Protein AF-0000000081581399 (afdb_homodimer)

Radius of gyration: 26.86 Å; Cα contacts (8 Å, |Δi|>4): 1219; chains: 2; bounding box: 43×82×59 Å

Solvent-accessible surface area (backbone atoms only — not comparable to full-atom values): 27907 Å² total; per-residue (Å²): 128,66,44,65,25,73,38,20,63,34,83,43,63,60,23,60,79,78,41,80,37,60,40,37,31,32,54,31,40,56,23,46,89,92,45,76,53,44,66,50,82,72,41,52,74,64,38,44,31,33,30,35,23,46,41,34,21,24,14,34,46,66,43,40,50,50,45,53,52,52,28,58,74,54,69,28,47,39,23,31,20,32,38,40,88,29,53,92,57,52,10,54,59,91,73,96,70,58,34,69,56,50,22,28,47,42,37,28,24,38,17,19,50,42,39,55,28,51,71,69,76,39,71,73,54,31,42,29,55,26,57,31,45,39,52,43,33,75,73,31,67,63,41,31,49,22,53,49,50,41,27,57,69,72,69,31,33,36,47,43,63,56,34,21,66,61,45,52,52,28,53,74,70,73,33,54,53,37,42,33,44,68,63,65,37,32,34,40,81,64,46,42,79,38,58,67,91,78,26,67,88,66,48,32,66,52,37,25,53,51,47,53,42,28,74,72,69,34,36,46,67,24,74,87,59,54,50,32,27,54,55,45,78,90,45,48,44,33,40,41,44,58,33,73,44,97,54,24,66,52,33,48,53,33,38,41,55,42,44,47,52,50,20,52,75,70,70,27,77,64,84,76,74,84,121,128,67,44,65,24,72,37,19,64,36,83,43,63,62,22,61,80,78,40,80,38,60,40,38,32,32,54,33,40,55,24,45,89,91,43,77,54,45,68,50,82,72,43,50,74,63,38,46,32,32,29,35,22,46,40,34,22,25,13,32,47,64,43,38,50,52,47,52,53,51,27,58,74,55,69,28,46,38,22,29,20,29,39,40,88,28,53,92,57,52,10,55,58,91,72,96,69,58,33,69,56,49,24,29,48,42,37,30,25,40,17,18,50,43,38,55,29,52,71,70,75,40,70,74,55,30,40,30,55,26,58,31,46,39,53,43,30,74,73,31,64,63,41,30,49,22,52,50,50,42,27,56,70,72,69,30,32,36,48,42,63,55,35,22,66,60,46,51,54,28,53,74,71,72,34,53,54,37,42,32,44,66,64,66,36,32,35,40,79,63,45,40,78,37,58,66,91,80,27,66,86,65,48,33,68,52,37,25,53,50,49,52,42,26,72,74,69,33,37,47,66,22,76,85,59,53,51,33,27,55,56,43,78,89,44,48,42,32,40,41,45,58,32,73,43,96,52,24,66,52,32,47,53,34,38,42,54,41,44,46,52,50,20,53,75,71,70,27,75,64,84,77,73,84,121

Nearest PDB structures (foldseek):
  1v6t-assembly1_A  TM=9.214E-01  e=9.032E-31  Pyrococcus horikoshii OT3
  2dfa-assembly1_A  TM=9.114E-01  e=1.274E-28  Thermus thermophilus HB8
  2xu2-assembly1_A  TM=9.289E-01  e=8.228E-27  Pseudomonas aeruginosa PAO1
  1xw8-assembly1_A-2  TM=8.436E-01  e=1.438E-22  Escherichia coli
  5ta0-assembly2_B  TM=3.967E-01  e=2.287E+00  Bacteroides uniformis

Secondary structure (DSSP, 8-state):
--B--GGG-S--GGGGGT-SS-EEEEEE---BTTB--S-HHHHGGG-SEEEEE-SSSS--HHHHHHHHHHHHHTT-EEEEE---S-TTTTT-S-----HHHHHHHHHHHHHHHHHHHHHTTPPEEEE---HHHHHHHHH-HHHHHHHHHHHHHHT--EEEE--HHHHHHHHHTT--EEEEEE-SS-B-TTS-BPPGGGSPP--HHHHHHHHHHHHHHSEEE-TTS-EEE---TTS--EEEE-TTSTTHHHHHHHHHHHHHHHHHHHT--------/--B--GGG-S--GGGGGT-SS-EEEEEE---BTTB--S-HHHHGGG-SEEEEE-SSSS--HHHHHHHHHHHHHTT-EEEEE---S-TTTTT-S-----HHHHHHHHHHHHHHHHHHHHHTTPPEEEE---HHHHHHHHH-HHHHHHHHHHHHHHT--EEEE--HHHHHHHHHTT--EEEEEE-SS-B-TTS-BPPGGGSPP--HHHHHHHHHHHHHHSEEE-TTS-EEE---TTS--EEEE-TTSTTHHHHHHHHHHHHHHHHHHHT--------

pLDDT: mean 95.63, std 6.96, range [35.62, 98.94]

InterPro domains:
  IPR005501 LamB/YcsF/PxpA-like [PF03746] (23-259)
  IPR005501 LamB/YcsF/PxpA-like [PTHR30292] (21-264)
  IPR011330 Glycoside hydrolase/deacetylase, beta/alpha-barrel [SSF88713] (23-263)

Foldseek 3Di:
DAAAFPFLAAAQCLQVVQDQAAFAEEEAQFAADPGDQFPRLLLLLLGAEYAYEQPQLGHDLVSLLVNLVSNVVNVHAYAHAFAHNCNVVSRADDDDDALQVLLVSQLVSRVSSQVSCVVVVHAHAEYEYDHNLLVVLQVPVSNVVSNLVSCVVSVHAYEHANGRVSQVSSVVVVHHYAHADEQQFFADSNGHTDDRVPGDGDFLVSLLVQLLVCLVPQWDQGPVRGIHHNNCPNPHHYYYAYRNDPRRSSNSVSVSVNRQVSCVVSVHDHDPSPD/DAAAFPFLPAAQQLLVVQDQAAFAEEEAQFAADPGDQFPRLLLLLLGAEYAYEQPQLGHDLVSLLVNLVSNVVNVHAYAHAFAHNCNVVSRADDDDDALQVLLVSQLVSRVSSQVSCVVVVHAHAEYEYDHNLLVVLQVPVSNVVSNLVSCVVSVHAYEHANGRVSQVSSVVVVHHYAHADEQQFFADSNGHTDDRVPGDGDFLVSLLVQLLVCLVPQWDQGPVRGIHHNNCPNPHHYYYAYRNDPRRSSNSVSVSVNRQVSCVVSVHDHDPSPD

Organism: NCBI:txid460523

Structure (mmCIF, N/CA/C/O backbone):
data_AF-0000000081581399-model_v1
#
loop_
_entity.id
_entity.type
_entity.pdbx_description
1 polymer 'Lactam utilization protein lamB'
#
loop_
_atom_site.group_PDB
_atom_site.id
_atom_site.type_symbol
_atom_site.label_atom_id
_atom_site.label_alt_id
_atom_site.label_comp_id
_atom_site.label_asym_id
_atom_site.label_entity_id
_atom_site.label_seq_id
_atom_site.pdbx_PDB_ins_code
_atom_site.Cartn_x
_atom_site.Cartn_y
_atom_site.Cartn_z
_atom_site.occupancy
_atom_site.B_iso_or_equiv
_atom_site.auth_seq_id
_atom_site.auth_comp_id
_atom_site.auth_asym_id
_atom_site.auth_atom_id
_atom_site.pdbx_PDB_model_num
ATOM 1 N N . MET A 1 1 ? -14.391 40.5 23.156 1 73.25 1 MET A N 1
ATOM 2 C CA . MET A 1 1 ? -13.555 39.375 23.531 1 73.25 1 MET A CA 1
ATOM 3 C C . MET A 1 1 ? -13.719 38.219 22.547 1 73.25 1 MET A C 1
ATOM 5 O O . MET A 1 1 ? -14.828 37.938 22.094 1 73.25 1 MET A O 1
ATOM 9 N N . ALA A 1 2 ? -12.602 37.719 22.109 1 85.75 2 ALA A N 1
ATOM 10 C CA . ALA A 1 2 ? -12.695 36.625 21.125 1 85.75 2 ALA A CA 1
ATOM 11 C C . ALA A 1 2 ? -13.43 35.438 21.703 1 85.75 2 ALA A C 1
ATOM 13 O O . ALA A 1 2 ? -13.305 35.156 22.906 1 85.75 2 ALA A O 1
ATOM 14 N N . ILE A 1 3 ? -14.281 34.875 20.969 1 89.5 3 ILE A N 1
ATOM 15 C CA . ILE A 1 3 ? -15.078 33.75 21.422 1 89.5 3 ILE A CA 1
ATOM 16 C C . ILE A 1 3 ? -14.484 32.469 20.875 1 89.5 3 ILE A C 1
ATOM 18 O O . ILE A 1 3 ? -13.836 32.469 19.812 1 89.5 3 ILE A O 1
ATOM 22 N N . ILE A 1 4 ? -14.703 31.406 21.688 1 94.88 4 ILE A N 1
ATOM 23 C CA . ILE A 1 4 ? -14.391 30.062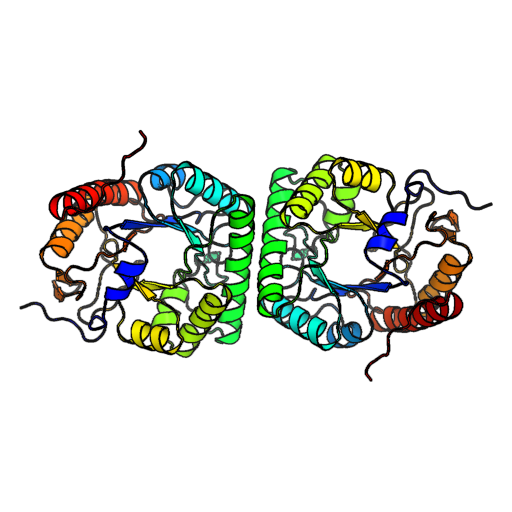 21.172 1 94.88 4 ILE A CA 1
ATOM 24 C C . ILE A 1 4 ? -15.586 29.516 20.406 1 94.88 4 ILE A C 1
ATOM 26 O O . ILE A 1 4 ? -16.625 29.188 21 1 94.88 4 ILE A O 1
ATOM 30 N N . PRO A 1 5 ? -15.453 29.453 19.062 1 95.44 5 PRO A N 1
ATOM 31 C CA . PRO A 1 5 ? -16.562 28.812 18.328 1 95.44 5 PRO A CA 1
ATOM 32 C C . PRO A 1 5 ? -16.859 27.406 18.812 1 95.44 5 PRO A C 1
ATOM 34 O O . PRO A 1 5 ? -15.945 26.703 19.266 1 95.44 5 PRO A O 1
ATOM 37 N N . GLU A 1 6 ? -18.078 27 18.656 1 95.06 6 GLU A N 1
ATOM 38 C CA . GLU A 1 6 ? -18.5 25.672 19.094 1 95.06 6 GLU A CA 1
ATOM 39 C C . GLU A 1 6 ? -17.641 24.578 18.453 1 95.06 6 GLU A C 1
ATOM 41 O O . GLU A 1 6 ? -17.281 23.609 19.094 1 95.06 6 GLU A O 1
ATOM 46 N N . ALA A 1 7 ? -17.297 24.75 17.266 1 95.12 7 ALA A N 1
ATOM 47 C CA . ALA A 1 7 ? -16.516 23.766 16.5 1 95.12 7 ALA A CA 1
ATOM 48 C C . ALA A 1 7 ? -15.133 23.578 17.094 1 95.12 7 ALA A C 1
ATOM 50 O O . ALA A 1 7 ? -14.508 22.531 16.922 1 95.12 7 ALA A O 1
ATOM 51 N N . LEU A 1 8 ? -14.633 24.547 17.859 1 97 8 LEU A N 1
ATOM 52 C CA . LEU A 1 8 ? -13.266 24.516 18.375 1 97 8 LEU A CA 1
ATOM 53 C C . LEU A 1 8 ? -13.258 24.281 19.875 1 97 8 LEU A C 1
ATOM 55 O O . LEU A 1 8 ? -12.219 24.422 20.531 1 97 8 LEU A O 1
ATOM 59 N N . SER A 1 9 ? -14.344 23.859 20.438 1 95.88 9 SER A N 1
ATOM 60 C CA . SER A 1 9 ? -14.523 23.812 21.875 1 95.88 9 SER A CA 1
ATOM 61 C C . SER A 1 9 ? -13.914 22.531 22.469 1 95.88 9 SER A C 1
ATOM 63 O O . SER A 1 9 ? -13.742 22.422 23.672 1 95.88 9 SER A O 1
ATOM 65 N N . GLY A 1 10 ? -13.578 21.578 21.656 1 92.75 10 GLY A N 1
ATOM 66 C CA . GLY A 1 10 ? -13.047 20.312 22.141 1 92.75 10 GLY A CA 1
ATOM 67 C C . GLY A 1 10 ? -11.703 20.453 22.828 1 92.75 10 GLY A C 1
ATOM 68 O O . GLY A 1 10 ? -11.023 21.469 22.672 1 92.75 10 GLY A O 1
ATOM 69 N N . SER A 1 11 ? -11.305 19.453 23.609 1 94.94 11 SER A N 1
ATOM 70 C CA . SER A 1 11 ? -10.07 19.469 24.375 1 94.94 11 SER A CA 1
ATOM 71 C C . SER A 1 11 ? -8.867 19.141 23.5 1 94.94 11 SER A C 1
ATOM 73 O O . SER A 1 11 ? -8.898 18.188 22.719 1 94.94 11 SER A O 1
ATOM 75 N N . PRO A 1 12 ? -7.82 19.922 23.609 1 95.88 12 PRO A N 1
ATOM 76 C CA . PRO A 1 12 ? -6.594 19.641 22.859 1 95.88 12 PRO A CA 1
ATOM 77 C C . PRO A 1 12 ? -5.633 18.734 23.609 1 95.88 12 PRO A C 1
ATOM 79 O O . PRO A 1 12 ? -4.543 18.438 23.109 1 95.88 12 PRO A O 1
ATOM 82 N N . GLU A 1 13 ? -5.883 18.203 24.734 1 96.31 13 GLU A N 1
ATOM 83 C CA . GLU A 1 13 ? -4.953 17.594 25.688 1 96.31 13 GLU A CA 1
ATOM 84 C C . GLU A 1 13 ? -4.285 16.359 25.094 1 96.31 13 GLU A C 1
ATOM 86 O O . GLU A 1 13 ? -3.17 16 25.5 1 96.31 13 GLU A O 1
ATOM 91 N N . VAL A 1 14 ? -4.965 15.766 24.203 1 97.25 14 VAL A N 1
ATOM 92 C CA . VAL A 1 14 ? -4.426 14.547 23.594 1 97.25 14 VAL A CA 1
ATOM 93 C C . VAL A 1 14 ? -3.088 14.852 22.938 1 97.25 14 VAL A C 1
ATOM 95 O O . VAL A 1 14 ? -2.215 13.984 22.859 1 97.25 14 VAL A O 1
ATOM 98 N N . ASN A 1 15 ? -2.91 16.078 22.453 1 98.12 15 ASN A N 1
ATOM 99 C CA . ASN A 1 15 ? -1.651 16.469 21.828 1 98.12 15 ASN A CA 1
ATOM 100 C C . ASN A 1 15 ? -0.46 16.203 22.734 1 98.12 15 ASN A C 1
ATOM 102 O O . ASN A 1 15 ? 0.624 15.852 22.266 1 98.12 15 ASN A O 1
ATOM 106 N N . ASN A 1 16 ? -0.616 16.312 24.016 1 97.38 16 ASN A N 1
ATOM 107 C CA . ASN A 1 16 ? 0.465 16.156 24.984 1 97.38 16 ASN A CA 1
ATOM 108 C C . ASN A 1 16 ? 1.009 14.727 24.984 1 97.38 16 ASN A C 1
ATOM 110 O O . ASN A 1 16 ? 2.119 14.477 25.453 1 97.38 16 ASN A O 1
ATOM 114 N N . LYS A 1 17 ? 0.23 13.797 24.531 1 97.69 17 LYS A N 1
ATOM 115 C CA . LYS A 1 17 ? 0.676 12.406 24.438 1 97.69 17 LYS A CA 1
ATOM 116 C C . LYS A 1 17 ? 1.702 12.234 23.328 1 97.69 17 LYS A C 1
ATOM 118 O O . LYS A 1 17 ? 2.502 11.297 23.344 1 97.69 17 LYS A O 1
ATOM 123 N N . TYR A 1 18 ? 1.734 13.148 22.328 1 97.62 18 TYR A N 1
ATOM 124 C CA . TYR A 1 18 ? 2.488 12.891 21.109 1 97.62 18 TYR A CA 1
ATOM 125 C C . TYR A 1 18 ? 3.564 13.953 20.906 1 97.62 18 TYR A C 1
ATOM 127 O O . TYR A 1 18 ? 4.477 13.766 20.094 1 97.62 18 TYR A O 1
ATOM 135 N N . MET A 1 19 ? 3.455 15.047 21.578 1 96 19 MET A N 1
ATOM 136 C CA . MET A 1 19 ? 4.449 16.109 21.438 1 96 19 MET A CA 1
ATOM 137 C C . MET A 1 19 ? 4.656 16.844 22.75 1 96 19 MET A C 1
ATOM 139 O O . MET A 1 19 ? 3.715 17.016 23.531 1 96 19 MET A O 1
ATOM 143 N N . ASP A 1 20 ? 5.852 17.328 22.953 1 95.5 20 ASP A N 1
ATOM 144 C CA . ASP A 1 20 ? 6.215 18.062 24.156 1 95.5 20 ASP A CA 1
ATOM 145 C C . ASP A 1 20 ? 6.609 19.5 23.812 1 95.5 20 ASP A C 1
ATOM 147 O O . ASP A 1 20 ? 7.117 20.234 24.672 1 95.5 20 ASP A O 1
ATOM 151 N N . LYS A 1 21 ? 6.398 19.875 22.625 1 96.94 21 LYS A N 1
ATOM 152 C CA . LYS A 1 21 ? 6.664 21.203 22.078 1 96.94 21 LYS A CA 1
ATOM 153 C C . LYS A 1 21 ? 5.797 21.484 20.859 1 96.94 21 LYS A C 1
ATOM 155 O O . LYS A 1 21 ? 5.156 20.562 20.328 1 96.94 21 LYS A O 1
ATOM 160 N N . TYR A 1 22 ? 5.789 22.734 20.469 1 97.31 22 TYR A N 1
ATOM 161 C CA . TYR A 1 22 ? 5.172 23.062 19.188 1 97.31 22 TYR A CA 1
ATOM 162 C C . TYR A 1 22 ? 5.98 22.484 18.031 1 97.31 22 TYR A C 1
ATOM 164 O O . TYR A 1 22 ? 7.211 22.516 18.047 1 97.31 22 TYR A O 1
ATOM 172 N N . GLU A 1 23 ? 5.27 21.906 17.094 1 97.62 23 GLU A N 1
ATOM 173 C CA . GLU A 1 23 ? 5.934 21.25 15.969 1 97.62 23 GLU A CA 1
ATOM 174 C C . GLU A 1 23 ? 5.379 21.75 14.633 1 97.62 23 GLU A C 1
ATOM 176 O O . GLU A 1 23 ? 4.309 22.375 14.594 1 97.62 23 GLU A O 1
ATOM 181 N N . ILE A 1 24 ? 6.195 21.531 13.602 1 98 24 ILE A N 1
ATOM 182 C CA . ILE A 1 24 ? 5.766 21.828 12.242 1 98 24 ILE A CA 1
ATOM 183 C C . ILE A 1 24 ? 5.504 20.531 11.484 1 98 24 ILE A C 1
ATOM 185 O O . ILE A 1 24 ? 6.34 19.625 11.5 1 98 24 ILE A O 1
ATOM 189 N N . VAL A 1 25 ? 4.328 20.422 10.922 1 98.25 25 VAL A N 1
ATOM 190 C CA . VAL A 1 25 ? 3.988 19.297 10.062 1 98.25 25 VAL A CA 1
ATOM 191 C C . VAL A 1 25 ? 3.729 19.781 8.641 1 98.25 25 VAL A C 1
ATOM 193 O O . VAL A 1 25 ? 3.129 20.844 8.445 1 98.25 25 VAL A O 1
ATOM 196 N N . CYS A 1 26 ? 4.246 19.078 7.645 1 98.06 26 CYS A N 1
ATOM 197 C CA . CYS A 1 26 ? 4.105 19.469 6.25 1 98.06 26 CYS A CA 1
ATOM 198 C C . CYS A 1 26 ? 3.684 18.297 5.379 1 98.06 26 CYS A C 1
ATOM 200 O O . CYS A 1 26 ? 4.121 17.172 5.605 1 98.06 26 CYS A O 1
ATOM 202 N N . ASP A 1 27 ? 2.775 18.594 4.449 1 97.94 27 ASP A N 1
ATOM 203 C CA . ASP A 1 27 ? 2.48 17.625 3.406 1 97.94 27 ASP A CA 1
ATOM 204 C C . ASP A 1 27 ? 3.643 17.5 2.424 1 97.94 27 ASP A C 1
ATOM 206 O O . ASP A 1 27 ? 4.047 18.484 1.808 1 97.94 27 ASP A O 1
ATOM 210 N N . MET A 1 28 ? 4.137 16.312 2.301 1 98.12 28 MET A N 1
ATOM 211 C CA . MET A 1 28 ? 5.375 16.109 1.555 1 98.12 28 MET A CA 1
ATOM 212 C C . MET A 1 28 ? 5.188 15.062 0.47 1 98.12 28 MET A C 1
ATOM 214 O O . MET A 1 28 ? 4.246 14.266 0.522 1 98.12 28 MET A O 1
ATOM 218 N N . GLY A 1 29 ? 6.141 15.039 -0.515 1 98.25 29 GLY A N 1
ATOM 219 C CA . GLY A 1 29 ? 6.168 14.023 -1.551 1 98.25 29 GLY A CA 1
ATOM 220 C C . GLY A 1 29 ? 4.973 14.094 -2.484 1 98.25 29 GLY A C 1
ATOM 221 O O . GLY A 1 29 ? 4.477 13.062 -2.939 1 98.25 29 GLY A O 1
ATOM 222 N N . GLU A 1 30 ? 4.543 15.312 -2.822 1 98.31 30 GLU A N 1
ATOM 223 C CA . GLU A 1 30 ? 3.289 15.453 -3.557 1 98.31 30 GLU A CA 1
ATOM 224 C C . GLU A 1 30 ? 3.541 15.664 -5.047 1 98.31 30 GLU A C 1
ATOM 226 O O . GLU A 1 30 ? 2.744 16.312 -5.73 1 98.31 30 GLU A O 1
ATOM 231 N N . GLY A 1 31 ? 4.711 15.25 -5.52 1 97.44 31 GLY A N 1
ATOM 232 C CA . GLY A 1 31 ? 4.973 15.164 -6.949 1 97.44 31 GLY A CA 1
ATOM 233 C C . GLY A 1 31 ? 4.391 13.922 -7.59 1 97.44 31 GLY A C 1
ATOM 234 O O . GLY A 1 31 ? 3.582 13.219 -6.977 1 97.44 31 GLY A O 1
ATOM 235 N N . PHE A 1 32 ? 4.812 13.656 -8.859 1 95.88 32 PHE A N 1
ATOM 236 C CA . PHE A 1 32 ? 4.449 12.445 -9.5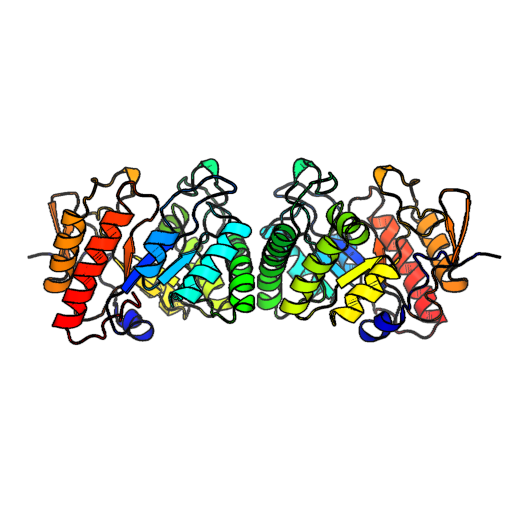94 1 95.88 32 PHE A CA 1
ATOM 237 C C . PHE A 1 32 ? 5.367 12.234 -10.789 1 95.88 32 PHE A C 1
ATOM 239 O O . PHE A 1 32 ? 5.469 13.102 -11.664 1 95.88 32 PHE A O 1
ATOM 246 N N . GLY A 1 33 ? 6 11.047 -10.805 1 94 33 GLY A N 1
ATOM 247 C CA . GLY A 1 33 ? 6.969 10.844 -11.875 1 94 33 GLY A CA 1
ATOM 248 C C . GLY A 1 33 ? 8.031 11.93 -11.93 1 94 33 GLY A C 1
ATOM 249 O O . GLY A 1 33 ? 8.695 12.203 -10.922 1 94 33 GLY A O 1
ATOM 250 N N . LYS A 1 34 ? 8.102 12.609 -13.023 1 92.88 34 LYS A N 1
ATOM 251 C CA . LYS A 1 34 ? 9.133 13.633 -13.227 1 92.88 34 LYS A CA 1
ATOM 252 C C . LYS A 1 34 ? 8.688 14.977 -12.664 1 92.88 34 LYS A C 1
ATOM 254 O O . LYS A 1 34 ? 9.484 15.914 -12.578 1 92.88 34 LYS A O 1
ATOM 259 N N . TRP A 1 35 ? 7.414 15.078 -12.336 1 93.94 35 TRP A N 1
ATOM 260 C CA . TRP A 1 35 ? 6.852 16.359 -11.922 1 93.94 35 TRP A CA 1
ATOM 261 C C . TRP A 1 35 ? 7.074 16.609 -10.43 1 93.94 35 TRP A C 1
ATOM 263 O O . TRP A 1 35 ? 6.832 15.711 -9.609 1 93.94 35 TRP A O 1
ATOM 273 N N . LYS A 1 36 ? 7.551 17.75 -10.148 1 93.31 36 LYS A N 1
ATOM 274 C CA . LYS A 1 36 ? 7.715 18.203 -8.766 1 93.31 36 LYS A CA 1
ATOM 275 C C . LYS A 1 36 ? 6.578 19.125 -8.344 1 93.31 36 LYS A C 1
ATOM 277 O O . LYS A 1 36 ? 6.023 19.844 -9.172 1 93.31 36 LYS A O 1
ATOM 282 N N . MET A 1 37 ? 6.203 19.094 -7.137 1 93.25 37 MET A N 1
ATOM 283 C CA . MET A 1 37 ? 5.176 20 -6.625 1 93.25 37 MET A CA 1
ATOM 284 C C . MET A 1 37 ? 5.777 21.031 -5.691 1 93.25 37 MET A C 1
ATOM 286 O O . MET A 1 37 ? 5.602 22.234 -5.902 1 93.25 37 MET A O 1
ATOM 290 N N . GLY A 1 38 ? 6.504 20.609 -4.617 1 93.06 38 GLY A N 1
ATOM 291 C CA . GLY A 1 38 ? 7.133 21.516 -3.67 1 93.06 38 GLY A CA 1
ATOM 292 C C . GLY A 1 38 ? 8.602 21.219 -3.451 1 93.06 38 GLY A C 1
ATOM 293 O O . GLY A 1 38 ? 9.141 20.25 -3.996 1 93.06 38 GLY A O 1
ATOM 294 N N . PRO A 1 39 ? 9.258 22.156 -2.793 1 96.62 39 PRO A N 1
ATOM 295 C CA . PRO A 1 39 ? 10.68 21.969 -2.479 1 96.62 39 PRO A CA 1
ATOM 296 C C . PRO A 1 39 ? 10.898 21.016 -1.302 1 96.62 39 PRO A C 1
ATOM 298 O O . PRO A 1 39 ? 11.453 21.422 -0.277 1 96.62 39 PRO A O 1
ATOM 301 N N . ASP A 1 40 ? 10.609 19.75 -1.511 1 97.38 40 ASP A N 1
ATOM 302 C CA . ASP A 1 40 ? 10.578 18.75 -0.449 1 97.38 40 ASP A CA 1
ATOM 303 C C . ASP A 1 40 ? 11.938 18.625 0.224 1 97.38 40 ASP A C 1
ATOM 305 O O . ASP A 1 40 ? 12.031 18.547 1.452 1 97.38 40 ASP A O 1
ATOM 309 N N . GLU A 1 41 ? 13.008 18.562 -0.507 1 97.38 41 GLU A N 1
ATOM 310 C CA . GLU A 1 41 ? 14.344 18.359 0.033 1 97.38 41 GLU A CA 1
ATOM 311 C C . GLU A 1 41 ? 14.773 19.531 0.913 1 97.38 41 GLU A C 1
ATOM 313 O O . GLU A 1 41 ? 15.477 19.344 1.909 1 97.38 41 GLU A O 1
ATOM 318 N N . GLU A 1 42 ? 14.352 20.672 0.534 1 97.62 42 GLU A N 1
ATOM 319 C CA . GLU A 1 42 ? 14.68 21.875 1.302 1 97.62 42 GLU A CA 1
ATOM 320 C C . GLU A 1 42 ? 13.805 22 2.543 1 97.62 42 GLU A C 1
ATOM 322 O O . GLU A 1 42 ? 14.234 22.531 3.564 1 97.62 42 GLU A O 1
ATOM 327 N N . LEU A 1 43 ? 12.633 21.484 2.469 1 98 43 LEU A N 1
ATOM 328 C CA . LEU A 1 43 ? 11.672 21.609 3.557 1 98 43 LEU A CA 1
ATOM 329 C C . LEU A 1 43 ? 11.961 20.594 4.656 1 98 43 LEU A C 1
ATOM 331 O O . LEU A 1 43 ? 11.766 20.891 5.84 1 98 43 LEU A O 1
ATOM 335 N N . MET A 1 44 ? 12.422 19.438 4.305 1 98.31 44 MET A N 1
ATOM 336 C CA . MET A 1 44 ? 12.508 18.297 5.211 1 98.31 44 MET A CA 1
ATOM 337 C C . MET A 1 44 ? 13.344 18.641 6.438 1 98.31 44 MET A C 1
ATOM 339 O O . MET A 1 44 ? 12.938 18.375 7.57 1 98.31 44 MET A O 1
ATOM 343 N N . PRO A 1 45 ? 14.492 19.328 6.273 1 97.75 45 PRO A N 1
ATOM 344 C CA . PRO A 1 45 ? 15.297 19.625 7.461 1 97.75 45 PRO A CA 1
ATOM 345 C C . PRO A 1 45 ? 14.641 20.641 8.383 1 97.75 45 PRO A C 1
ATOM 347 O O . PRO A 1 45 ? 15.078 20.828 9.523 1 97.75 45 PRO A O 1
ATOM 350 N N . LEU A 1 46 ? 13.578 21.297 7.914 1 97.62 46 LEU A N 1
ATOM 351 C CA . LEU A 1 46 ? 13 22.406 8.664 1 97.62 46 LEU A CA 1
ATOM 352 C C . LEU A 1 46 ? 11.758 21.953 9.43 1 97.62 46 LEU A C 1
ATOM 354 O O . LEU A 1 46 ? 11.219 22.703 10.242 1 97.62 46 LEU A O 1
ATOM 358 N N . ILE A 1 47 ? 11.297 20.703 9.227 1 97.94 47 ILE A N 1
ATOM 359 C CA . ILE A 1 47 ? 10.023 20.312 9.805 1 97.94 47 ILE A CA 1
ATOM 360 C C . ILE A 1 47 ? 10.242 19.188 10.82 1 97.94 47 ILE A C 1
ATOM 362 O O . ILE A 1 47 ? 11.336 18.625 10.906 1 97.94 47 ILE A O 1
ATOM 366 N N . ASP A 1 48 ? 9.203 18.891 11.633 1 98 48 ASP A N 1
ATOM 367 C CA . ASP A 1 48 ? 9.258 17.875 12.672 1 98 48 ASP A CA 1
ATOM 368 C C . ASP A 1 48 ? 8.523 16.594 12.25 1 98 48 ASP A C 1
ATOM 370 O O . ASP A 1 48 ? 8.867 15.5 12.688 1 98 48 ASP A O 1
ATOM 374 N N . VAL A 1 49 ? 7.473 16.766 11.5 1 98.44 49 VAL A N 1
ATOM 375 C CA . VAL A 1 49 ? 6.586 15.68 11.078 1 98.44 49 VAL A CA 1
ATOM 376 C C . VAL A 1 49 ? 6.262 15.844 9.594 1 98.44 49 VAL A C 1
ATOM 378 O O . VAL A 1 49 ? 6.102 16.953 9.102 1 98.44 49 VAL A O 1
ATOM 381 N N . ALA A 1 50 ? 6.184 14.773 8.844 1 98.81 50 ALA A N 1
ATOM 382 C CA . ALA A 1 50 ? 5.828 14.781 7.43 1 98.81 50 ALA A CA 1
ATOM 383 C C . ALA A 1 50 ? 4.613 13.898 7.16 1 98.81 50 ALA A C 1
ATOM 385 O O . ALA A 1 50 ? 4.566 12.742 7.602 1 98.81 50 ALA A O 1
ATOM 386 N N . ASN A 1 51 ? 3.582 14.453 6.559 1 98.81 51 ASN A N 1
ATOM 387 C CA . ASN A 1 51 ? 2.557 13.664 5.887 1 98.81 51 ASN A CA 1
ATOM 388 C C . ASN A 1 51 ? 2.98 13.281 4.469 1 98.81 51 ASN A C 1
ATOM 390 O O . ASN A 1 51 ? 3.02 14.141 3.58 1 98.81 51 ASN A O 1
ATOM 394 N N . ILE A 1 52 ? 3.219 12.047 4.219 1 98.88 52 ILE A N 1
ATOM 395 C CA . ILE A 1 52 ? 3.754 11.68 2.914 1 98.88 52 ILE A CA 1
ATOM 396 C C . ILE A 1 52 ? 2.623 11.188 2.01 1 98.88 52 ILE A C 1
ATOM 398 O O . ILE A 1 52 ? 1.851 10.312 2.393 1 98.88 52 ILE A O 1
ATOM 402 N N . ALA A 1 53 ? 2.547 11.805 0.814 1 98.81 53 ALA A N 1
ATOM 403 C CA . ALA A 1 53 ? 1.561 11.422 -0.193 1 98.81 53 ALA A CA 1
ATOM 404 C C . ALA A 1 53 ? 1.709 9.945 -0.574 1 98.81 53 ALA A C 1
ATOM 406 O O . ALA A 1 53 ? 2.828 9.445 -0.717 1 98.81 53 ALA A O 1
ATOM 407 N N . CYS A 1 54 ? 0.558 9.289 -0.852 1 98.81 54 CYS A N 1
ATOM 408 C CA . CYS A 1 54 ? 0.612 7.84 -0.955 1 98.81 54 CYS A CA 1
ATOM 409 C C . CYS A 1 54 ? 0.204 7.375 -2.348 1 98.81 54 CYS A C 1
ATOM 411 O O . CYS A 1 54 ? -0.047 6.188 -2.562 1 98.81 54 CYS A O 1
ATOM 413 N N . GLY A 1 55 ? 0.024 8.281 -3.268 1 98.06 55 GLY A N 1
ATOM 414 C CA . GLY A 1 55 ? -0.064 7.824 -4.645 1 98.06 55 GLY A CA 1
ATOM 415 C C . GLY A 1 55 ? -1.402 8.133 -5.293 1 98.06 55 GLY A C 1
ATOM 416 O O . GLY A 1 55 ? -1.538 8.062 -6.516 1 98.06 55 GLY A O 1
ATOM 417 N N . PHE A 1 56 ? -2.477 8.469 -4.469 1 98.44 56 PHE A N 1
ATOM 418 C CA . PHE A 1 56 ? -3.799 8.648 -5.055 1 98.44 56 PHE A CA 1
ATOM 419 C C . PHE A 1 56 ? -3.996 10.094 -5.508 1 98.44 56 PHE A C 1
ATOM 421 O O . PHE A 1 56 ? -4.332 10.344 -6.668 1 98.44 56 PHE A O 1
ATOM 428 N N . HIS A 1 57 ? -3.748 11.086 -4.66 1 98.44 57 HIS A N 1
ATOM 429 C CA . HIS A 1 57 ? -3.879 12.477 -5.086 1 98.44 57 HIS A CA 1
ATOM 430 C C . HIS A 1 57 ? -2.576 12.992 -5.691 1 98.44 57 HIS A C 1
ATOM 432 O O . HIS A 1 57 ? -2.584 13.945 -6.473 1 98.44 57 HIS A O 1
ATOM 438 N N . ALA A 1 58 ? -1.493 12.391 -5.191 1 98.12 58 ALA A N 1
ATOM 439 C CA . ALA A 1 58 ? -0.125 12.695 -5.602 1 98.12 58 ALA A CA 1
ATOM 440 C C . ALA A 1 58 ? 0.858 11.68 -5.035 1 98.12 58 ALA A C 1
ATOM 442 O O . ALA A 1 58 ? 0.468 10.781 -4.289 1 98.12 58 ALA A O 1
ATOM 443 N N . GLY A 1 59 ? 2.121 11.812 -5.449 1 97.88 59 GLY A N 1
ATOM 444 C CA . GLY A 1 59 ? 3.133 10.875 -5 1 97.88 59 GLY A CA 1
ATOM 445 C C . GLY A 1 59 ? 3.166 9.602 -5.824 1 97.88 59 GLY A C 1
ATOM 446 O O . GLY A 1 59 ? 2.221 9.305 -6.559 1 97.88 59 GLY A O 1
ATOM 447 N N . ASP A 1 60 ? 4.195 8.922 -5.719 1 97.81 60 ASP A N 1
ATOM 448 C CA . ASP A 1 60 ? 4.379 7.59 -6.293 1 97.81 60 ASP A CA 1
ATOM 449 C C . ASP A 1 60 ? 5.398 6.781 -5.492 1 97.81 60 ASP A C 1
ATOM 451 O O . ASP A 1 60 ? 5.984 7.289 -4.531 1 97.81 60 ASP A O 1
ATOM 455 N N . PHE A 1 61 ? 5.566 5.59 -5.871 1 98.62 61 PHE A N 1
ATOM 456 C CA . PHE A 1 61 ? 6.375 4.668 -5.082 1 98.62 61 PHE A CA 1
ATOM 457 C C . PHE A 1 61 ? 7.824 5.141 -5.012 1 98.62 61 PHE A C 1
ATOM 459 O O . PHE A 1 61 ? 8.508 4.918 -4.012 1 98.62 61 PHE A O 1
ATOM 466 N N . ASN A 1 62 ? 8.359 5.789 -6.035 1 98.62 62 ASN A N 1
ATOM 467 C CA . ASN A 1 62 ? 9.727 6.312 -5.988 1 98.62 62 ASN A CA 1
ATOM 468 C C . ASN A 1 62 ? 9.828 7.52 -5.062 1 98.62 62 ASN A C 1
ATOM 470 O O . ASN A 1 62 ? 10.766 7.617 -4.266 1 98.62 62 ASN A O 1
ATOM 474 N N . ILE A 1 63 ? 8.898 8.406 -5.164 1 98.5 63 ILE A N 1
ATOM 475 C CA . ILE A 1 63 ? 8.898 9.602 -4.336 1 98.5 63 ILE A CA 1
ATOM 476 C C . ILE A 1 63 ? 8.688 9.219 -2.873 1 98.5 63 ILE A C 1
ATOM 478 O O . ILE A 1 63 ? 9.359 9.75 -1.982 1 98.5 63 ILE A O 1
ATOM 482 N N . MET A 1 64 ? 7.777 8.312 -2.658 1 98.75 64 MET A N 1
ATOM 483 C CA . MET A 1 64 ? 7.523 7.824 -1.304 1 98.75 64 MET A CA 1
ATOM 484 C C . MET A 1 64 ? 8.797 7.27 -0.677 1 98.75 64 MET A C 1
ATOM 486 O O . MET A 1 64 ? 9.125 7.594 0.466 1 98.75 64 MET A O 1
ATOM 490 N N . ALA A 1 65 ? 9.508 6.406 -1.42 1 98.81 65 ALA A N 1
ATOM 491 C CA . ALA A 1 65 ? 10.766 5.836 -0.939 1 98.81 65 ALA A CA 1
ATOM 492 C C . ALA A 1 65 ? 11.773 6.934 -0.597 1 98.81 65 ALA A C 1
ATOM 494 O O . ALA A 1 65 ? 12.406 6.891 0.458 1 98.81 65 ALA A O 1
ATOM 495 N N . LYS A 1 66 ? 11.875 7.871 -1.458 1 98.5 66 LYS A N 1
ATOM 496 C CA . LYS A 1 66 ? 12.812 8.977 -1.269 1 98.5 66 LYS A CA 1
ATOM 497 C C . LYS A 1 66 ? 12.445 9.805 -0.039 1 98.5 66 LYS A C 1
ATOM 499 O O . LYS A 1 66 ? 13.32 10.188 0.739 1 98.5 66 LYS A O 1
ATOM 504 N N . MET A 1 67 ? 11.188 10.086 0.136 1 98.75 67 MET A N 1
ATOM 505 C CA . MET A 1 67 ? 10.734 10.906 1.254 1 98.75 67 MET A CA 1
ATOM 506 C C . MET A 1 67 ? 10.984 10.203 2.584 1 98.75 67 MET A C 1
ATOM 508 O O . MET A 1 67 ? 11.375 10.836 3.562 1 98.75 67 MET A O 1
ATOM 512 N N . VAL A 1 68 ? 10.742 8.906 2.639 1 98.94 68 VAL A N 1
ATOM 513 C CA . VAL A 1 68 ? 10.969 8.141 3.863 1 98.94 68 VAL A CA 1
ATOM 514 C C . VAL A 1 68 ? 12.453 8.195 4.238 1 98.94 68 VAL A C 1
ATOM 516 O O . VAL A 1 68 ? 12.797 8.445 5.398 1 98.94 68 VAL A O 1
ATOM 519 N N . LYS A 1 69 ? 13.289 8 3.273 1 98.81 69 LYS A N 1
ATOM 520 C CA . LYS A 1 69 ? 14.727 8.055 3.531 1 98.81 69 LYS A CA 1
ATOM 521 C C . LYS A 1 69 ? 15.148 9.445 3.992 1 98.81 69 LYS A C 1
ATOM 523 O O . LYS A 1 69 ? 15.984 9.578 4.895 1 98.81 69 LYS A O 1
ATOM 528 N N . LEU A 1 70 ? 14.625 10.43 3.326 1 98.69 70 LEU A N 1
ATOM 529 C CA . LEU A 1 70 ? 14.945 11.805 3.691 1 98.69 70 LEU A CA 1
ATOM 530 C C . LEU A 1 70 ? 14.477 12.117 5.109 1 98.69 70 LEU A C 1
ATOM 532 O O . LEU A 1 70 ? 15.18 12.789 5.867 1 98.69 70 LEU A O 1
ATOM 536 N N . ALA A 1 71 ? 13.258 11.703 5.418 1 98.81 71 ALA A N 1
ATOM 537 C CA . ALA A 1 71 ? 12.734 11.906 6.762 1 98.81 71 ALA A CA 1
ATOM 538 C C . ALA A 1 71 ? 13.625 11.242 7.809 1 98.81 71 ALA A C 1
ATOM 540 O O . ALA A 1 71 ? 13.891 11.82 8.867 1 98.81 71 ALA A O 1
ATOM 541 N N . LYS A 1 72 ? 14.047 10.039 7.539 1 98.75 72 LYS A N 1
ATOM 542 C CA . LYS A 1 72 ? 14.953 9.344 8.445 1 98.75 72 LYS A CA 1
ATOM 543 C C . LYS A 1 72 ? 16.234 10.141 8.656 1 98.75 72 LYS A C 1
ATOM 545 O O . LYS A 1 72 ? 16.703 10.305 9.789 1 98.75 72 LYS A O 1
ATOM 550 N N . LYS A 1 73 ? 16.812 10.594 7.566 1 98.44 73 LYS A N 1
ATOM 551 C CA . LYS A 1 73 ? 18.062 11.359 7.598 1 98.44 73 LYS A CA 1
ATOM 552 C C . LYS A 1 73 ? 17.953 12.555 8.539 1 98.44 73 LYS A C 1
ATOM 554 O O . LYS A 1 73 ? 18.891 12.883 9.25 1 98.44 73 LYS A O 1
ATOM 559 N N . TYR A 1 74 ? 16.812 13.188 8.602 1 98.06 74 TYR A N 1
ATOM 560 C CA . TYR A 1 74 ? 16.688 14.445 9.336 1 98.06 74 TYR A CA 1
ATOM 561 C C . TYR A 1 74 ? 15.859 14.258 10.602 1 98.06 74 TYR A C 1
ATOM 563 O O . TYR A 1 74 ? 15.414 15.234 11.211 1 98.06 74 TYR A O 1
ATOM 571 N N . ASP A 1 75 ? 15.539 13.016 10.953 1 97.69 75 ASP A N 1
ATOM 572 C CA . ASP A 1 75 ? 14.812 12.664 12.172 1 97.69 75 ASP A CA 1
ATOM 573 C C . ASP A 1 75 ? 13.422 13.289 12.188 1 97.69 75 ASP A C 1
ATOM 575 O O . ASP A 1 75 ? 13.039 13.938 13.164 1 97.69 75 ASP A O 1
ATOM 579 N N . VAL A 1 76 ? 12.773 13.188 11.094 1 98.56 76 VAL A N 1
ATOM 580 C CA . VAL A 1 76 ? 11.398 13.656 10.93 1 98.56 76 VAL A CA 1
ATOM 581 C C . VAL A 1 76 ? 10.43 12.492 11.07 1 98.56 76 VAL A C 1
ATOM 583 O O . VAL A 1 76 ? 10.633 11.43 10.477 1 98.56 76 VAL A O 1
ATOM 586 N N . LYS A 1 77 ? 9.328 12.633 11.914 1 98.75 77 LYS A N 1
ATOM 587 C CA . LYS A 1 77 ? 8.297 11.617 12.023 1 98.75 77 LYS A CA 1
ATOM 588 C C . LYS A 1 77 ? 7.449 11.555 10.75 1 98.75 77 LYS A C 1
ATOM 590 O O . LYS A 1 77 ? 7.234 12.57 10.094 1 98.75 77 LYS A O 1
ATOM 595 N N . VAL A 1 78 ? 6.965 10.344 10.438 1 98.94 78 VAL A N 1
ATOM 596 C CA . VAL A 1 78 ? 6.289 10.203 9.156 1 98.94 78 VAL A CA 1
ATOM 597 C C . VAL A 1 78 ? 4.902 9.594 9.359 1 98.94 78 VAL A C 1
ATOM 599 O O . VAL A 1 78 ? 4.762 8.586 10.055 1 98.94 78 VAL A O 1
ATOM 602 N N . GLY A 1 79 ? 3.908 10.219 8.844 1 98.94 79 GLY A N 1
ATOM 603 C CA . GLY A 1 79 ? 2.566 9.672 8.711 1 98.94 79 GLY A CA 1
ATOM 604 C C . GLY A 1 79 ? 2.102 9.57 7.273 1 98.94 79 GLY A C 1
ATOM 605 O O . GLY A 1 79 ? 2.752 10.094 6.367 1 98.94 79 GLY A O 1
ATOM 606 N N . SER A 1 80 ? 0.999 8.82 7.066 1 98.94 80 SER A N 1
ATOM 607 C CA . SER A 1 80 ? 0.434 8.703 5.723 1 98.94 80 SER A CA 1
ATOM 608 C C . SER A 1 80 ? -0.469 9.891 5.398 1 98.94 80 SER A C 1
ATOM 610 O O . SER A 1 80 ? -1.114 10.445 6.289 1 98.94 80 SER A O 1
ATOM 612 N N . HIS A 1 81 ? -0.474 10.25 4.148 1 98.88 81 HIS A N 1
ATOM 613 C CA . HIS A 1 81 ? -1.293 11.336 3.621 1 98.88 81 HIS A CA 1
ATOM 614 C C . HIS A 1 81 ? -2.254 10.836 2.549 1 98.88 81 HIS A C 1
ATOM 616 O O . HIS A 1 81 ? -2.256 11.344 1.424 1 98.88 81 HIS A O 1
ATOM 622 N N . PRO A 1 82 ? -3.121 9.867 2.936 1 98.94 82 PRO A N 1
ATOM 623 C CA . PRO A 1 82 ? -4.027 9.297 1.935 1 98.94 82 PRO A CA 1
ATOM 624 C C . PRO A 1 82 ? -4.992 10.336 1.36 1 98.94 82 PRO A C 1
ATOM 626 O O . PRO A 1 82 ? -5.453 11.219 2.082 1 98.94 82 PRO A O 1
ATOM 629 N N . GLY A 1 83 ? -5.273 10.266 0.1 1 98.62 83 GLY A N 1
ATOM 630 C CA . GLY A 1 83 ? -6.211 11.133 -0.592 1 98.62 83 GLY A CA 1
ATOM 631 C C . GLY A 1 83 ? -7.148 10.383 -1.519 1 98.62 83 GLY A C 1
ATOM 632 O O . GLY A 1 83 ? -7.078 9.156 -1.621 1 98.62 83 GLY A O 1
ATOM 633 N N . LEU A 1 84 ? -8.102 11.117 -2.102 1 98.25 84 LEU A N 1
ATOM 634 C CA . LEU A 1 84 ? -9 10.547 -3.098 1 98.25 84 LEU A CA 1
ATOM 635 C C . LEU A 1 84 ? -8.258 10.234 -4.391 1 98.25 84 LEU A C 1
ATOM 637 O O . LEU A 1 84 ? -7.254 10.883 -4.703 1 98.25 84 LEU A O 1
ATOM 641 N N . PRO A 1 85 ? -8.688 9.141 -5.066 1 97.25 85 PRO A N 1
ATOM 642 C CA . PRO A 1 85 ? -8.039 8.797 -6.332 1 97.25 85 PRO A CA 1
ATOM 643 C C . PRO A 1 85 ? -8.344 9.805 -7.445 1 97.25 85 PRO A C 1
ATOM 645 O O . PRO A 1 85 ? -8.992 9.461 -8.43 1 97.25 85 PRO A O 1
ATOM 648 N N . ASP A 1 86 ? -7.871 11.023 -7.336 1 97.31 86 ASP A N 1
ATOM 649 C CA . ASP A 1 86 ? -8.102 12.195 -8.18 1 97.31 86 ASP A CA 1
ATOM 650 C C . ASP A 1 86 ? -6.793 12.93 -8.469 1 97.31 86 ASP A C 1
ATOM 652 O O . ASP A 1 86 ? -6.656 14.109 -8.156 1 97.31 86 ASP A O 1
ATOM 656 N N . LEU A 1 87 ? -5.918 12.242 -9.219 1 96.06 87 LEU A N 1
ATOM 657 C CA . LEU A 1 87 ? -4.609 12.805 -9.531 1 96.06 87 LEU A CA 1
ATOM 658 C C . LEU A 1 87 ? -4.754 14.133 -10.266 1 96.06 87 LEU A C 1
ATOM 660 O O . LEU A 1 87 ? -4.102 15.117 -9.914 1 96.06 87 LEU A O 1
ATOM 664 N N . LEU A 1 88 ? -5.637 14.203 -11.227 1 95 88 LEU A N 1
ATOM 665 C CA . LEU A 1 88 ? -5.809 15.398 -12.047 1 95 88 LEU A CA 1
ATOM 666 C C . LEU A 1 88 ? -6.312 16.562 -11.211 1 95 88 LEU A C 1
ATOM 668 O O . LEU A 1 88 ? -5.949 17.719 -11.461 1 95 88 LEU A O 1
ATOM 672 N N . GLY A 1 89 ? -7.125 16.266 -10.281 1 96.12 89 GLY A N 1
ATOM 673 C CA . GLY A 1 89 ? -7.684 17.297 -9.43 1 96.12 89 GLY A CA 1
ATOM 674 C C . GLY A 1 89 ? -6.922 17.469 -8.133 1 96.12 89 GLY A C 1
ATOM 675 O O . GLY A 1 89 ? -7.387 18.172 -7.219 1 96.12 89 GLY A O 1
ATOM 676 N N . PHE A 1 90 ? -5.82 16.766 -7.973 1 96.56 90 PHE A N 1
ATOM 677 C CA . PHE A 1 90 ? -4.941 16.812 -6.812 1 96.56 90 PHE A CA 1
ATOM 678 C C . PHE A 1 90 ? -5.684 16.375 -5.551 1 96.56 90 PHE A C 1
ATOM 680 O O . PHE A 1 90 ? -5.336 16.797 -4.445 1 96.56 90 PHE A O 1
ATOM 687 N N . GLY A 1 91 ? -6.781 15.633 -5.758 1 96.88 91 GLY A N 1
ATOM 688 C CA . GLY A 1 91 ? -7.559 15.117 -4.637 1 96.88 91 GLY A CA 1
ATOM 689 C C . GLY A 1 91 ? -8.406 16.188 -3.967 1 96.88 91 GLY A C 1
ATOM 690 O O . GLY A 1 91 ? -8.766 16.047 -2.795 1 96.88 91 GLY A O 1
ATOM 691 N N . ARG A 1 92 ? -8.703 17.25 -4.668 1 95.56 92 ARG A N 1
ATOM 692 C CA . ARG A 1 92 ? -9.375 18.375 -4.027 1 95.56 92 ARG A CA 1
ATOM 693 C C . ARG A 1 92 ? -10.812 18.516 -4.52 1 95.56 92 ARG A C 1
ATOM 695 O O . ARG A 1 92 ? -11.547 19.391 -4.074 1 95.56 92 ARG A O 1
ATOM 702 N N . ARG A 1 93 ? -11.25 17.594 -5.438 1 95.94 93 ARG A N 1
ATOM 703 C CA . ARG A 1 93 ? -12.625 17.625 -5.926 1 95.94 93 ARG A CA 1
ATOM 704 C C . ARG A 1 93 ? -13.523 16.703 -5.105 1 95.94 93 ARG A C 1
ATOM 706 O O . ARG A 1 93 ? -13.07 15.672 -4.613 1 95.94 93 ARG A O 1
ATOM 713 N N . ARG A 1 94 ? -14.727 17.047 -5.004 1 94.81 94 ARG A N 1
ATOM 714 C CA . ARG A 1 94 ? -15.68 16.25 -4.23 1 94.81 94 ARG A CA 1
ATOM 715 C C . ARG A 1 94 ? -16.062 14.977 -4.973 1 94.81 94 ARG A C 1
ATOM 717 O O . ARG A 1 94 ? -16.344 15.008 -6.172 1 94.81 94 ARG A O 1
ATOM 724 N N . PHE A 1 95 ? -15.875 13.852 -4.32 1 93.69 95 PHE A N 1
ATOM 725 C CA . PHE A 1 95 ? -16.375 12.555 -4.75 1 93.69 95 PHE A CA 1
ATOM 726 C C . PHE A 1 95 ? -17.422 12.023 -3.764 1 93.69 95 PHE A C 1
ATOM 728 O O . PHE A 1 95 ? -17.25 12.164 -2.551 1 93.69 95 PHE A O 1
ATOM 735 N N . ALA A 1 96 ? -18.484 11.562 -4.273 1 94.88 96 ALA A N 1
ATOM 736 C CA . ALA A 1 96 ? -19.406 10.812 -3.432 1 94.88 96 ALA A CA 1
ATOM 737 C C . ALA A 1 96 ? -19 9.336 -3.359 1 94.88 96 ALA A C 1
ATOM 739 O O . ALA A 1 96 ? -19.359 8.547 -4.238 1 94.88 96 ALA A O 1
ATOM 740 N N . ILE A 1 97 ? -18.203 8.984 -2.396 1 95.44 97 ILE A N 1
ATOM 741 C CA . ILE A 1 97 ? -17.672 7.637 -2.211 1 95.44 97 ILE A CA 1
ATOM 742 C C . ILE A 1 97 ? -18.203 7.055 -0.901 1 95.44 97 ILE A C 1
ATOM 744 O O . ILE A 1 97 ? -18.172 7.719 0.137 1 95.44 97 ILE A O 1
ATOM 748 N N . PRO A 1 98 ? -18.719 5.816 -0.896 1 96.31 98 PRO A N 1
ATOM 749 C CA . PRO A 1 98 ? -19.203 5.199 0.341 1 96.31 98 PRO A CA 1
ATOM 750 C C . PRO A 1 98 ? -18.109 5.039 1.39 1 96.31 98 PRO A C 1
ATOM 752 O O . PRO A 1 98 ? -16.953 4.805 1.043 1 96.31 98 PRO A O 1
ATOM 755 N N . PRO A 1 99 ? -18.469 5.113 2.676 1 98.31 99 PRO A N 1
ATOM 756 C CA . PRO A 1 99 ? -17.5 5.027 3.771 1 98.31 99 PRO A CA 1
ATOM 757 C C . PRO A 1 99 ? -16.641 3.766 3.707 1 98.31 99 PRO A C 1
ATOM 759 O O . PRO A 1 99 ? -15.445 3.809 3.998 1 98.31 99 PRO A O 1
ATOM 762 N N . ASP A 1 100 ? -17.234 2.645 3.301 1 98.06 100 ASP A N 1
ATOM 763 C CA . ASP A 1 100 ? -16.469 1.408 3.232 1 98.06 100 ASP A CA 1
ATOM 764 C C . ASP A 1 100 ? -15.352 1.516 2.199 1 98.06 100 ASP A C 1
ATOM 766 O O . ASP A 1 100 ? -14.266 0.958 2.389 1 98.06 100 ASP A O 1
ATOM 770 N N . GLU A 1 101 ? -15.688 2.137 1.128 1 98.19 101 GLU A N 1
ATOM 771 C CA . GLU A 1 101 ? -14.672 2.359 0.103 1 98.19 101 GLU A CA 1
ATOM 772 C C . GLU A 1 101 ? -13.594 3.328 0.591 1 98.19 101 GLU A C 1
ATOM 774 O O . GLU A 1 101 ? -12.422 3.174 0.264 1 98.19 101 GLU A O 1
ATOM 779 N N . ILE A 1 102 ? -13.961 4.32 1.404 1 98.75 102 ILE A N 1
ATOM 780 C CA . ILE A 1 102 ? -13.008 5.238 2.018 1 98.75 102 ILE A CA 1
ATOM 781 C C . ILE A 1 102 ? -12.062 4.465 2.934 1 98.75 102 ILE A C 1
ATOM 783 O O . ILE A 1 102 ? -10.852 4.676 2.904 1 98.75 102 ILE A O 1
ATOM 787 N N . PHE A 1 103 ? -12.688 3.574 3.713 1 98.88 103 PHE A N 1
ATOM 788 C CA . PHE A 1 103 ? -11.875 2.717 4.562 1 98.88 103 PHE A CA 1
ATOM 789 C C . PHE A 1 103 ? -10.828 1.977 3.74 1 98.88 103 PHE A C 1
ATOM 791 O O . PHE A 1 103 ? -9.641 2 4.07 1 98.88 103 PHE A O 1
ATOM 798 N N . ASN A 1 104 ? -11.211 1.409 2.65 1 98.88 104 ASN A N 1
ATOM 799 C CA . ASN A 1 104 ? -10.32 0.598 1.83 1 98.88 104 ASN A CA 1
ATOM 800 C C . ASN A 1 104 ? -9.219 1.443 1.188 1 98.88 104 ASN A C 1
ATOM 802 O O . ASN A 1 104 ? -8.07 1.019 1.111 1 98.88 104 ASN A O 1
ATOM 806 N N . LEU A 1 105 ? -9.602 2.594 0.686 1 98.75 105 LEU A N 1
ATOM 807 C CA . LEU A 1 105 ? -8.586 3.396 0.009 1 98.75 105 LEU A CA 1
ATOM 808 C C . LEU A 1 105 ? -7.559 3.926 1.004 1 98.75 105 LEU A C 1
ATOM 810 O O . LEU A 1 105 ? -6.379 4.062 0.671 1 98.75 105 LEU A O 1
ATOM 814 N N . VAL A 1 106 ? -7.977 4.211 2.27 1 98.94 106 VAL A N 1
ATOM 815 C CA . VAL A 1 106 ? -7.035 4.641 3.299 1 98.94 106 VAL A CA 1
ATOM 816 C C . VAL A 1 106 ? -6.113 3.484 3.676 1 98.94 106 VAL A C 1
ATOM 818 O O . VAL A 1 106 ? -4.902 3.668 3.82 1 98.94 106 VAL A O 1
ATOM 821 N N . MET A 1 107 ? -6.695 2.295 3.793 1 98.94 107 MET A N 1
ATOM 822 C CA . MET A 1 107 ? -5.914 1.104 4.117 1 98.94 107 MET A CA 1
ATOM 823 C C . MET A 1 107 ? -4.84 0.856 3.066 1 98.94 107 MET A C 1
ATOM 825 O O . MET A 1 107 ? -3.676 0.634 3.404 1 98.94 107 MET A O 1
ATOM 829 N N . TYR A 1 108 ? -5.223 0.921 1.856 1 98.94 108 TYR A N 1
ATOM 830 C CA . TYR A 1 108 ? -4.324 0.664 0.736 1 98.94 108 TYR A CA 1
ATOM 831 C C . TYR A 1 108 ? -3.143 1.626 0.752 1 98.94 108 TYR A C 1
ATOM 833 O O . TYR A 1 108 ? -1.986 1.198 0.715 1 98.94 108 TYR A O 1
ATOM 841 N N . GLN A 1 109 ? -3.459 2.904 0.8 1 98.94 109 GLN A N 1
ATOM 842 C CA . GLN A 1 109 ? -2.457 3.963 0.732 1 98.94 109 GLN A CA 1
ATOM 843 C C . GLN A 1 109 ? -1.526 3.916 1.941 1 98.94 109 GLN A C 1
ATOM 845 O O . GLN A 1 109 ? -0.305 4.008 1.796 1 98.94 109 GLN A O 1
ATOM 850 N N . THR A 1 110 ? -2.092 3.721 3.137 1 98.94 110 THR A N 1
ATOM 851 C CA . THR A 1 110 ? -1.309 3.699 4.367 1 98.94 110 THR A CA 1
ATOM 852 C C . THR A 1 110 ? -0.437 2.447 4.43 1 98.94 110 THR A C 1
ATOM 854 O O . THR A 1 110 ? 0.711 2.508 4.875 1 98.94 110 THR A O 1
ATOM 857 N N . GLY A 1 111 ? -0.994 1.32 3.967 1 98.94 111 GLY A N 1
ATOM 858 C CA . GLY A 1 111 ? -0.207 0.099 3.906 1 98.94 111 GLY A CA 1
ATOM 859 C C . GLY A 1 111 ? 1.001 0.212 2.996 1 98.94 111 GLY A C 1
ATOM 860 O O . GLY A 1 111 ? 2.088 -0.263 3.334 1 98.94 111 GLY A O 1
ATOM 861 N N . ALA A 1 112 ? 0.797 0.82 1.862 1 98.94 112 ALA A N 1
ATOM 862 C CA . ALA A 1 112 ? 1.897 1.031 0.925 1 98.94 112 ALA A CA 1
ATOM 863 C C . ALA A 1 112 ? 3.023 1.833 1.572 1 98.94 112 ALA A C 1
ATOM 865 O O . ALA A 1 112 ? 4.191 1.44 1.509 1 98.94 112 ALA A O 1
ATOM 866 N N . LEU A 1 113 ? 2.676 2.928 2.252 1 98.94 113 LEU A N 1
ATOM 867 C CA . LEU A 1 113 ? 3.689 3.746 2.91 1 98.94 113 LEU A CA 1
ATOM 868 C C . LEU A 1 113 ? 4.375 2.967 4.031 1 98.94 113 LEU A C 1
ATOM 870 O O . LEU A 1 113 ? 5.59 3.062 4.203 1 98.94 113 LEU A O 1
ATOM 874 N N . LYS A 1 114 ? 3.594 2.24 4.812 1 98.94 114 LYS A N 1
ATOM 875 C CA . LYS A 1 114 ? 4.121 1.525 5.973 1 98.94 114 LYS A CA 1
ATOM 876 C C . LYS A 1 114 ? 5.211 0.539 5.559 1 98.94 114 LYS A C 1
ATOM 878 O O . LYS A 1 114 ? 6.164 0.311 6.305 1 98.94 114 LYS A O 1
ATOM 883 N N . ALA A 1 115 ? 5.059 -0.034 4.371 1 98.88 115 ALA A N 1
ATOM 884 C CA . ALA A 1 115 ? 6.078 -0.962 3.887 1 98.88 115 ALA A CA 1
ATOM 885 C C . ALA A 1 115 ? 7.438 -0.273 3.766 1 98.88 115 ALA A C 1
ATOM 887 O O . ALA A 1 115 ? 8.461 -0.846 4.133 1 98.88 115 ALA A O 1
ATOM 888 N N . PHE A 1 116 ? 7.469 0.92 3.236 1 98.88 116 PHE A N 1
ATOM 889 C CA . PHE A 1 116 ? 8.711 1.668 3.102 1 98.88 116 PHE A CA 1
ATOM 890 C C . PHE A 1 116 ? 9.25 2.072 4.469 1 98.88 116 PHE A C 1
ATOM 892 O O . PHE A 1 116 ? 10.461 2.041 4.695 1 98.88 116 PHE A O 1
ATOM 899 N N . LEU A 1 117 ? 8.344 2.473 5.359 1 98.94 117 LEU A N 1
ATOM 900 C CA . LEU A 1 117 ? 8.766 2.818 6.711 1 98.94 117 LEU A CA 1
ATOM 901 C C . LEU A 1 117 ? 9.398 1.62 7.41 1 98.94 117 LEU A C 1
ATOM 903 O O . LEU A 1 117 ? 10.484 1.731 7.984 1 98.94 117 LEU A O 1
ATOM 907 N N . ASP A 1 118 ? 8.742 0.491 7.324 1 98.62 118 ASP A N 1
ATOM 908 C CA . ASP A 1 118 ? 9.258 -0.725 7.949 1 98.62 118 ASP A CA 1
ATOM 909 C C . ASP A 1 118 ? 10.633 -1.085 7.398 1 98.62 118 ASP A C 1
ATOM 911 O O . ASP A 1 118 ? 11.516 -1.512 8.148 1 98.62 118 ASP A O 1
ATOM 915 N N . ALA A 1 119 ? 10.781 -0.953 6.148 1 98.44 119 ALA A N 1
ATOM 916 C CA . ALA A 1 119 ? 12.055 -1.276 5.508 1 98.44 119 ALA A CA 1
ATOM 917 C C . ALA A 1 119 ? 13.18 -0.415 6.066 1 98.44 119 ALA A C 1
ATOM 919 O O . ALA A 1 119 ? 14.336 -0.837 6.086 1 98.44 119 ALA A O 1
ATOM 920 N N . GLU A 1 120 ? 12.836 0.782 6.527 1 98.5 120 GLU A N 1
ATOM 921 C CA . GLU A 1 120 ? 13.836 1.706 7.055 1 98.5 120 GLU A CA 1
ATOM 922 C C . GLU A 1 120 ? 13.859 1.683 8.578 1 98.5 120 GLU A C 1
ATOM 924 O O . GLU A 1 120 ? 14.539 2.496 9.203 1 98.5 120 GLU A O 1
ATOM 929 N N . GLY A 1 121 ? 13.07 0.79 9.188 1 98.44 121 GLY A N 1
ATOM 930 C CA . GLY A 1 121 ? 13.016 0.688 10.641 1 98.44 121 GLY A CA 1
ATOM 931 C C . GLY A 1 121 ? 12.336 1.874 11.297 1 98.44 121 GLY A C 1
ATOM 932 O O . GLY A 1 121 ? 12.648 2.221 12.438 1 98.44 121 GLY A O 1
ATOM 933 N N . MET A 1 122 ? 11.484 2.529 10.562 1 98.75 122 MET A N 1
ATOM 934 C CA . MET A 1 122 ? 10.742 3.678 11.086 1 98.75 122 MET A CA 1
ATOM 935 C C . MET A 1 122 ? 9.305 3.297 11.406 1 98.75 122 MET A C 1
ATOM 937 O O . MET A 1 122 ? 8.68 2.535 10.664 1 98.75 122 MET A O 1
ATOM 941 N N . PRO A 1 123 ? 8.773 3.82 12.461 1 98.75 123 PRO A N 1
ATOM 942 C CA . PRO A 1 123 ? 7.359 3.584 12.75 1 98.75 123 PRO A CA 1
ATOM 943 C C . PRO A 1 123 ? 6.434 4.484 11.93 1 98.75 123 PRO A C 1
ATOM 945 O O . PRO A 1 123 ? 6.805 5.605 11.586 1 98.75 123 PRO A O 1
ATOM 948 N N . LEU A 1 124 ? 5.25 3.975 11.578 1 98.94 124 LEU A N 1
ATOM 949 C CA . LEU A 1 124 ? 4.168 4.844 11.133 1 98.94 124 LEU A CA 1
ATOM 950 C C . LEU A 1 124 ? 3.689 5.742 12.266 1 98.94 124 LEU A C 1
ATOM 952 O O . LEU A 1 124 ? 3.301 5.254 13.328 1 98.94 124 LEU A O 1
ATOM 956 N N . ASN A 1 125 ? 3.631 7.016 12.031 1 98.88 125 ASN A N 1
ATOM 957 C CA . ASN A 1 125 ? 3.387 7.961 13.117 1 98.88 125 ASN A CA 1
ATOM 958 C C . ASN A 1 125 ? 1.906 8.32 13.219 1 98.88 125 ASN A C 1
ATOM 960 O O . ASN A 1 125 ? 1.391 8.523 14.32 1 98.88 125 ASN A O 1
ATOM 964 N N . HIS A 1 126 ? 1.21 8.453 12.141 1 98.94 126 HIS A N 1
ATOM 965 C CA . HIS A 1 126 ? -0.172 8.922 12.117 1 98.94 126 HIS A CA 1
ATOM 966 C C . HIS A 1 126 ? -0.787 8.766 10.734 1 98.94 126 HIS A C 1
ATOM 968 O O . HIS A 1 126 ? -0.094 8.398 9.781 1 98.94 126 HIS A O 1
ATOM 974 N N . ILE A 1 127 ? -2.092 8.984 10.633 1 98.94 127 ILE A N 1
ATOM 975 C CA . ILE A 1 127 ? -2.812 9.148 9.375 1 98.94 127 ILE A CA 1
ATOM 976 C C . ILE A 1 127 ? -3.395 10.562 9.297 1 98.94 127 ILE A C 1
ATOM 978 O O . ILE A 1 127 ? -4.066 11.016 10.227 1 98.94 127 ILE A O 1
ATOM 982 N N . LYS A 1 128 ? -3.119 11.258 8.227 1 98.88 128 LYS A N 1
ATOM 983 C CA . LYS A 1 128 ? -3.73 12.555 7.965 1 98.88 128 LYS A CA 1
ATOM 984 C C . LYS A 1 128 ? -4.305 12.617 6.555 1 98.88 128 LYS A C 1
ATOM 986 O O . LYS A 1 128 ? -3.568 12.812 5.586 1 98.88 128 LYS A O 1
ATOM 991 N N . PRO A 1 129 ? -5.645 12.602 6.445 1 98.75 129 PRO A N 1
ATOM 992 C CA . PRO A 1 129 ? -6.246 12.672 5.113 1 98.75 129 PRO A CA 1
ATOM 993 C C . PRO A 1 129 ? -5.875 13.945 4.359 1 98.75 129 PRO A C 1
ATOM 995 O O . PRO A 1 129 ? -5.648 14.984 4.977 1 98.75 129 PRO A O 1
ATOM 998 N N . HIS A 1 130 ? -5.848 13.812 3.117 1 98.06 130 HIS A N 1
ATOM 999 C CA . HIS A 1 130 ? -5.5 14.93 2.246 1 98.06 130 HIS A CA 1
ATOM 1000 C C . HIS A 1 130 ? -6.742 15.547 1.617 1 98.06 130 HIS A C 1
ATOM 1002 O O . HIS A 1 130 ? -7.684 14.836 1.263 1 98.06 130 HIS A O 1
ATOM 1008 N N . GLY A 1 131 ? -6.656 16.891 1.385 1 96.31 131 GLY A N 1
ATOM 1009 C CA . GLY A 1 131 ? -7.52 17.562 0.428 1 96.31 131 GLY A CA 1
ATOM 1010 C C . GLY A 1 131 ? -9 17.391 0.737 1 96.31 131 GLY A C 1
ATOM 1011 O O . GLY A 1 131 ? -9.43 17.625 1.87 1 96.31 131 GLY A O 1
ATOM 1012 N N . GLU A 1 132 ? -9.734 17.047 -0.343 1 96.69 132 GLU A N 1
ATOM 1013 C CA . GLU A 1 132 ? -11.172 16.859 -0.176 1 96.69 132 GLU A CA 1
ATOM 1014 C C . GLU A 1 132 ? -11.477 15.797 0.874 1 96.69 132 GLU A C 1
ATOM 1016 O O . GLU A 1 132 ? -12.453 15.906 1.612 1 96.69 132 GLU A O 1
ATOM 1021 N N . LEU A 1 133 ? -10.656 14.75 0.988 1 98.31 133 LEU A N 1
ATOM 1022 C CA . LEU A 1 133 ? -10.891 13.727 1.999 1 98.31 133 LEU A CA 1
ATOM 1023 C C . LEU A 1 133 ? -10.789 14.312 3.402 1 98.31 133 LEU A C 1
ATOM 1025 O O . LEU A 1 133 ? -11.539 13.922 4.301 1 98.31 133 LEU A O 1
ATOM 1029 N N . TYR A 1 134 ? -9.859 15.234 3.605 1 97.38 134 TYR A N 1
ATOM 1030 C CA . TYR A 1 134 ? -9.711 15.953 4.863 1 97.38 134 TYR A CA 1
ATOM 1031 C C . TYR A 1 134 ? -11.008 16.625 5.27 1 97.38 134 TYR A C 1
ATOM 1033 O O . TYR A 1 134 ? -11.492 16.453 6.391 1 97.38 134 TYR A O 1
ATOM 1041 N N . PHE A 1 135 ? -11.617 17.266 4.355 1 94.88 135 PHE A N 1
ATOM 1042 C CA . PHE A 1 135 ? -12.859 18 4.605 1 94.88 135 PHE A CA 1
ATOM 1043 C C . PHE A 1 135 ? -14.039 17.031 4.684 1 94.88 135 PHE A C 1
ATOM 1045 O O . PHE A 1 135 ? -14.977 17.266 5.449 1 94.88 135 PHE A O 1
ATOM 1052 N N . TYR A 1 136 ? -13.977 15.992 3.867 1 96.25 136 TYR A N 1
ATOM 1053 C CA . TYR A 1 136 ? -15.016 14.969 3.854 1 96.25 136 TYR A CA 1
ATOM 1054 C C . TYR A 1 136 ? -15.172 14.336 5.23 1 96.25 136 TYR A C 1
ATOM 1056 O O . TYR A 1 136 ? -16.297 14.164 5.715 1 96.25 136 TYR A O 1
ATOM 1064 N N . VAL A 1 137 ? -14.109 14.07 5.883 1 96.88 137 VAL A N 1
ATOM 1065 C CA . VAL A 1 137 ? -14.062 13.492 7.223 1 96.88 137 VAL A CA 1
ATOM 1066 C C . VAL A 1 137 ? -14.734 14.438 8.219 1 96.88 137 VAL A C 1
ATOM 1068 O O . VAL A 1 137 ? -15.477 14 9.094 1 96.88 137 VAL A O 1
ATOM 1071 N N . GLU A 1 138 ? -14.547 15.688 8.07 1 93 138 GLU A N 1
ATOM 1072 C CA . GLU A 1 138 ? -15.078 16.672 9.008 1 93 138 GLU A CA 1
ATOM 1073 C C . GLU A 1 138 ? -16.578 16.875 8.797 1 93 138 GLU A C 1
ATOM 1075 O O . GLU A 1 138 ? -17.312 17.156 9.75 1 93 138 GLU A O 1
ATOM 1080 N N . ARG A 1 139 ? -16.969 16.688 7.578 1 93.5 139 ARG A N 1
ATOM 1081 C CA . ARG A 1 139 ? -18.359 17.047 7.277 1 93.5 139 ARG A CA 1
ATOM 1082 C C . ARG A 1 139 ? -19.266 15.828 7.375 1 93.5 139 ARG A C 1
ATOM 1084 O O . ARG A 1 139 ? -20.484 15.969 7.551 1 93.5 139 ARG A O 1
ATOM 1091 N N . ASP A 1 140 ? -18.766 14.641 7.211 1 97.19 140 ASP A N 1
ATOM 1092 C CA . ASP A 1 140 ? -19.531 13.406 7.184 1 97.19 140 ASP A CA 1
ATOM 1093 C C . ASP A 1 140 ? -19.016 12.406 8.219 1 97.19 140 ASP A C 1
ATOM 1095 O O . ASP A 1 140 ? -17.938 11.836 8.047 1 97.19 140 ASP A O 1
ATOM 1099 N N . GLU A 1 141 ? -19.828 12.141 9.227 1 98.25 141 GLU A N 1
ATOM 1100 C CA . GLU A 1 141 ? -19.375 11.328 10.352 1 98.25 141 GLU A CA 1
ATOM 1101 C C . GLU A 1 141 ? -19.094 9.891 9.93 1 98.25 141 GLU A C 1
ATOM 1103 O O . GLU A 1 141 ? -18.203 9.242 10.469 1 98.25 141 GLU A O 1
ATOM 1108 N N . GLU A 1 142 ? -19.891 9.359 8.977 1 98.62 142 GLU A N 1
ATOM 1109 C CA . GLU A 1 142 ? -19.625 7.996 8.516 1 98.62 142 GLU A CA 1
ATOM 1110 C C . GLU A 1 142 ? -18.266 7.895 7.836 1 98.62 142 GLU A C 1
ATOM 1112 O O . GLU A 1 142 ? -17.562 6.891 7.992 1 98.62 142 GLU A O 1
ATOM 1117 N N . VAL A 1 143 ? -17.938 8.883 7.09 1 98.56 143 VAL A N 1
ATOM 1118 C CA . VAL A 1 143 ? -16.625 8.953 6.461 1 98.56 143 VAL A CA 1
ATOM 1119 C C . VAL A 1 143 ? -15.547 9.117 7.531 1 98.56 143 VAL A C 1
ATOM 1121 O O . VAL A 1 143 ? -14.5 8.477 7.473 1 98.56 143 VAL A O 1
ATOM 1124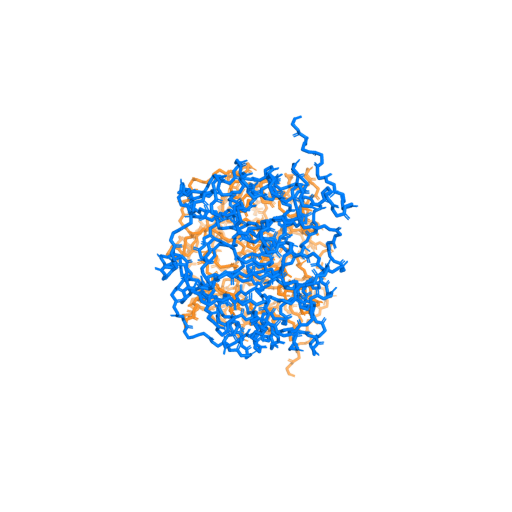 N N . MET A 1 144 ? -15.836 9.992 8.516 1 98.75 144 MET A N 1
ATOM 1125 C CA . MET A 1 144 ? -14.953 10.164 9.664 1 98.75 144 MET A CA 1
ATOM 1126 C C . MET A 1 144 ? -14.664 8.82 10.336 1 98.75 144 MET A C 1
ATOM 1128 O O . MET A 1 144 ? -13.5 8.469 10.547 1 98.75 144 MET A O 1
ATOM 1132 N N . ARG A 1 145 ? -15.656 8.07 10.578 1 98.88 145 ARG A N 1
ATOM 1133 C CA . ARG A 1 145 ? -15.539 6.785 11.258 1 98.88 145 ARG A CA 1
ATOM 1134 C C . ARG A 1 145 ? -14.758 5.789 10.406 1 98.88 145 ARG A C 1
ATOM 1136 O O . ARG A 1 145 ? -14.039 4.941 10.93 1 98.88 145 ARG A O 1
ATOM 1143 N N . ALA A 1 146 ? -14.914 5.855 9.094 1 98.88 146 ALA A N 1
ATOM 1144 C CA . ALA A 1 146 ? -14.172 4.98 8.195 1 98.88 146 ALA A CA 1
ATOM 1145 C C . ALA A 1 146 ? -12.672 5.219 8.32 1 98.88 146 ALA A C 1
ATOM 1147 O O . ALA A 1 146 ? -11.883 4.266 8.391 1 98.88 146 ALA A O 1
ATOM 1148 N N . VAL A 1 147 ? -12.258 6.453 8.383 1 98.94 147 VAL A N 1
ATOM 1149 C CA . VAL A 1 147 ? -10.852 6.801 8.516 1 98.94 147 VAL A CA 1
ATOM 1150 C C . VAL A 1 147 ? -10.344 6.398 9.898 1 98.94 147 VAL A C 1
ATOM 1152 O O . VAL A 1 147 ? -9.234 5.867 10.031 1 98.94 147 VAL A O 1
ATOM 1155 N N . LEU A 1 148 ? -11.164 6.617 10.891 1 98.94 148 LEU A N 1
ATOM 1156 C CA . LEU A 1 148 ? -10.789 6.254 12.25 1 98.94 148 LEU A CA 1
ATOM 1157 C C . LEU A 1 148 ? -10.648 4.742 12.391 1 98.94 148 LEU A C 1
ATOM 1159 O O . LEU A 1 148 ? -9.789 4.258 13.133 1 98.94 148 LEU A O 1
ATOM 1163 N N . ARG A 1 149 ? -11.461 4.004 11.695 1 98.88 149 ARG A N 1
ATOM 1164 C CA . ARG A 1 149 ? -11.336 2.551 11.703 1 98.88 149 ARG A CA 1
ATOM 1165 C C . ARG A 1 149 ? -9.992 2.113 11.141 1 98.88 149 ARG A C 1
ATOM 1167 O O . ARG A 1 149 ? -9.359 1.188 11.656 1 98.88 149 ARG A O 1
ATOM 1174 N N . ALA A 1 150 ? -9.578 2.707 10.055 1 98.88 150 ALA A N 1
ATOM 1175 C CA . ALA A 1 150 ? -8.258 2.412 9.516 1 98.88 150 ALA A CA 1
ATOM 1176 C C . ALA A 1 150 ? -7.164 2.711 10.539 1 98.88 150 ALA A C 1
ATOM 1178 O O . ALA A 1 150 ? -6.242 1.914 10.719 1 98.88 150 ALA A O 1
ATOM 1179 N N . ALA A 1 151 ? -7.305 3.84 11.219 1 98.94 151 ALA A N 1
ATOM 1180 C CA . ALA A 1 151 ? -6.328 4.227 12.234 1 98.94 151 ALA A CA 1
ATOM 1181 C C . ALA A 1 151 ? -6.262 3.195 13.359 1 98.94 151 ALA A C 1
ATOM 1183 O O . ALA A 1 151 ? -5.188 2.932 13.906 1 98.94 151 ALA A O 1
ATOM 1184 N N . GLN A 1 152 ? -7.395 2.635 13.703 1 98.69 152 GLN A N 1
ATOM 1185 C CA . GLN A 1 152 ? -7.43 1.576 14.711 1 98.69 152 GLN A CA 1
ATOM 1186 C C . GLN A 1 152 ? -6.602 0.373 14.273 1 98.69 152 GLN A C 1
ATOM 1188 O O . GLN A 1 152 ? -5.855 -0.197 15.07 1 98.69 152 GLN A O 1
ATOM 1193 N N . ILE A 1 153 ? -6.762 0.049 13.086 1 98.5 153 ILE A N 1
ATOM 1194 C CA . ILE A 1 153 ? -6.09 -1.135 12.555 1 98.5 153 ILE A CA 1
ATOM 1195 C C . ILE A 1 153 ? -4.578 -0.917 12.562 1 98.5 153 ILE A C 1
ATOM 1197 O O . ILE A 1 153 ? -3.82 -1.81 12.953 1 98.5 153 ILE A O 1
ATOM 1201 N N . PHE A 1 154 ? -4.137 0.242 12.156 1 98.81 154 PHE A N 1
ATOM 1202 C CA . PHE A 1 154 ? -2.713 0.542 12.109 1 98.81 154 PHE A CA 1
ATOM 1203 C C . PHE A 1 154 ? -2.188 0.921 13.484 1 98.81 154 PHE A C 1
ATOM 1205 O O . PHE A 1 154 ? -0.978 1.062 13.68 1 98.81 154 PHE A O 1
ATOM 1212 N N . LYS A 1 155 ? -3.102 1.181 14.477 1 98.69 155 LYS A N 1
ATOM 1213 C CA . LYS A 1 155 ? -2.775 1.542 15.852 1 98.69 155 LYS A CA 1
ATOM 1214 C C . LYS A 1 155 ? -1.996 2.852 15.906 1 98.69 155 LYS A C 1
ATOM 1216 O O . LYS A 1 155 ? -0.965 2.939 16.578 1 98.69 155 LYS A O 1
ATOM 1221 N N . VAL A 1 156 ? -2.484 3.809 15.195 1 98.88 156 VAL A N 1
ATOM 1222 C CA . VAL A 1 156 ? -1.88 5.137 15.195 1 98.88 156 VAL A CA 1
ATOM 1223 C C . VAL A 1 156 ? -2.965 6.199 15.352 1 98.88 156 VAL A C 1
ATOM 1225 O O . VAL A 1 156 ? -4.141 5.938 15.086 1 98.88 156 VAL A O 1
ATOM 1228 N N . PRO A 1 157 ? -2.611 7.438 15.805 1 98.88 157 PRO A N 1
ATOM 1229 C CA . PRO A 1 157 ? -3.578 8.539 15.828 1 98.88 157 PRO A CA 1
ATOM 1230 C C . PRO A 1 157 ? -3.885 9.086 14.438 1 98.88 157 PRO A C 1
ATOM 1232 O O . PRO A 1 157 ? -3.209 8.734 13.461 1 98.88 157 PRO A O 1
ATOM 1235 N N . VAL A 1 158 ? -4.93 9.844 14.383 1 98.88 158 VAL A N 1
ATOM 1236 C CA . VAL A 1 158 ? -5.203 10.656 13.203 1 98.88 158 VAL A CA 1
ATOM 1237 C C . VAL A 1 158 ? -4.84 12.117 13.492 1 98.88 158 VAL A C 1
ATOM 1239 O O . VAL A 1 158 ? -4.832 12.547 14.648 1 98.88 158 VAL A O 1
ATOM 1242 N N . VAL A 1 159 ? -4.457 12.805 12.398 1 98.62 159 VAL A N 1
ATOM 1243 C CA . VAL A 1 159 ? -4.199 14.234 12.5 1 98.62 159 VAL A CA 1
ATOM 1244 C C . VAL A 1 159 ? -5.281 15.008 11.75 1 98.62 159 VAL A C 1
ATOM 1246 O O . VAL A 1 159 ? -5.648 14.641 10.633 1 98.62 159 VAL A O 1
ATOM 1249 N N . GLY A 1 160 ? -5.816 15.984 12.383 1 97 160 GLY A N 1
ATOM 1250 C CA . GLY A 1 160 ? -6.805 16.875 11.789 1 97 160 GLY A CA 1
ATOM 1251 C C . GLY A 1 160 ? -6.859 18.234 12.461 1 97 160 GLY A C 1
ATOM 1252 O O . GLY A 1 160 ? -6.238 18.438 13.5 1 97 160 GLY A O 1
ATOM 1253 N N . ALA A 1 161 ? -7.59 19.109 11.812 1 95 161 ALA A N 1
ATOM 1254 C CA . ALA A 1 161 ? -7.793 20.422 12.422 1 95 161 ALA A CA 1
ATOM 1255 C C . ALA A 1 161 ? -8.539 20.312 13.75 1 95 161 ALA A C 1
ATOM 1257 O O . ALA A 1 161 ? -9.305 19.375 13.953 1 95 161 ALA A O 1
ATOM 1258 N N . LYS A 1 162 ? -8.266 21.188 14.602 1 93.5 162 LYS A N 1
ATOM 1259 C CA . LYS A 1 162 ? -9.047 21.234 15.844 1 93.5 162 LYS A CA 1
ATOM 1260 C C . LYS A 1 162 ? -10.539 21.203 15.547 1 93.5 162 LYS A C 1
ATOM 1262 O O . LYS A 1 162 ? -11.039 22 14.75 1 93.5 162 LYS A O 1
ATOM 1267 N N . ASN A 1 163 ? -11.234 20.219 16.062 1 94.56 163 ASN A N 1
ATOM 1268 C CA . ASN A 1 163 ? -12.641 19.938 15.789 1 94.56 163 ASN A CA 1
ATOM 1269 C C . ASN A 1 163 ? -13.289 19.156 16.922 1 94.56 163 ASN A C 1
ATOM 1271 O O . ASN A 1 163 ? -12.977 17.984 17.125 1 94.56 163 ASN A O 1
ATOM 1275 N N . ALA A 1 164 ? -14.258 19.828 17.594 1 96.88 164 ALA A N 1
ATOM 1276 C CA . ALA A 1 164 ? -14.859 19.25 18.797 1 96.88 164 ALA A CA 1
ATOM 1277 C C . ALA A 1 164 ? -15.594 17.953 18.469 1 96.88 164 ALA A C 1
ATOM 1279 O O . ALA A 1 164 ? -15.508 16.969 19.203 1 96.88 164 ALA A O 1
ATOM 1280 N N . HIS A 1 165 ? -16.344 18 17.391 1 97.5 165 HIS A N 1
ATOM 1281 C CA . HIS A 1 165 ? -17.109 16.812 17.016 1 97.5 165 HIS A CA 1
ATOM 1282 C C . HIS A 1 165 ? -16.188 15.664 16.625 1 97.5 165 HIS A C 1
ATOM 1284 O O . HIS A 1 165 ? -16.406 14.523 17.047 1 97.5 165 HIS A O 1
ATOM 1290 N N . TYR A 1 166 ? -15.148 15.945 15.836 1 97.62 166 TYR A N 1
ATOM 1291 C CA . TYR A 1 166 ? -14.156 14.945 15.445 1 97.62 166 TYR A CA 1
ATOM 1292 C C . TYR A 1 166 ? -13.477 14.344 16.672 1 97.62 166 TYR A C 1
ATOM 1294 O O . TYR A 1 166 ? -13.312 13.125 16.75 1 97.62 166 TYR A O 1
ATOM 1302 N N . GLU A 1 167 ? -13.133 15.164 17.609 1 97.75 167 GLU A N 1
ATOM 1303 C CA . GLU A 1 167 ? -12.5 14.719 18.859 1 97.75 167 GLU A CA 1
ATOM 1304 C C . GLU A 1 167 ? -13.414 13.773 19.625 1 97.75 167 GLU A C 1
ATOM 1306 O O . GLU A 1 167 ? -12.961 12.75 20.141 1 97.75 167 GLU A O 1
ATOM 1311 N N . LYS A 1 168 ? -14.633 14.125 19.703 1 98.06 168 LYS A N 1
ATOM 1312 C CA . LYS A 1 168 ? -15.609 13.312 20.422 1 98.06 168 LYS A CA 1
ATOM 1313 C C . LYS A 1 168 ? -15.742 11.938 19.781 1 98.06 168 LYS A C 1
ATOM 1315 O O . LYS A 1 168 ? -15.703 10.914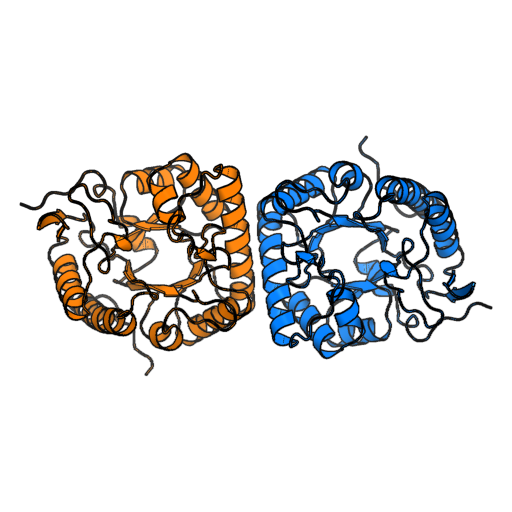 20.469 1 98.06 168 LYS A O 1
ATOM 1320 N N . VAL A 1 169 ? -15.906 11.922 18.484 1 98.5 169 VAL A N 1
ATOM 1321 C CA . VAL A 1 169 ? -16.094 10.664 17.781 1 98.5 169 VAL A CA 1
ATOM 1322 C C . VAL A 1 169 ? -14.836 9.812 17.875 1 98.5 169 VAL A C 1
ATOM 1324 O O . VAL A 1 169 ? -14.898 8.602 18.078 1 98.5 169 VAL A O 1
ATOM 1327 N N . ALA A 1 170 ? -13.68 10.422 17.703 1 98.56 170 ALA A N 1
ATOM 1328 C CA . ALA A 1 170 ? -12.406 9.719 17.812 1 98.56 170 ALA A CA 1
ATOM 1329 C C . ALA A 1 170 ? -12.258 9.062 19.188 1 98.56 170 ALA A C 1
ATOM 1331 O O . ALA A 1 170 ? -11.867 7.898 19.281 1 98.56 170 ALA A O 1
ATOM 1332 N N . LYS A 1 171 ? -12.602 9.812 20.219 1 98.12 171 LYS A N 1
ATOM 1333 C CA . LYS A 1 171 ? -12.539 9.297 21.578 1 98.12 171 LYS A CA 1
ATOM 1334 C C . LYS A 1 171 ? -13.469 8.102 21.766 1 98.12 171 LYS A C 1
ATOM 1336 O O . LYS A 1 171 ? -13.086 7.098 22.375 1 98.12 171 LYS A O 1
ATOM 1341 N N . GLU A 1 172 ? -14.648 8.273 21.234 1 98.44 172 GLU A N 1
ATOM 1342 C CA . GLU A 1 172 ? -15.617 7.184 21.297 1 98.44 172 GLU A CA 1
ATOM 1343 C C . GLU A 1 172 ? -15.055 5.914 20.656 1 98.44 172 GLU A C 1
ATOM 1345 O O . GLU A 1 172 ? -15.328 4.809 21.141 1 98.44 172 GLU A O 1
ATOM 1350 N N . MET A 1 173 ? -14.281 6.059 19.688 1 98.56 173 MET A N 1
ATOM 1351 C CA . MET A 1 173 ? -13.781 4.914 18.938 1 98.56 173 MET A CA 1
ATOM 1352 C C . MET A 1 173 ? -12.414 4.473 19.453 1 98.56 173 MET A C 1
ATOM 1354 O O . MET A 1 173 ? -11.82 3.531 18.922 1 98.56 173 MET A O 1
ATOM 1358 N N . GLY A 1 174 ? -11.883 5.145 20.406 1 98.56 174 GLY A N 1
ATOM 1359 C CA . GLY A 1 174 ? -10.609 4.781 21 1 98.56 174 GLY A CA 1
ATOM 1360 C C . GLY A 1 174 ? -9.414 5.172 20.141 1 98.56 174 GLY A C 1
ATOM 1361 O O . GLY A 1 174 ? -8.375 4.50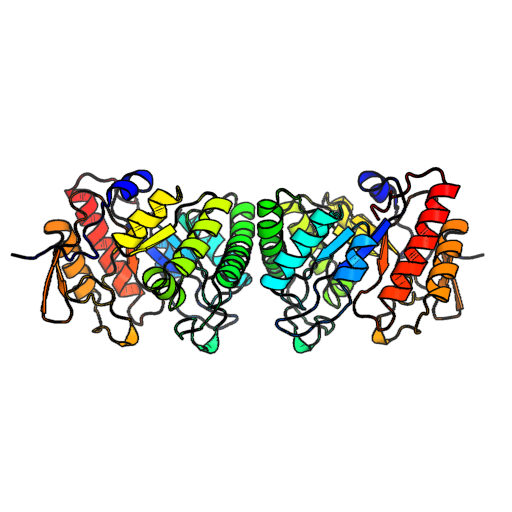4 20.172 1 98.56 174 GLY A O 1
ATOM 1362 N N . VAL A 1 175 ? -9.547 6.121 19.312 1 98.75 175 VAL A N 1
ATOM 1363 C CA . VAL A 1 175 ? -8.469 6.641 18.469 1 98.75 175 VAL A CA 1
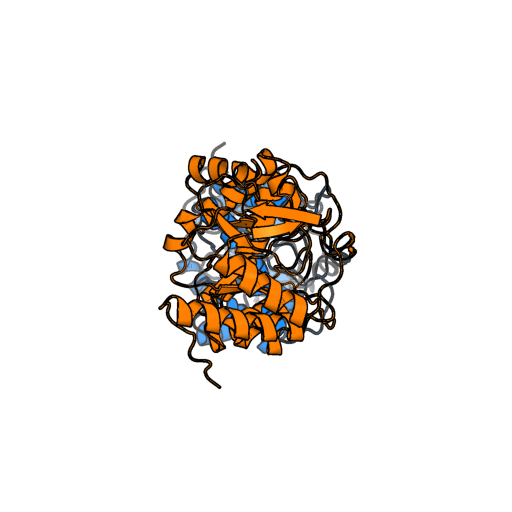ATOM 1364 C C . VAL A 1 175 ? -8.141 8.07 18.891 1 98.75 175 VAL A C 1
ATOM 1366 O O . VAL A 1 175 ? -9.039 8.883 19.141 1 98.75 175 VAL A O 1
ATOM 1369 N N . ASP A 1 176 ? -6.891 8.43 19.031 1 98.69 176 ASP A N 1
ATOM 1370 C CA . ASP A 1 176 ? -6.48 9.781 19.406 1 98.69 176 ASP A CA 1
ATOM 1371 C C . ASP A 1 176 ? -6.516 10.711 18.188 1 98.69 176 ASP A C 1
ATOM 1373 O O . ASP A 1 176 ? -6.105 10.32 17.094 1 98.69 176 ASP A O 1
ATOM 1377 N N . LEU A 1 177 ? -7.059 11.852 18.375 1 98.44 177 LEU A N 1
ATOM 1378 C CA . LEU A 1 177 ? -6.984 12.914 17.375 1 98.44 177 LEU A CA 1
ATOM 1379 C C . LEU A 1 177 ? -5.934 13.945 17.766 1 98.44 177 LEU A C 1
ATOM 1381 O O . LEU A 1 177 ? -6.105 14.672 18.75 1 98.44 177 LEU A O 1
ATOM 1385 N N . ILE A 1 178 ? -4.84 13.969 17.031 1 98.5 178 ILE A N 1
ATOM 1386 C CA . ILE A 1 178 ? -3.893 15.07 17.172 1 98.5 178 ILE A CA 1
ATOM 1387 C C . ILE A 1 178 ? -4.43 16.312 16.453 1 98.5 178 ILE A C 1
ATOM 1389 O O . ILE A 1 178 ? -4.699 16.25 15.242 1 98.5 178 ILE A O 1
ATOM 1393 N N . GLN A 1 179 ? -4.613 17.328 17.141 1 96.94 179 GLN A N 1
ATOM 1394 C CA . GLN A 1 179 ? -5.234 18.531 16.578 1 96.94 179 GLN A CA 1
ATOM 1395 C C . GLN A 1 179 ? -4.184 19.531 16.109 1 96.94 179 GLN A C 1
ATOM 1397 O O . GLN A 1 179 ? -3.307 19.922 16.875 1 96.94 179 GLN A O 1
ATOM 1402 N N . GLU A 1 180 ? -4.324 19.906 14.852 1 97.62 180 GLU A N 1
ATOM 1403 C CA . GLU A 1 180 ? -3.35 20.812 14.25 1 97.62 180 GLU A CA 1
ATOM 1404 C C . GLU A 1 180 ? -3.963 22.172 13.984 1 97.62 180 GLU A C 1
ATOM 1406 O O . GLU A 1 180 ? -5.172 22.359 14.117 1 97.62 180 GLU A O 1
ATOM 1411 N N . LEU A 1 181 ? -3.059 23.156 13.734 1 97.44 181 LEU A N 1
ATOM 1412 C CA . LEU A 1 181 ? -3.404 24.516 13.383 1 97.44 181 LEU A CA 1
ATOM 1413 C C . LEU A 1 181 ? -2.908 24.859 11.977 1 97.44 181 LEU A C 1
ATOM 1415 O O . LEU A 1 181 ? -1.777 24.531 11.617 1 97.44 181 LEU A O 1
ATOM 1419 N N . TYR A 1 182 ? -3.789 25.438 11.203 1 96.56 182 TYR A N 1
ATOM 1420 C CA . TYR A 1 182 ? -3.42 25.984 9.898 1 96.56 182 TYR A CA 1
ATOM 1421 C C . TYR A 1 182 ? -3.246 27.484 9.953 1 96.56 182 TYR A C 1
ATOM 1423 O O . TYR A 1 182 ? -4.09 28.203 10.508 1 96.56 182 TYR A O 1
ATOM 1431 N N . LEU A 1 183 ? -2.178 27.953 9.352 1 96.25 183 LEU A N 1
ATOM 1432 C CA . LEU A 1 183 ? -2.002 29.406 9.297 1 96.25 183 LEU A CA 1
ATOM 1433 C C . LEU A 1 183 ? -1.729 29.859 7.867 1 96.25 183 LEU A C 1
ATOM 1435 O O . LEU A 1 183 ? -1.626 31.062 7.605 1 96.25 183 LEU A O 1
ATOM 1439 N N . ASP A 1 184 ? -1.576 28.906 6.953 1 95.75 184 ASP A N 1
ATOM 1440 C CA . ASP A 1 184 ? -1.363 29.297 5.562 1 95.75 184 ASP A CA 1
ATOM 1441 C C . ASP A 1 184 ? -2.676 29.297 4.781 1 95.75 184 ASP A C 1
ATOM 1443 O O . ASP A 1 184 ? -2.695 29.578 3.584 1 95.75 184 ASP A O 1
ATOM 1447 N N . ILE A 1 185 ? -3.785 28.938 5.422 1 93.94 185 ILE A N 1
ATOM 1448 C CA . ILE A 1 185 ? -5.133 29.109 4.898 1 93.94 185 ILE A CA 1
ATOM 1449 C C . ILE A 1 185 ? -6.016 29.766 5.961 1 93.94 185 ILE A C 1
ATOM 1451 O O . ILE A 1 185 ? -5.629 29.859 7.129 1 93.94 185 ILE A O 1
ATOM 1455 N N . ASP A 1 186 ? -7.223 30.25 5.559 1 94.94 186 ASP A N 1
ATOM 1456 C CA . ASP A 1 186 ? -8.062 31.062 6.438 1 94.94 186 ASP A CA 1
ATOM 1457 C C . ASP A 1 186 ? -9 30.188 7.262 1 94.94 186 ASP A C 1
ATOM 1459 O O . ASP A 1 186 ? -9.219 29.016 6.934 1 94.94 186 ASP A O 1
ATOM 1463 N N . TRP A 1 187 ? -9.484 30.734 8.352 1 95.81 187 TRP A N 1
ATOM 1464 C CA . TRP A 1 187 ? -10.555 30.188 9.18 1 95.81 187 TRP A CA 1
ATOM 1465 C C . TRP A 1 187 ? -11.812 31.047 9.078 1 95.81 187 TRP A C 1
ATOM 1467 O O . TRP A 1 187 ? -11.727 32.281 8.914 1 95.81 187 TRP A O 1
ATOM 1477 N N . SER A 1 188 ? -12.984 30.391 9.148 1 94.81 188 SER A N 1
ATOM 1478 C CA . SER A 1 188 ? -14.242 31.141 9.234 1 94.81 188 SER A CA 1
ATOM 1479 C C . SER A 1 188 ? -14.586 31.469 10.688 1 94.81 188 SER A C 1
ATOM 1481 O O . SER A 1 188 ? -13.992 30.906 11.609 1 94.81 188 SER A O 1
ATOM 1483 N N . ALA A 1 189 ? -15.523 32.344 10.836 1 94.31 189 ALA A N 1
ATOM 1484 C CA . ALA A 1 189 ? -15.914 32.812 12.164 1 94.31 189 ALA A CA 1
ATOM 1485 C C . ALA A 1 189 ? -16.516 31.672 12.992 1 94.31 189 ALA A C 1
ATOM 1487 O O . ALA A 1 189 ? -16.484 31.719 14.227 1 94.31 189 ALA A O 1
ATOM 1488 N N . ASP A 1 190 ? -17.031 30.719 12.336 1 94.06 190 ASP A N 1
ATOM 1489 C CA . ASP A 1 190 ? -17.641 29.594 13.055 1 94.06 190 ASP A CA 1
ATOM 1490 C C . ASP A 1 190 ? -16.609 28.5 13.328 1 94.06 190 ASP A C 1
ATOM 1492 O O . ASP A 1 190 ? -16.953 27.422 13.812 1 94.06 190 ASP A O 1
ATOM 1496 N N . GLY A 1 191 ? -15.344 28.781 12.992 1 94.44 191 GLY A N 1
ATOM 1497 C CA . GLY A 1 191 ? -14.258 27.906 13.398 1 94.44 191 GLY A CA 1
ATOM 1498 C C . GLY A 1 191 ? -13.977 26.797 12.391 1 94.44 191 GLY A C 1
ATOM 1499 O O . GLY A 1 191 ? -13.516 25.719 12.766 1 94.44 191 GLY A O 1
ATOM 1500 N N . LYS A 1 192 ? -14.305 27.062 11.188 1 93.44 192 LYS A N 1
ATOM 1501 C CA . LYS A 1 192 ? -14.039 26.078 10.141 1 93.44 192 LYS A CA 1
ATOM 1502 C C . LYS A 1 192 ? -12.938 26.562 9.203 1 93.44 192 LYS A C 1
ATOM 1504 O O . LYS A 1 192 ? -12.781 27.781 8.992 1 93.44 192 LYS A O 1
ATOM 1509 N N . LEU A 1 193 ? -12.211 25.625 8.648 1 94.25 193 LEU A N 1
ATOM 1510 C CA . LEU A 1 193 ? -11.188 25.953 7.664 1 94.25 193 LEU A CA 1
ATOM 1511 C C . LEU A 1 193 ? -11.828 26.391 6.352 1 94.25 193 LEU A C 1
ATOM 1513 O O . LEU A 1 193 ? -12.805 25.797 5.902 1 94.25 193 LEU A O 1
ATOM 1517 N N . VAL A 1 194 ? -11.273 27.453 5.832 1 92.12 194 VAL A N 1
ATOM 1518 C CA . VAL A 1 194 ? -11.633 27.875 4.488 1 92.12 194 VAL A CA 1
ATOM 1519 C C . VAL A 1 194 ? -10.75 27.172 3.463 1 92.12 194 VAL A C 1
ATOM 1521 O O . VAL A 1 194 ? -9.523 27.141 3.6 1 92.12 194 VAL A O 1
ATOM 1524 N N . PRO A 1 195 ? -11.344 26.562 2.434 1 88.75 195 PRO A N 1
ATOM 1525 C CA . PRO A 1 195 ? -10.516 25.891 1.438 1 88.75 195 PRO A CA 1
ATOM 1526 C C . PRO A 1 195 ? -9.406 26.781 0.882 1 88.75 195 PRO A C 1
ATOM 1528 O O . PRO A 1 195 ? -9.602 27.984 0.75 1 88.75 195 PRO A O 1
ATOM 1531 N N . PRO A 1 196 ? -8.32 26.156 0.56 1 88.06 196 PRO A N 1
ATOM 1532 C CA . PRO A 1 196 ? -7.16 26.922 0.105 1 88.06 196 PRO A CA 1
ATOM 1533 C C . PRO A 1 196 ? -7.488 27.859 -1.054 1 88.06 196 PRO A C 1
ATOM 1535 O O . PRO A 1 196 ? -7.039 29 -1.07 1 88.06 196 PRO A O 1
ATOM 1538 N N . ALA A 1 197 ? -8.289 27.391 -1.979 1 85.88 197 ALA A N 1
ATOM 1539 C CA . ALA A 1 197 ? -8.617 28.172 -3.168 1 85.88 197 ALA A CA 1
ATOM 1540 C C . ALA A 1 197 ? -9.414 29.422 -2.799 1 85.88 197 ALA A C 1
ATOM 1542 O O . ALA A 1 197 ? -9.422 30.406 -3.547 1 85.88 197 ALA A O 1
ATOM 1543 N N . LEU A 1 198 ? -10.07 29.5 -1.665 1 87.88 198 LEU A N 1
ATOM 1544 C CA . LEU A 1 198 ? -10.922 30.594 -1.236 1 87.88 198 LEU A CA 1
ATOM 1545 C C . LEU A 1 198 ? -10.258 31.391 -0.119 1 87.88 198 LEU A C 1
ATOM 1547 O O . LEU A 1 198 ? -10.836 32.344 0.399 1 87.88 198 LEU A O 1
ATOM 1551 N N . SER A 1 199 ? -9.055 31.016 0.263 1 91.81 199 SER A N 1
ATOM 1552 C CA . SER A 1 199 ? -8.32 31.656 1.343 1 91.81 199 SER A CA 1
ATOM 1553 C C . SER A 1 199 ? -7.473 32.812 0.816 1 91.81 199 SER A C 1
ATOM 1555 O O . SER A 1 199 ? -7.062 32.812 -0.346 1 91.81 199 SER A O 1
ATOM 1557 N N . ARG A 1 200 ? -7.309 33.844 1.647 1 90.94 200 ARG A N 1
ATOM 1558 C CA . ARG A 1 200 ? -6.395 34.938 1.319 1 90.94 200 ARG A CA 1
ATOM 1559 C C . ARG A 1 200 ? -4.953 34.438 1.259 1 90.94 200 ARG A C 1
ATOM 1561 O O . ARG A 1 200 ? -4.539 33.594 2.076 1 90.94 200 ARG A O 1
ATOM 1568 N N . ALA A 1 201 ? -4.191 34.969 0.379 1 90.62 201 ALA A N 1
ATOM 1569 C CA . ALA A 1 201 ? -2.783 34.594 0.242 1 90.62 201 ALA A CA 1
ATOM 1570 C C . ALA A 1 201 ? -1.987 35 1.479 1 90.62 201 ALA A C 1
ATOM 1572 O O . ALA A 1 201 ? -2.213 36.094 2.043 1 90.62 201 ALA A O 1
ATOM 1573 N N . LYS A 1 202 ? -1.093 34.156 1.863 1 94.06 202 LYS A N 1
ATOM 1574 C CA . LYS A 1 202 ? -0.235 34.438 3.012 1 94.06 202 LYS A CA 1
ATOM 1575 C C . LYS A 1 202 ? 1.216 34.625 2.582 1 94.06 202 LYS A C 1
ATOM 1577 O O . LYS A 1 202 ? 1.667 34.031 1.611 1 94.06 202 LYS A O 1
ATOM 1582 N N . THR A 1 203 ? 1.879 35.5 3.283 1 95.44 203 THR A N 1
ATOM 1583 C CA . THR A 1 203 ? 3.32 35.688 3.137 1 95.44 203 THR A CA 1
ATOM 1584 C C . THR A 1 203 ? 4.059 35.094 4.336 1 95.44 203 THR A C 1
ATOM 1586 O O . THR A 1 203 ? 3.463 34.875 5.391 1 95.44 203 THR A O 1
ATOM 1589 N N . PRO A 1 204 ? 5.336 34.844 4.133 1 97.56 204 PRO A N 1
ATOM 1590 C CA . PRO A 1 204 ? 6.117 34.344 5.262 1 97.56 204 PRO A CA 1
ATOM 1591 C C . PRO A 1 204 ? 5.996 35.219 6.504 1 97.56 204 PRO A C 1
ATOM 1593 O O . PRO A 1 204 ? 5.887 34.719 7.621 1 97.56 204 PRO A O 1
ATOM 1596 N N . SER A 1 205 ? 5.957 36.5 6.301 1 97.5 205 SER A N 1
ATOM 1597 C CA . SER A 1 205 ? 5.844 37.438 7.43 1 97.5 205 SER A CA 1
ATOM 1598 C C . SER A 1 205 ? 4.484 37.312 8.109 1 97.5 205 SER A C 1
ATOM 1600 O O . SER A 1 205 ? 4.391 37.375 9.336 1 97.5 205 SER A O 1
ATOM 1602 N N . ILE A 1 206 ? 3.465 37.125 7.324 1 96.19 206 ILE A N 1
ATOM 1603 C CA . ILE A 1 206 ? 2.127 36.938 7.879 1 96.19 206 ILE A CA 1
ATOM 1604 C C . ILE A 1 206 ? 2.082 35.656 8.695 1 96.19 206 ILE A C 1
ATOM 1606 O O . ILE A 1 206 ? 1.524 35.625 9.797 1 96.19 206 ILE A O 1
ATOM 1610 N N . ILE A 1 207 ? 2.684 34.594 8.203 1 97.12 207 ILE A N 1
ATOM 1611 C CA . ILE A 1 207 ? 2.732 33.312 8.891 1 97.12 207 ILE A CA 1
ATOM 1612 C C . ILE A 1 207 ? 3.459 33.469 10.227 1 97.12 207 ILE A C 1
ATOM 1614 O O . ILE A 1 207 ? 2.973 33.031 11.258 1 97.12 207 ILE A O 1
ATOM 1618 N N . TYR A 1 208 ? 4.605 34.125 10.219 1 98 208 TYR A N 1
ATOM 1619 C CA . TYR A 1 208 ? 5.367 34.375 11.438 1 98 208 TYR A CA 1
ATOM 1620 C C . TYR A 1 208 ? 4.527 35.125 12.469 1 98 208 TYR A C 1
ATOM 1622 O O . TYR A 1 208 ? 4.402 34.688 13.609 1 98 208 TYR A O 1
ATOM 1630 N N . ASN A 1 209 ? 3.963 36.25 12.047 1 97.56 209 ASN A N 1
ATOM 1631 C CA . ASN A 1 209 ? 3.219 37.094 12.961 1 97.56 209 ASN A CA 1
ATOM 1632 C C . ASN A 1 209 ? 1.985 36.406 13.516 1 97.56 209 ASN A C 1
ATOM 1634 O O . ASN A 1 209 ? 1.687 36.5 14.711 1 97.56 209 ASN A O 1
ATOM 1638 N N . ASN A 1 210 ? 1.238 35.719 12.641 1 97.12 210 ASN A N 1
ATOM 1639 C CA . ASN A 1 210 ? 0.059 35 13.07 1 97.12 210 ASN A CA 1
ATOM 1640 C C . ASN A 1 210 ? 0.422 33.906 14.078 1 97.12 210 ASN A C 1
ATOM 1642 O O . ASN A 1 210 ? -0.313 33.656 15.039 1 97.12 210 ASN A O 1
ATOM 1646 N N . LEU A 1 211 ? 1.528 33.219 13.812 1 97.88 211 LEU A N 1
ATOM 1647 C CA . LEU A 1 211 ? 1.96 32.156 14.711 1 97.88 211 LEU A CA 1
ATOM 1648 C C . LEU A 1 211 ? 2.299 32.719 16.094 1 97.88 211 LEU A C 1
ATOM 1650 O O . LEU A 1 211 ? 1.885 32.156 17.109 1 97.88 211 LEU A O 1
ATOM 1654 N N . VAL A 1 212 ? 3.055 33.781 16.125 1 96.81 212 VAL A N 1
ATOM 1655 C CA . VAL A 1 212 ? 3.408 34.406 17.391 1 96.81 212 VAL A CA 1
ATOM 1656 C C . VAL A 1 212 ? 2.141 34.844 18.125 1 96.81 212 VAL A C 1
ATOM 1658 O O . VAL A 1 212 ? 2.01 34.625 19.344 1 96.81 212 VAL A O 1
ATOM 1661 N N . GLU A 1 213 ? 1.254 35.375 17.391 1 96 213 GLU A N 1
ATOM 1662 C CA . GLU A 1 213 ? 0.004 35.844 17.984 1 96 213 GLU A CA 1
ATOM 1663 C C . GLU A 1 213 ? -0.792 34.688 18.578 1 96 213 GLU A C 1
ATOM 1665 O O . GLU A 1 213 ? -1.245 34.781 19.719 1 96 213 GLU A O 1
ATOM 1670 N N . VAL A 1 214 ? -0.971 33.625 17.828 1 96.75 214 VAL A N 1
ATOM 1671 C CA . VAL A 1 214 ? -1.77 32.5 18.281 1 96.75 214 VAL A CA 1
ATOM 1672 C C . VAL A 1 214 ? -1.099 31.859 19.484 1 96.75 214 VAL A C 1
ATOM 1674 O O . VAL A 1 214 ? -1.773 31.453 20.438 1 96.75 214 VAL A O 1
ATOM 1677 N N . ALA A 1 215 ? 0.187 31.719 19.422 1 95.62 215 ALA A N 1
ATOM 1678 C CA . ALA A 1 215 ? 0.914 31.109 20.531 1 95.62 215 ALA A CA 1
ATOM 1679 C C . ALA A 1 215 ? 0.737 31.922 21.828 1 95.62 215 ALA A C 1
ATOM 1681 O O . ALA A 1 215 ? 0.689 31.359 22.922 1 95.62 215 ALA A O 1
ATOM 1682 N N . GLU A 1 216 ? 0.665 33.219 21.672 1 94.44 216 GLU A N 1
ATOM 1683 C CA . GLU A 1 216 ? 0.579 34.094 22.828 1 94.44 216 GLU A CA 1
ATOM 1684 C C . GLU A 1 216 ? -0.861 34.219 23.328 1 94.44 216 GLU A C 1
ATOM 1686 O O . GLU A 1 216 ? -1.114 34.25 24.531 1 94.44 216 GLU A O 1
ATOM 1691 N N . THR A 1 217 ? -1.817 34.312 22.453 1 95.88 217 THR A N 1
ATOM 1692 C CA . THR A 1 217 ? -3.158 34.75 22.859 1 95.88 217 THR A CA 1
ATOM 1693 C C . THR A 1 217 ? -4.168 33.625 22.578 1 95.88 217 THR A C 1
ATOM 1695 O O . THR A 1 217 ? -5.301 33.688 23.062 1 95.88 217 THR A O 1
ATOM 1698 N N . ASP A 1 218 ? -3.756 32.594 21.75 1 97 218 ASP A N 1
ATOM 1699 C CA . ASP A 1 218 ? -4.633 31.531 21.312 1 97 218 ASP A CA 1
ATOM 1700 C C . ASP A 1 218 ? -5.742 32.062 20.406 1 97 218 ASP A C 1
ATOM 1702 O O . ASP A 1 218 ? -6.805 31.438 20.281 1 97 218 ASP A O 1
ATOM 1706 N N . GLU A 1 219 ? -5.559 33.25 19.828 1 96.25 219 GLU A N 1
ATOM 1707 C CA . GLU A 1 219 ? -6.562 33.906 19.016 1 96.25 219 GLU A CA 1
ATOM 1708 C C . GLU A 1 219 ? -6.012 34.25 17.625 1 96.25 219 GLU A C 1
ATOM 1710 O O . GLU A 1 219 ? -4.801 34.375 17.453 1 96.25 219 GLU A O 1
ATOM 1715 N N . LEU A 1 220 ? -6.914 34.344 16.672 1 95.38 220 LEU A N 1
ATOM 1716 C CA . LEU A 1 220 ? -6.586 34.781 15.312 1 95.38 220 LEU A CA 1
ATOM 1717 C C . LEU A 1 220 ? -7.77 35.469 14.656 1 95.38 220 LEU A C 1
ATOM 1719 O O . LEU A 1 220 ? -8.922 35.125 14.906 1 95.38 220 LEU A O 1
ATOM 1723 N N . SER A 1 221 ? -7.48 36.469 13.906 1 93.12 221 SER A N 1
ATOM 1724 C CA . SER A 1 221 ? -8.531 37.094 13.109 1 93.12 221 SER A CA 1
ATOM 1725 C C . SER A 1 221 ? -8.961 36.219 11.953 1 93.12 221 SER A C 1
ATOM 1727 O O . SER A 1 221 ? -8.125 35.75 11.18 1 93.12 221 SER A O 1
ATOM 1729 N N . CYS A 1 222 ? -10.227 35.938 11.828 1 91.38 222 CYS A N 1
ATOM 1730 C CA . CYS A 1 222 ? -10.742 35.094 10.758 1 91.38 222 CYS A CA 1
ATOM 1731 C C . CYS A 1 222 ? -10.898 35.875 9.461 1 91.38 222 CYS A C 1
ATOM 1733 O O . CYS A 1 222 ? -10.508 37.062 9.391 1 91.38 222 CYS A O 1
ATOM 1735 N N . VAL A 1 223 ? -11.422 35.219 8.391 1 87.94 223 VAL A N 1
ATOM 1736 C CA . VAL A 1 223 ? -11.516 35.812 7.051 1 87.94 223 VAL A CA 1
ATOM 1737 C C . VAL A 1 223 ? -12.461 37 7.066 1 87.94 223 VAL A C 1
ATOM 1739 O O . VAL A 1 223 ? -12.273 37.969 6.32 1 87.94 223 VAL A O 1
ATOM 1742 N N . SER A 1 224 ? -13.461 37.031 7.961 1 89.81 224 SER A N 1
ATOM 1743 C CA . SER A 1 224 ? -14.422 38.125 8.07 1 89.81 224 SER A CA 1
ATOM 1744 C C . SER A 1 224 ? -13.859 39.281 8.883 1 89.81 224 SER A C 1
ATOM 1746 O O . SER A 1 224 ? -14.43 40.375 8.898 1 89.81 224 SER A O 1
ATOM 1748 N N . GLY A 1 225 ? -12.789 39.031 9.578 1 89.69 225 GLY A N 1
ATOM 1749 C CA . GLY A 1 225 ? -12.172 40.062 10.391 1 89.69 225 GLY A CA 1
ATOM 1750 C C . GLY A 1 225 ? -12.375 39.844 11.883 1 89.69 225 GLY A C 1
ATOM 1751 O O . GLY A 1 225 ? -11.641 40.406 12.695 1 89.69 225 GLY A O 1
ATOM 1752 N N . GLU A 1 226 ? -13.359 39.062 12.242 1 92.12 226 GLU A N 1
ATOM 1753 C CA . GLU A 1 226 ? -13.594 38.75 13.648 1 92.12 226 GLU A CA 1
ATOM 1754 C C . GLU A 1 226 ? -12.461 37.875 14.211 1 92.12 226 GLU A C 1
ATOM 1756 O O . GLU A 1 226 ? -11.812 37.125 13.469 1 92.12 226 GLU A O 1
ATOM 1761 N N . LYS A 1 227 ? -12.266 38.031 15.5 1 95.19 227 LYS A N 1
ATOM 1762 C CA . LYS A 1 227 ? -11.273 37.188 16.156 1 95.19 227 LYS A CA 1
ATOM 1763 C C . LYS A 1 227 ? -11.922 35.938 16.766 1 95.19 227 LYS A C 1
ATOM 1765 O O . LYS A 1 227 ? -13.023 36.031 17.312 1 95.19 227 LYS A O 1
ATOM 1770 N N . ILE A 1 228 ? -11.227 34.844 16.578 1 94.88 228 ILE A N 1
ATOM 1771 C CA . ILE A 1 228 ? -11.695 33.625 17.219 1 94.88 228 ILE A CA 1
ATOM 1772 C C . ILE A 1 228 ? -10.594 33.031 18.078 1 94.88 228 ILE A C 1
ATOM 1774 O O . ILE A 1 228 ? -9.414 33.312 17.875 1 94.88 228 ILE A O 1
ATOM 1778 N N . LYS A 1 229 ? -11.023 32.281 19.078 1 96.62 229 LYS A N 1
ATOM 1779 C CA . LYS A 1 229 ? -10.109 31.547 19.953 1 96.62 229 LYS A CA 1
ATOM 1780 C C . LYS A 1 229 ? -10.078 30.062 19.594 1 96.62 229 LYS A C 1
ATOM 1782 O O . LYS A 1 229 ? -11.117 29.453 19.328 1 96.62 229 LYS A O 1
ATOM 1787 N N . PHE A 1 230 ? -8.945 29.469 19.625 1 96.75 230 PHE A N 1
ATOM 1788 C CA . PHE A 1 230 ? -8.789 28.094 19.156 1 96.75 230 PHE A CA 1
ATOM 1789 C C . PHE A 1 230 ? -8.938 27.094 20.297 1 96.75 230 PHE A C 1
ATOM 1791 O O . PHE A 1 230 ? -9.164 25.906 20.062 1 96.75 230 PHE A O 1
ATOM 1798 N N . ASN A 1 231 ? -8.742 27.578 21.531 1 97 231 ASN A N 1
ATOM 1799 C CA . ASN A 1 231 ? -8.891 26.734 22.719 1 97 231 ASN A CA 1
ATOM 1800 C C . ASN A 1 231 ? -7.766 25.703 22.812 1 97 231 ASN A C 1
ATOM 1802 O O . ASN A 1 231 ? -8 24.562 23.203 1 97 231 ASN A O 1
ATOM 1806 N N . PHE A 1 232 ? -6.516 25.984 22.453 1 96.94 232 PHE A N 1
ATOM 1807 C CA . PHE A 1 232 ? -5.355 25.141 22.703 1 96.94 232 PHE A CA 1
ATOM 1808 C C . PHE A 1 232 ? -4.832 25.328 24.125 1 96.94 232 PHE A C 1
ATOM 1810 O O . PHE A 1 232 ? -4.297 24.406 24.734 1 96.94 232 PHE A O 1
ATOM 1817 N N . GLY A 1 233 ? -4.973 26.562 24.625 1 93.38 233 GLY A N 1
ATOM 1818 C CA . GLY A 1 233 ? -4.418 26.875 25.938 1 93.38 233 GLY A CA 1
ATOM 1819 C C . GLY A 1 233 ? -2.914 26.688 26 1 93.38 233 GLY A C 1
ATOM 1820 O O . GLY A 1 233 ? -2.176 27.234 25.188 1 93.38 233 GLY A O 1
ATOM 1821 N N . GLU A 1 234 ? -2.484 25.875 26.969 1 92.44 234 GLU A N 1
ATOM 1822 C CA . GLU A 1 234 ? -1.055 25.641 27.141 1 92.44 234 GLU A CA 1
ATOM 1823 C C . GLU A 1 234 ? -0.607 24.391 26.375 1 92.44 234 GLU A C 1
ATOM 1825 O O . GLU A 1 234 ? 0.579 24.062 26.359 1 92.44 234 GLU A O 1
ATOM 1830 N N . THR A 1 235 ? -1.556 23.75 25.797 1 96.19 235 THR A N 1
ATOM 1831 C CA . THR A 1 235 ? -1.255 22.516 25.047 1 96.19 235 THR A CA 1
ATOM 1832 C C . THR A 1 235 ? -0.595 22.844 23.719 1 96.19 235 THR A C 1
ATOM 1834 O O . THR A 1 235 ? -1.101 23.672 22.953 1 96.19 235 THR A O 1
ATOM 1837 N N . PRO A 1 236 ? 0.552 22.188 23.406 1 96.31 236 PRO A N 1
ATOM 1838 C CA . PRO A 1 236 ? 1.184 22.438 22.109 1 96.31 236 PRO A CA 1
ATOM 1839 C C . PRO A 1 236 ? 0.354 21.922 20.938 1 96.31 236 PRO A C 1
ATOM 1841 O O . PRO A 1 236 ? -0.442 21 21.109 1 96.31 236 PRO A O 1
ATOM 1844 N N . PHE A 1 237 ? 0.496 22.547 19.766 1 96.81 237 PHE A N 1
ATOM 1845 C CA . PHE A 1 237 ? -0.136 22.109 18.531 1 96.81 237 PHE A CA 1
ATOM 1846 C C . PHE A 1 237 ? 0.903 21.891 17.438 1 96.81 237 PHE A C 1
ATOM 1848 O O . PHE A 1 237 ? 2.059 22.297 17.594 1 96.81 237 PHE A O 1
ATOM 1855 N N . MET A 1 238 ? 0.454 21.203 16.391 1 96 238 MET A N 1
ATOM 1856 C CA . MET A 1 238 ? 1.211 21.109 15.141 1 96 238 MET A CA 1
ATOM 1857 C C . MET A 1 238 ? 0.757 22.172 14.141 1 96 238 MET A C 1
ATOM 1859 O O . MET A 1 238 ? -0.435 22.281 13.852 1 96 238 MET A O 1
ATOM 1863 N N . LEU A 1 239 ? 1.724 22.906 13.773 1 97.94 239 LEU A N 1
ATOM 1864 C CA . LEU A 1 239 ? 1.431 23.844 12.703 1 97.94 239 LEU A CA 1
ATOM 1865 C C . LEU A 1 239 ? 1.546 23.172 11.336 1 97.94 239 LEU A C 1
ATOM 1867 O O . LEU A 1 239 ? 2.619 22.688 10.969 1 97.94 239 LEU A O 1
ATOM 1871 N N . CYS A 1 240 ? 0.471 23.125 10.609 1 97.56 240 CYS A N 1
ATOM 1872 C CA . CYS A 1 240 ? 0.496 22.531 9.273 1 97.56 240 CYS A CA 1
ATOM 1873 C C . CYS A 1 240 ? 0.69 23.609 8.211 1 97.56 240 CYS A C 1
ATOM 1875 O O . CYS A 1 240 ? -0.019 24.609 8.203 1 97.56 240 CYS A O 1
ATOM 1877 N N . LEU A 1 241 ? 1.64 23.438 7.387 1 95.94 241 LEU A N 1
ATOM 1878 C CA . LEU A 1 241 ? 1.882 24.266 6.219 1 95.94 241 LEU A CA 1
ATOM 1879 C C . LEU A 1 241 ? 1.961 23.422 4.953 1 95.94 241 LEU A C 1
ATOM 1881 O O . LEU A 1 241 ? 2.518 22.328 4.969 1 95.94 241 LEU A O 1
ATOM 1885 N N . HIS A 1 242 ? 1.394 23.953 3.883 1 93.25 242 HIS A N 1
ATOM 1886 C CA . HIS A 1 242 ? 1.344 23.219 2.629 1 93.25 242 HIS A CA 1
ATOM 1887 C C . HIS A 1 242 ? 2.639 23.391 1.838 1 93.25 242 HIS A C 1
ATOM 1889 O O . HIS A 1 242 ? 3.154 24.5 1.711 1 93.25 242 HIS A O 1
ATOM 1895 N N . SER A 1 243 ? 3.039 22.281 1.304 1 92.88 243 SER A N 1
ATOM 1896 C CA . SER A 1 243 ? 4.258 22.328 0.501 1 92.88 243 SER A CA 1
ATOM 1897 C C . SER A 1 243 ? 3.965 22.781 -0.926 1 92.88 243 SER A C 1
ATOM 1899 O O . SER A 1 243 ? 4.883 23.109 -1.682 1 92.88 243 SER A O 1
ATOM 1901 N N . ASP A 1 244 ? 2.736 22.766 -1.328 1 89.25 244 ASP A N 1
ATOM 1902 C CA . ASP A 1 244 ? 2.393 23.031 -2.719 1 89.25 244 ASP A CA 1
ATOM 1903 C C . ASP A 1 244 ? 2.09 24.516 -2.922 1 89.25 244 ASP A C 1
ATOM 1905 O O . ASP A 1 244 ? 1.665 24.938 -4.004 1 89.25 244 ASP A O 1
ATOM 1909 N N . MET A 1 245 ? 2.311 25.375 -1.867 1 89.75 245 MET A N 1
ATOM 1910 C CA . MET A 1 245 ? 2.154 26.812 -2.014 1 89.75 245 MET A CA 1
ATOM 1911 C C . MET A 1 245 ? 3.385 27.438 -2.668 1 89.75 245 MET A C 1
ATOM 1913 O O . MET A 1 245 ? 4.508 26.984 -2.434 1 89.75 245 MET A O 1
ATOM 1917 N N . PRO A 1 246 ? 3.188 28.516 -3.471 1 88.38 246 PRO A N 1
ATOM 1918 C CA . PRO A 1 246 ? 4.332 29.156 -4.117 1 88.38 246 PRO A CA 1
ATOM 1919 C C . PRO A 1 246 ? 5.375 29.641 -3.115 1 88.38 246 PRO A C 1
ATOM 1921 O O . PRO A 1 246 ? 6.57 29.688 -3.43 1 88.38 246 PRO A O 1
ATOM 1924 N N . THR A 1 247 ? 4.973 29.969 -1.907 1 92.88 247 THR A N 1
ATOM 1925 C CA . THR A 1 247 ? 5.867 30.531 -0.899 1 92.88 247 THR A CA 1
ATOM 1926 C C . THR A 1 247 ? 6.188 29.484 0.173 1 92.88 247 THR A C 1
ATOM 1928 O O . THR A 1 247 ? 6.566 29.844 1.292 1 92.88 247 THR A O 1
ATOM 1931 N N . ALA A 1 248 ? 6.074 28.281 -0.157 1 94.88 248 ALA A N 1
ATOM 1932 C CA . ALA A 1 248 ? 6.129 27.203 0.83 1 94.88 248 ALA A CA 1
ATOM 1933 C C . ALA A 1 248 ? 7.43 27.25 1.622 1 94.88 248 ALA A C 1
ATOM 1935 O O . ALA A 1 248 ? 7.418 27.188 2.854 1 94.88 248 ALA A O 1
ATOM 1936 N N . LEU A 1 249 ? 8.57 27.391 0.943 1 97.25 249 LEU A N 1
ATOM 1937 C CA . LEU A 1 249 ? 9.859 27.375 1.629 1 97.25 249 LEU A CA 1
ATOM 1938 C C . LEU A 1 249 ? 9.984 28.578 2.559 1 97.25 249 LEU A C 1
ATOM 1940 O O . LEU A 1 249 ? 10.414 28.438 3.705 1 97.25 249 LEU A O 1
ATOM 1944 N N . GLY A 1 250 ? 9.617 29.719 2.025 1 97.81 250 GLY A N 1
ATOM 1945 C CA . GLY A 1 250 ? 9.617 30.906 2.869 1 97.81 250 GLY A CA 1
ATOM 1946 C C . GLY A 1 250 ? 8.695 30.797 4.066 1 97.81 250 GLY A C 1
ATOM 1947 O O . GLY A 1 250 ? 9.055 31.188 5.176 1 97.81 250 GLY A O 1
ATOM 1948 N N . ASN A 1 251 ? 7.508 30.25 3.836 1 97.69 251 ASN A N 1
ATOM 1949 C CA . ASN A 1 251 ? 6.535 30.031 4.902 1 97.69 251 ASN A CA 1
ATOM 1950 C C . ASN A 1 251 ? 7.098 29.156 6.012 1 97.69 251 ASN A C 1
ATOM 1952 O O . ASN A 1 251 ? 7.023 29.516 7.191 1 97.69 251 ASN A O 1
ATOM 1956 N N . VAL A 1 252 ? 7.711 28.062 5.648 1 98 252 VAL A N 1
ATOM 1957 C CA . VAL A 1 252 ? 8.203 27.094 6.625 1 98 252 VAL A CA 1
ATOM 1958 C C . VAL A 1 252 ? 9.438 27.656 7.332 1 98 252 VAL A C 1
ATOM 1960 O O . VAL A 1 252 ? 9.633 27.438 8.531 1 98 252 VAL A O 1
ATOM 1963 N N . THR A 1 253 ? 10.266 28.359 6.598 1 97.94 253 THR A N 1
ATOM 1964 C CA . THR A 1 253 ? 11.453 28.969 7.195 1 97.94 253 THR A CA 1
ATOM 1965 C C . THR A 1 253 ? 11.062 29.938 8.305 1 97.94 253 THR A C 1
ATOM 1967 O O . THR A 1 253 ? 11.609 29.875 9.414 1 97.94 253 THR A O 1
ATOM 1970 N N . GLU A 1 254 ? 10.133 30.797 8.023 1 97.94 254 GLU A N 1
ATOM 1971 C CA . GLU A 1 254 ? 9.688 31.766 9.016 1 97.94 254 GLU A CA 1
ATOM 1972 C C . GLU A 1 254 ? 8.93 31.094 10.148 1 97.94 254 GLU A C 1
ATOM 1974 O O . GLU A 1 254 ? 9 31.531 11.305 1 97.94 254 GLU A O 1
ATOM 1979 N N . ALA A 1 255 ? 8.172 30.094 9.82 1 98 255 ALA A N 1
ATOM 1980 C CA . ALA A 1 255 ? 7.48 29.328 10.852 1 98 255 ALA A CA 1
ATOM 1981 C C . ALA A 1 255 ? 8.477 28.656 11.797 1 98 255 ALA A C 1
ATOM 1983 O O . ALA A 1 255 ? 8.258 28.625 13.008 1 98 255 ALA A O 1
ATOM 1984 N N . ARG A 1 256 ? 9.492 28.062 11.234 1 97.62 256 ARG A N 1
ATOM 1985 C CA . ARG A 1 256 ? 10.523 27.422 12.039 1 97.62 256 ARG A CA 1
ATOM 1986 C C . ARG A 1 256 ? 11.148 28.406 13.023 1 97.62 256 ARG A C 1
ATOM 1988 O O . ARG A 1 256 ? 11.312 28.109 14.203 1 97.62 256 ARG A O 1
ATOM 1995 N N . LYS A 1 257 ? 11.484 29.578 12.531 1 97.06 257 LYS A N 1
ATOM 1996 C CA . LYS A 1 257 ? 12.016 30.641 13.383 1 97.06 257 LYS A CA 1
ATOM 1997 C C . LYS A 1 257 ? 11.062 30.953 14.531 1 97.06 257 LYS A C 1
ATOM 1999 O O . LYS A 1 257 ? 11.461 30.984 15.695 1 97.06 257 LYS A O 1
ATOM 2004 N N . ALA A 1 258 ? 9.805 31.156 14.219 1 97.56 258 ALA A N 1
ATOM 2005 C CA . ALA A 1 258 ? 8.797 31.5 15.211 1 97.56 258 ALA A CA 1
ATOM 2006 C C . ALA A 1 258 ? 8.609 30.375 16.219 1 97.56 258 ALA A C 1
ATOM 2008 O O . ALA A 1 258 ? 8.547 30.625 17.438 1 97.56 258 ALA A O 1
ATOM 2009 N N . ILE A 1 259 ? 8.523 29.141 15.75 1 97.31 259 ILE A N 1
ATOM 2010 C CA . ILE A 1 259 ? 8.297 27.969 16.594 1 97.31 259 ILE A CA 1
ATOM 2011 C C . ILE A 1 259 ? 9.453 27.812 17.578 1 97.31 259 ILE A C 1
ATOM 2013 O O . ILE A 1 259 ? 9.234 27.531 18.766 1 97.31 259 ILE A O 1
ATOM 2017 N N . ASP A 1 260 ? 10.641 28 17.094 1 96.56 260 ASP A N 1
ATOM 2018 C CA . ASP A 1 260 ? 11.805 27.891 17.969 1 96.56 260 ASP A CA 1
ATOM 2019 C C . ASP A 1 260 ? 11.781 28.969 19.062 1 96.56 260 ASP A C 1
ATOM 2021 O O . ASP A 1 260 ? 12.094 28.688 20.219 1 96.56 260 ASP A O 1
ATOM 2025 N N . GLU A 1 261 ? 11.438 30.141 18.688 1 96.75 261 GLU A N 1
ATOM 2026 C CA . GLU A 1 261 ? 11.336 31.234 19.656 1 96.75 261 GLU A CA 1
ATOM 2027 C C . GLU A 1 261 ? 10.258 30.953 20.688 1 96.75 261 GLU A C 1
ATOM 2029 O O . GLU A 1 261 ? 10.469 31.172 21.891 1 96.75 261 GLU A O 1
ATOM 2034 N N . ILE A 1 262 ? 9.133 30.484 20.25 1 96.56 262 ILE A N 1
ATOM 2035 C CA . ILE A 1 262 ? 8.008 30.188 21.125 1 96.56 262 ILE A CA 1
ATOM 2036 C C . ILE A 1 262 ? 8.383 29.062 22.094 1 96.56 262 ILE A C 1
ATOM 2038 O O . ILE A 1 262 ? 8.133 29.156 23.297 1 96.56 262 ILE A O 1
ATOM 2042 N N . ASN A 1 263 ? 8.938 28 21.516 1 97.12 263 ASN A N 1
ATOM 2043 C CA . ASN A 1 263 ? 9.344 26.875 22.344 1 97.12 263 ASN A CA 1
ATOM 2044 C C . ASN A 1 263 ? 10.375 27.297 23.406 1 97.12 263 ASN A C 1
ATOM 2046 O O . ASN A 1 263 ? 10.273 26.891 24.562 1 97.12 263 ASN A O 1
ATOM 2050 N N . LYS A 1 264 ? 11.336 28.141 23.031 1 95.75 264 LYS A N 1
ATOM 2051 C CA . LYS A 1 264 ? 12.336 28.641 23.969 1 95.75 264 LYS A CA 1
ATOM 2052 C C . LYS A 1 264 ? 11.672 29.453 25.078 1 95.75 264 LYS A C 1
ATOM 2054 O O . LYS A 1 264 ? 11.977 29.266 26.266 1 95.75 264 LYS A O 1
ATOM 2059 N N . LYS A 1 265 ? 10.812 30.297 24.719 1 95 265 LYS A N 1
ATOM 2060 C CA . LYS A 1 265 ? 10.117 31.156 25.672 1 95 265 LYS A CA 1
ATOM 2061 C C . LYS A 1 265 ? 9.312 30.328 26.672 1 95 265 LYS A C 1
ATOM 2063 O O . LYS A 1 265 ? 9.188 30.703 27.844 1 95 265 LYS A O 1
ATOM 2068 N N . ARG A 1 266 ? 8.797 29.188 26.234 1 94.06 266 ARG A N 1
ATOM 2069 C CA . ARG A 1 266 ? 7.93 28.359 27.062 1 94.06 266 ARG A CA 1
ATOM 2070 C C . ARG A 1 266 ? 8.734 27.297 27.797 1 94.06 266 ARG A C 1
ATOM 2072 O O . ARG A 1 266 ? 8.18 26.531 28.594 1 94.06 266 ARG A O 1
ATOM 2079 N N . GLY A 1 267 ? 10 27.156 27.516 1 93.31 267 GLY A N 1
ATOM 2080 C CA . GLY A 1 267 ? 10.867 26.172 28.156 1 93.31 267 GLY A CA 1
ATOM 2081 C C . GLY A 1 267 ? 10.758 24.797 27.547 1 93.31 267 GLY A C 1
ATOM 2082 O O . GLY A 1 267 ? 11.078 23.797 28.203 1 93.31 267 GLY A O 1
ATOM 2083 N N . PHE A 1 268 ? 10.172 24.75 26.359 1 92.5 268 PHE A N 1
ATOM 2084 C CA . PHE A 1 268 ? 10.117 23.484 25.625 1 92.5 268 PHE A CA 1
ATOM 2085 C C . PHE A 1 268 ? 11.438 23.203 24.938 1 92.5 268 PHE A C 1
ATOM 2087 O O . PHE A 1 268 ? 12.25 24.109 24.734 1 92.5 268 PHE A O 1
ATOM 2094 N N . PRO A 1 269 ? 11.711 21.859 24.656 1 87.19 269 PRO A N 1
ATOM 2095 C CA . PRO A 1 269 ? 12.93 21.547 23.922 1 87.19 269 PRO A CA 1
ATOM 2096 C C . PRO A 1 269 ? 12.977 22.188 22.531 1 87.19 269 PRO A C 1
ATOM 2098 O O . PRO A 1 269 ? 11.93 22.344 21.891 1 87.19 269 PRO A O 1
ATOM 2101 N N . VAL A 1 270 ? 14.141 22.594 22.156 1 82.62 270 VAL A N 1
ATOM 2102 C CA . VAL A 1 270 ? 14.305 23.156 20.828 1 82.62 270 VAL A CA 1
ATOM 2103 C C . VAL A 1 270 ? 15.188 22.25 19.984 1 82.62 270 VAL A C 1
ATOM 2105 O O . VAL A 1 270 ? 16.094 21.578 20.5 1 82.62 270 VAL A O 1
ATOM 2108 N N . ARG A 1 271 ? 14.734 22.062 18.703 1 72.19 271 ARG A N 1
ATOM 2109 C CA . ARG A 1 271 ? 15.461 21.219 17.766 1 72.19 271 ARG A CA 1
ATOM 2110 C C . ARG A 1 271 ? 16.875 21.734 17.531 1 72.19 271 ARG A C 1
ATOM 2112 O O . ARG A 1 271 ? 17.078 22.938 17.406 1 72.19 271 ARG A O 1
ATOM 2119 N N . THR A 1 272 ? 17.844 20.844 17.797 1 58.97 272 THR A N 1
ATOM 2120 C CA . THR A 1 272 ? 19.203 21.219 17.422 1 58.97 272 THR A CA 1
ATOM 2121 C C . THR A 1 272 ? 19.422 21.062 15.914 1 58.97 272 THR A C 1
ATOM 2123 O O . THR A 1 272 ? 19.203 19.984 15.367 1 58.97 272 THR A O 1
ATOM 2126 N N . LEU A 1 273 ? 19.078 22.047 15.164 1 51.59 273 LEU A N 1
ATOM 2127 C CA . LEU A 1 273 ? 19.297 21.938 13.727 1 51.59 273 LEU A CA 1
ATOM 2128 C C . LEU A 1 273 ? 20.656 21.344 13.414 1 51.59 273 LEU A C 1
ATOM 2130 O O . LEU A 1 273 ? 21.672 21.766 13.992 1 51.59 273 LEU A O 1
ATOM 2134 N N . HIS A 1 274 ? 20.75 20.109 13.086 1 40 274 HIS A N 1
ATOM 2135 C CA . HIS A 1 274 ? 22.031 19.609 12.594 1 40 274 HIS A CA 1
ATOM 2136 C C . HIS A 1 274 ? 22.438 20.344 11.32 1 40 274 HIS A C 1
ATOM 2138 O O . HIS A 1 274 ? 21.781 20.203 10.281 1 40 274 HIS A O 1
ATOM 2144 N N . ILE A 1 275 ? 22.781 21.547 11.438 1 35.62 275 ILE A N 1
ATOM 2145 C CA . ILE A 1 275 ? 23.5 22.109 10.297 1 35.62 275 ILE A CA 1
ATOM 2146 C C . ILE A 1 275 ? 24.75 21.281 10.023 1 35.62 275 ILE A C 1
ATOM 2148 O O . ILE A 1 275 ? 25.469 20.906 10.953 1 35.62 275 ILE A O 1
ATOM 2152 N N . MET B 1 1 ? 14.555 -40.312 -24.906 1 73.12 1 MET B N 1
ATOM 2153 C CA . MET B 1 1 ? 14.328 -40.031 -23.5 1 73.12 1 MET B CA 1
ATOM 2154 C C . MET B 1 1 ? 14.242 -38.531 -23.25 1 73.12 1 MET B C 1
ATOM 2156 O O . MET B 1 1 ? 15 -37.75 -23.828 1 73.12 1 MET B O 1
ATOM 2160 N N . ALA B 1 2 ? 13.219 -38.156 -22.516 1 85.81 2 ALA B N 1
ATOM 2161 C CA . ALA B 1 2 ? 13.07 -36.719 -22.281 1 85.81 2 ALA B CA 1
ATOM 2162 C C . ALA B 1 2 ? 14.258 -36.156 -21.5 1 85.81 2 ALA B C 1
ATOM 2164 O O . ALA B 1 2 ? 14.836 -36.844 -20.656 1 85.81 2 ALA B O 1
ATOM 2165 N N . ILE B 1 3 ? 14.719 -35.094 -21.922 1 89.56 3 ILE B N 1
ATOM 2166 C CA . ILE B 1 3 ? 15.883 -34.469 -21.297 1 89.56 3 ILE B CA 1
ATOM 2167 C C . ILE B 1 3 ? 15.422 -33.344 -20.359 1 89.56 3 ILE B C 1
ATOM 2169 O O . ILE B 1 3 ? 14.352 -32.781 -20.531 1 89.56 3 ILE B O 1
ATOM 2173 N N . ILE B 1 4 ? 16.281 -33.156 -19.312 1 94.94 4 ILE B N 1
ATOM 2174 C CA . ILE B 1 4 ? 16.094 -32 -18.469 1 94.94 4 ILE B CA 1
ATOM 2175 C C . ILE B 1 4 ? 16.828 -30.797 -19.062 1 94.94 4 ILE B C 1
ATOM 2177 O O . ILE B 1 4 ? 18.062 -30.75 -19.062 1 94.94 4 ILE B O 1
ATOM 2181 N N . PRO B 1 5 ? 16.047 -29.828 -19.609 1 95.5 5 PRO B N 1
ATOM 2182 C CA . PRO B 1 5 ? 16.75 -28.625 -20.078 1 95.5 5 PRO B CA 1
ATOM 2183 C C . PRO B 1 5 ? 17.578 -27.969 -18.984 1 95.5 5 PRO B C 1
ATOM 2185 O O . PRO B 1 5 ? 17.219 -28.031 -17.812 1 95.5 5 PRO B O 1
ATOM 2188 N N . GLU B 1 6 ? 18.609 -27.281 -19.391 1 95.19 6 GLU B N 1
ATOM 2189 C CA . GLU B 1 6 ? 19.484 -26.609 -18.453 1 95.19 6 GLU B CA 1
ATOM 2190 C C . GLU B 1 6 ? 18.703 -25.641 -17.578 1 95.19 6 GLU B C 1
ATOM 2192 O O . GLU B 1 6 ? 18.969 -25.547 -16.375 1 95.19 6 GLU B O 1
ATOM 2197 N N . ALA B 1 7 ? 17.781 -24.984 -18.094 1 95.25 7 ALA B N 1
ATOM 2198 C CA . ALA B 1 7 ? 16.984 -23.969 -17.391 1 95.25 7 ALA B CA 1
ATOM 2199 C C . ALA B 1 7 ? 16.172 -24.609 -16.266 1 95.25 7 ALA B C 1
ATOM 2201 O O . ALA B 1 7 ? 15.812 -23.938 -15.297 1 95.25 7 ALA B O 1
ATOM 2202 N N . LEU B 1 8 ? 15.93 -25.906 -16.328 1 97.06 8 LEU B N 1
ATOM 2203 C CA . LEU B 1 8 ? 15.062 -26.594 -15.367 1 97.06 8 LEU B CA 1
ATOM 2204 C C . LEU B 1 8 ? 15.875 -27.5 -14.445 1 97.06 8 LEU B C 1
ATOM 2206 O O . LEU B 1 8 ? 15.312 -28.297 -13.703 1 97.06 8 LEU B O 1
ATOM 2210 N N . SER B 1 9 ? 17.156 -27.344 -14.422 1 95.94 9 SER B N 1
ATOM 2211 C CA . SER B 1 9 ? 18.047 -28.281 -13.75 1 95.94 9 SER B CA 1
ATOM 2212 C C . SER B 1 9 ? 18.141 -28 -12.258 1 95.94 9 SER B C 1
ATOM 2214 O O . SER B 1 9 ? 18.641 -28.828 -11.492 1 95.94 9 SER B O 1
ATOM 2216 N N . GLY B 1 10 ? 17.688 -26.875 -11.812 1 92.88 10 GLY B N 1
ATOM 2217 C CA . GLY B 1 10 ? 17.781 -26.5 -10.406 1 92.88 10 GLY B CA 1
ATOM 2218 C C . GLY B 1 10 ? 16.984 -27.391 -9.492 1 92.88 10 GLY B C 1
ATOM 2219 O O . GLY B 1 10 ? 16.094 -28.125 -9.945 1 92.88 10 GLY B O 1
ATOM 2220 N N . SER B 1 11 ? 17.281 -27.359 -8.188 1 94.94 11 SER B N 1
ATOM 2221 C CA . SER B 1 11 ? 16.641 -28.203 -7.191 1 94.94 11 SER B CA 1
ATOM 2222 C C . SER B 1 11 ? 15.266 -27.656 -6.801 1 94.94 11 SER B C 1
ATOM 2224 O O . SER B 1 11 ? 15.125 -26.469 -6.52 1 94.94 11 SER B O 1
ATOM 2226 N N . PRO B 1 12 ? 14.266 -28.516 -6.766 1 95.88 12 PRO B N 1
ATOM 2227 C CA . PRO B 1 12 ? 12.93 -28.094 -6.332 1 95.88 12 PRO B CA 1
ATOM 2228 C C . PRO B 1 12 ? 12.727 -28.234 -4.824 1 95.88 12 PRO B C 1
ATOM 2230 O O . PRO B 1 12 ? 11.641 -27.953 -4.316 1 95.88 12 PRO B O 1
ATOM 2233 N N . GLU B 1 13 ? 13.617 -28.625 -4.02 1 96.38 13 GLU B N 1
ATOM 2234 C CA . GLU B 1 13 ? 13.461 -29.125 -2.656 1 96.38 13 GLU B CA 1
ATOM 2235 C C . GLU B 1 13 ? 12.914 -28.047 -1.728 1 96.38 13 GLU B C 1
ATOM 2237 O O . GLU B 1 13 ? 12.273 -28.359 -0.718 1 96.38 13 GLU B O 1
ATOM 2242 N N . VAL B 1 14 ? 13.188 -26.844 -2.09 1 97.31 14 VAL B N 1
ATOM 2243 C CA . VAL B 1 14 ? 12.719 -25.734 -1.258 1 97.31 14 VAL B CA 1
ATOM 2244 C C . VAL B 1 14 ? 11.203 -25.797 -1.132 1 97.31 14 VAL B C 1
ATOM 2246 O O . VAL B 1 14 ? 10.641 -25.375 -0.118 1 97.31 14 VAL B O 1
ATOM 2249 N N . ASN B 1 15 ? 10.516 -26.312 -2.146 1 98.12 15 ASN B N 1
ATOM 2250 C CA . ASN B 1 15 ? 9.062 -26.422 -2.1 1 98.12 15 ASN B CA 1
ATOM 2251 C C . ASN B 1 15 ? 8.602 -27.188 -0.856 1 98.12 15 ASN B C 1
ATOM 2253 O O . ASN B 1 15 ? 7.551 -26.875 -0.291 1 98.12 15 ASN B O 1
ATOM 2257 N N . ASN B 1 16 ? 9.344 -28.125 -0.383 1 97.38 16 ASN B N 1
ATOM 2258 C CA . ASN B 1 16 ? 8.977 -28.953 0.756 1 97.38 16 ASN B CA 1
ATOM 2259 C C . ASN B 1 16 ? 8.867 -28.141 2.039 1 97.38 16 ASN B C 1
ATOM 2261 O O . ASN B 1 16 ? 8.242 -28.578 3.006 1 97.38 16 ASN B O 1
ATOM 2265 N N . LYS B 1 17 ? 9.508 -27.016 2.08 1 97.69 17 LYS B N 1
ATOM 2266 C CA . LYS B 1 17 ? 9.422 -26.125 3.24 1 97.69 17 LYS B CA 1
ATOM 2267 C C . LYS B 1 17 ? 8.055 -25.469 3.33 1 97.69 17 LYS B C 1
ATOM 2269 O O . LYS B 1 17 ? 7.629 -25.047 4.41 1 97.69 17 LYS B O 1
ATOM 2274 N N . TYR B 1 18 ? 7.312 -25.391 2.219 1 97.62 18 TYR B N 1
ATOM 2275 C CA . TYR B 1 18 ? 6.129 -24.531 2.174 1 97.62 18 TYR B CA 1
ATOM 2276 C C . TYR B 1 18 ? 4.879 -25.344 1.864 1 97.62 18 TYR B C 1
ATOM 2278 O O . TYR B 1 18 ? 3.758 -24.859 2.053 1 97.62 18 TYR B O 1
ATOM 2286 N N . MET B 1 19 ? 5.047 -26.531 1.37 1 96 19 MET B N 1
ATOM 2287 C CA . MET B 1 19 ? 3.896 -27.375 1.046 1 96 19 MET B CA 1
ATOM 2288 C C . MET B 1 19 ? 4.211 -28.844 1.287 1 96 19 MET B C 1
ATOM 2290 O O . MET B 1 19 ? 5.344 -29.281 1.075 1 96 19 MET B O 1
ATOM 2294 N N . ASP B 1 20 ? 3.199 -29.578 1.644 1 95.5 20 ASP B N 1
ATOM 2295 C CA . ASP B 1 20 ? 3.322 -31.016 1.896 1 95.5 20 ASP B CA 1
ATOM 2296 C C . ASP B 1 20 ? 2.48 -31.828 0.91 1 95.5 20 ASP B C 1
ATOM 2298 O O . ASP B 1 20 ? 2.312 -33.031 1.073 1 95.5 20 ASP B O 1
ATOM 2302 N N . LYS B 1 21 ? 1.973 -31.172 -0.048 1 96.94 21 LYS B N 1
ATOM 2303 C CA . LYS B 1 21 ? 1.161 -31.734 -1.124 1 96.94 21 LYS B CA 1
ATOM 2304 C C . LYS B 1 21 ? 1.207 -30.859 -2.367 1 96.94 21 LYS B C 1
ATOM 2306 O O . LYS B 1 21 ? 1.692 -29.719 -2.311 1 96.94 21 LYS B O 1
ATOM 2311 N N . TYR B 1 22 ? 0.71 -31.422 -3.449 1 97.31 22 TYR B N 1
ATOM 2312 C CA . TYR B 1 22 ? 0.503 -30.578 -4.625 1 97.31 22 TYR B CA 1
ATOM 2313 C C . TYR B 1 22 ? -0.611 -29.562 -4.387 1 97.31 22 TYR B C 1
ATOM 2315 O O . TYR B 1 22 ? -1.64 -29.891 -3.789 1 97.31 22 TYR B O 1
ATOM 2323 N N . GLU B 1 23 ? -0.359 -28.359 -4.809 1 97.62 23 GLU B N 1
ATOM 2324 C CA . GLU B 1 23 ? -1.317 -27.281 -4.57 1 97.62 23 GLU B CA 1
ATOM 2325 C C . GLU B 1 23 ? -1.646 -26.547 -5.863 1 97.62 23 GLU B C 1
ATOM 2327 O O . GLU B 1 23 ? -0.925 -26.656 -6.855 1 97.62 23 GLU B O 1
ATOM 2332 N N . ILE B 1 24 ? -2.787 -25.859 -5.805 1 98 24 ILE B N 1
ATOM 2333 C CA . ILE B 1 24 ? -3.184 -24.984 -6.906 1 98 24 ILE B CA 1
ATOM 2334 C C . ILE B 1 24 ? -3.035 -23.531 -6.484 1 98 24 ILE B C 1
ATOM 2336 O O . ILE B 1 24 ? -3.514 -23.125 -5.418 1 98 24 ILE B O 1
ATOM 2340 N N . VAL B 1 25 ? -2.322 -22.781 -7.285 1 98.25 25 VAL B N 1
ATOM 2341 C CA . VAL B 1 25 ? -2.203 -21.344 -7.082 1 98.25 25 VAL B CA 1
ATOM 2342 C C . VAL B 1 25 ? -2.822 -20.594 -8.266 1 98.25 25 VAL B C 1
ATOM 2344 O O . VAL B 1 25 ? -2.68 -21.016 -9.414 1 98.25 25 VAL B O 1
ATOM 2347 N N . CYS B 1 26 ? -3.578 -19.531 -7.992 1 98.12 26 CYS B N 1
ATOM 2348 C CA . CYS B 1 26 ? -4.262 -18.781 -9.039 1 98.12 26 CYS B CA 1
ATOM 2349 C C . CYS B 1 26 ? -4.074 -17.281 -8.844 1 98.12 26 CYS B C 1
ATOM 2351 O O . CYS B 1 26 ? -4.059 -16.797 -7.715 1 98.12 26 CYS B O 1
ATOM 2353 N N . ASP B 1 27 ? -3.855 -16.625 -9.984 1 97.94 27 ASP B N 1
ATOM 2354 C CA . ASP B 1 27 ? -3.902 -15.156 -9.953 1 97.94 27 ASP B CA 1
ATOM 2355 C C . ASP B 1 27 ? -5.332 -14.656 -9.773 1 97.94 27 ASP B C 1
ATOM 2357 O O . ASP B 1 27 ? -6.215 -14.977 -10.578 1 97.94 27 ASP B O 1
ATOM 2361 N N . MET B 1 28 ? -5.523 -13.898 -8.75 1 98.12 28 MET B N 1
ATOM 2362 C CA . MET B 1 28 ? -6.879 -13.531 -8.352 1 98.12 28 MET B CA 1
ATOM 2363 C C . MET B 1 28 ? -7.023 -12.023 -8.234 1 98.12 28 MET B C 1
ATOM 2365 O O . MET B 1 28 ? -6.023 -11.305 -8.125 1 98.12 28 MET B O 1
ATOM 2369 N N . GLY B 1 29 ? -8.312 -11.539 -8.227 1 98.25 29 GLY B N 1
ATOM 2370 C CA . GLY B 1 29 ? -8.617 -10.133 -8 1 98.25 29 GLY B CA 1
ATOM 2371 C C . GLY B 1 29 ? -8.109 -9.234 -9.109 1 98.25 29 GLY B C 1
ATOM 2372 O O . GLY B 1 29 ? -7.68 -8.102 -8.859 1 98.25 29 GLY B O 1
ATOM 2373 N N . GLU B 1 30 ? -8.219 -9.703 -10.367 1 98.31 30 GLU B N 1
ATOM 2374 C CA . GLU B 1 30 ? -7.578 -8.984 -11.453 1 98.31 30 GLU B CA 1
ATOM 2375 C C . GLU B 1 30 ? -8.586 -8.133 -12.219 1 98.31 30 GLU B C 1
ATOM 2377 O O . GLU B 1 30 ? -8.414 -7.871 -13.414 1 98.31 30 GLU B O 1
ATOM 2382 N N . GLY B 1 31 ? -9.711 -7.805 -11.586 1 97.5 31 GLY B N 1
ATOM 2383 C CA . GLY B 1 31 ? -10.617 -6.797 -12.102 1 97.5 31 GLY B CA 1
ATOM 2384 C C . GLY B 1 31 ? -10.156 -5.379 -11.828 1 97.5 31 GLY B C 1
ATOM 2385 O O . GLY B 1 31 ? -9.008 -5.16 -11.422 1 97.5 31 GLY B O 1
ATOM 2386 N N . PHE B 1 32 ? -11.07 -4.395 -12.047 1 95.94 32 PHE B N 1
ATOM 2387 C CA . PHE B 1 32 ? -10.844 -2.988 -11.727 1 95.94 32 PHE B CA 1
ATOM 2388 C C . PHE B 1 32 ? -12.156 -2.217 -11.711 1 95.94 32 PHE B C 1
ATOM 2390 O O . PHE B 1 32 ? -12.875 -2.188 -12.711 1 95.94 32 PHE B O 1
ATOM 2397 N N . GLY B 1 33 ? -12.414 -1.565 -10.578 1 94.06 33 GLY B N 1
ATOM 2398 C CA . GLY B 1 33 ? -13.711 -0.904 -10.477 1 94.06 33 GLY B CA 1
ATOM 2399 C C . GLY B 1 33 ? -14.875 -1.835 -10.734 1 94.06 33 GLY B C 1
ATOM 2400 O O . GLY B 1 33 ? -14.992 -2.887 -10.102 1 94.06 33 GLY B O 1
ATOM 2401 N N . LYS B 1 34 ? -15.641 -1.53 -11.742 1 92.94 34 LYS B N 1
ATOM 2402 C CA . LYS B 1 34 ? -16.844 -2.305 -12.055 1 92.94 34 LYS B CA 1
ATOM 2403 C C . LYS B 1 34 ? -16.516 -3.49 -12.953 1 92.94 34 LYS B C 1
ATOM 2405 O O . LYS B 1 34 ? -17.359 -4.359 -13.18 1 92.94 34 LYS B O 1
ATOM 2410 N N . TRP B 1 35 ? -15.32 -3.496 -13.492 1 94 35 TRP B N 1
ATOM 2411 C CA . TRP B 1 35 ? -14.945 -4.5 -14.484 1 94 35 TRP B CA 1
ATOM 2412 C C . TRP B 1 35 ? -14.438 -5.77 -13.805 1 94 35 TRP B C 1
ATOM 2414 O O . TRP B 1 35 ? -13.602 -5.707 -12.906 1 94 35 TRP B O 1
ATOM 2424 N N . LYS B 1 36 ? -14.977 -6.832 -14.227 1 93.31 36 LYS B N 1
ATOM 2425 C CA . LYS B 1 36 ? -14.523 -8.148 -13.781 1 93.31 36 LYS B CA 1
ATOM 2426 C C . LYS B 1 36 ? -13.57 -8.773 -14.797 1 93.31 36 LYS B C 1
ATOM 2428 O O . LYS B 1 36 ? -13.664 -8.508 -15.992 1 93.31 36 LYS B O 1
ATOM 2433 N N . MET B 1 37 ? -12.664 -9.562 -14.352 1 93.38 37 MET B N 1
ATOM 2434 C CA . MET B 1 37 ? -11.758 -10.273 -15.25 1 93.38 37 MET B CA 1
ATOM 2435 C C . MET B 1 37 ? -12.031 -11.773 -15.219 1 93.38 37 MET B C 1
ATOM 2437 O O . MET B 1 37 ? -12.289 -12.383 -16.25 1 93.38 37 MET B O 1
ATOM 2441 N N . GLY B 1 38 ? -11.977 -12.43 -14.016 1 93.19 38 GLY B N 1
ATOM 2442 C CA . GLY B 1 38 ? -12.242 -13.852 -13.867 1 93.19 38 GLY B CA 1
ATOM 2443 C C . GLY B 1 38 ? -13.289 -14.156 -12.82 1 93.19 38 GLY B C 1
ATOM 2444 O O . GLY B 1 38 ? -13.773 -13.25 -12.141 1 93.19 38 GLY B O 1
ATOM 2445 N N . PRO B 1 39 ? -13.719 -15.391 -12.82 1 96.62 39 PRO B N 1
ATOM 2446 C CA . PRO B 1 39 ? -14.703 -15.82 -11.82 1 96.62 39 PRO B CA 1
ATOM 2447 C C . PRO B 1 39 ? -14.07 -16.078 -10.453 1 96.62 39 PRO B C 1
ATOM 2449 O O . PRO B 1 39 ? -14.109 -17.203 -9.953 1 96.62 39 PRO B O 1
ATOM 2452 N N . ASP B 1 40 ? -13.641 -15.039 -9.812 1 97.38 40 ASP B N 1
ATOM 2453 C CA . ASP B 1 40 ? -12.844 -15.117 -8.594 1 97.38 40 ASP B CA 1
ATOM 2454 C C . ASP B 1 40 ? -13.602 -15.828 -7.477 1 97.38 40 ASP B C 1
ATOM 2456 O O . ASP B 1 40 ? -13.039 -16.672 -6.777 1 97.38 40 ASP B O 1
ATOM 2460 N N . GLU B 1 41 ? -14.852 -15.523 -7.258 1 97.38 41 GLU B N 1
ATOM 2461 C CA . GLU B 1 41 ? -15.641 -16.094 -6.168 1 97.38 41 GLU B CA 1
ATOM 2462 C C . GLU B 1 41 ? -15.828 -17.594 -6.344 1 97.38 41 GLU B C 1
ATOM 2464 O O . GLU B 1 41 ? -15.867 -18.344 -5.363 1 97.38 41 GLU B O 1
ATOM 2469 N N . GLU B 1 42 ? -15.938 -17.984 -7.562 1 97.62 42 GLU B N 1
ATOM 2470 C CA . GLU B 1 42 ? -16.109 -19.406 -7.859 1 97.62 42 GLU B CA 1
ATOM 2471 C C . GLU B 1 42 ? -14.781 -20.156 -7.77 1 97.62 42 GLU B C 1
ATOM 2473 O O . GLU B 1 42 ? -14.758 -21.344 -7.426 1 97.62 42 GLU B O 1
ATOM 2478 N N . LEU B 1 43 ? -13.734 -19.484 -8.039 1 98 43 LEU B N 1
ATOM 2479 C CA . LEU B 1 43 ? -12.414 -20.109 -8.07 1 98 43 LEU B CA 1
ATOM 2480 C C . LEU B 1 43 ? -11.852 -20.281 -6.664 1 98 43 LEU B C 1
ATOM 2482 O O . LEU B 1 43 ? -11.172 -21.266 -6.379 1 98 43 LEU B O 1
ATOM 2486 N N . MET B 1 44 ? -12.141 -19.375 -5.785 1 98.31 44 MET B N 1
ATOM 2487 C CA . MET B 1 44 ? -11.477 -19.281 -4.488 1 98.31 44 MET B CA 1
ATOM 2488 C C . MET B 1 44 ? -11.641 -20.578 -3.697 1 98.31 44 MET B C 1
ATOM 2490 O O . MET B 1 44 ? -10.672 -21.109 -3.154 1 98.31 44 MET B O 1
ATOM 2494 N N . PRO B 1 45 ? -12.844 -21.188 -3.693 1 97.75 45 PRO B N 1
ATOM 2495 C CA . PRO B 1 45 ? -12.984 -22.422 -2.902 1 97.75 45 PRO B CA 1
ATOM 2496 C C . PRO B 1 45 ? -12.211 -23.594 -3.498 1 97.75 45 PRO B C 1
ATOM 2498 O O . PRO B 1 45 ? -12.047 -24.625 -2.842 1 97.75 45 PRO B O 1
ATOM 2501 N N . LEU B 1 46 ? -11.727 -23.438 -4.723 1 97.69 46 LEU B N 1
ATOM 2502 C CA . LEU B 1 46 ? -11.133 -24.562 -5.43 1 97.69 46 LEU B CA 1
ATOM 2503 C C . LEU B 1 46 ? -9.609 -24.5 -5.355 1 97.69 46 LEU B C 1
ATOM 2505 O O . LEU B 1 46 ? -8.93 -25.453 -5.754 1 97.69 46 LEU B O 1
ATOM 2509 N N . ILE B 1 47 ? -9.031 -23.438 -4.816 1 97.94 47 ILE B N 1
ATOM 2510 C CA . ILE B 1 47 ? -7.586 -23.281 -4.891 1 97.94 47 ILE B CA 1
ATOM 2511 C C . ILE B 1 47 ? -6.988 -23.297 -3.486 1 97.94 47 ILE B C 1
ATOM 2513 O O . ILE B 1 47 ? -7.719 -23.25 -2.494 1 97.94 47 ILE B O 1
ATOM 2517 N N . ASP B 1 48 ? -5.648 -23.422 -3.395 1 98 48 ASP B N 1
ATOM 2518 C CA . ASP B 1 48 ? -4.93 -23.5 -2.125 1 98 48 ASP B CA 1
ATOM 2519 C C . ASP B 1 48 ? -4.227 -22.172 -1.811 1 98 48 ASP B C 1
ATOM 2521 O O . ASP B 1 48 ? -4.031 -21.844 -0.642 1 98 48 ASP B O 1
ATOM 2525 N N . VAL B 1 49 ? -3.768 -21.5 -2.824 1 98.5 49 VAL B N 1
ATOM 2526 C CA . VAL B 1 49 ? -2.988 -20.281 -2.723 1 98.5 49 VAL B CA 1
ATOM 2527 C C . VAL B 1 49 ? -3.504 -19.25 -3.732 1 98.5 49 VAL B C 1
ATOM 2529 O O . VAL B 1 49 ? -3.887 -19.609 -4.848 1 98.5 49 VAL B O 1
ATOM 2532 N N . ALA B 1 50 ? -3.566 -17.984 -3.389 1 98.81 50 ALA B N 1
ATOM 2533 C CA . ALA B 1 50 ? -3.992 -16.906 -4.273 1 98.81 50 ALA B CA 1
ATOM 2534 C C . ALA B 1 50 ? -2.91 -15.836 -4.391 1 98.81 50 ALA B C 1
ATOM 2536 O O . ALA B 1 50 ? -2.379 -15.367 -3.379 1 98.81 50 ALA B O 1
ATOM 2537 N N . ASN B 1 51 ? -2.48 -15.539 -5.602 1 98.81 51 ASN B N 1
ATOM 2538 C CA . ASN B 1 51 ? -1.78 -14.289 -5.887 1 98.81 51 ASN B CA 1
ATOM 2539 C C . ASN B 1 51 ? -2.758 -13.141 -6.109 1 98.81 51 ASN B C 1
ATOM 2541 O O . ASN B 1 51 ? -3.443 -13.086 -7.129 1 98.81 51 ASN B O 1
ATOM 2545 N N . ILE B 1 52 ? -2.785 -12.195 -5.234 1 98.88 52 ILE B N 1
ATOM 2546 C CA . ILE B 1 52 ? -3.801 -11.156 -5.348 1 98.88 52 ILE B CA 1
ATOM 2547 C C . ILE B 1 52 ? -3.203 -9.922 -6.02 1 98.88 52 ILE B C 1
ATOM 2549 O O . ILE B 1 52 ? -2.16 -9.422 -5.594 1 98.88 52 ILE B O 1
ATOM 2553 N N . ALA B 1 53 ? -3.885 -9.461 -7.082 1 98.81 53 ALA B N 1
ATOM 2554 C CA . ALA B 1 53 ? -3.482 -8.258 -7.805 1 98.81 53 ALA B CA 1
ATOM 2555 C C . ALA B 1 53 ? -3.447 -7.051 -6.879 1 98.81 53 ALA B C 1
ATOM 2557 O O . ALA B 1 53 ? -4.332 -6.879 -6.035 1 98.81 53 ALA B O 1
ATOM 2558 N N . CYS B 1 54 ? -2.471 -6.148 -7.137 1 98.81 54 CYS B N 1
ATOM 2559 C CA . CYS B 1 54 ? -2.223 -5.121 -6.133 1 98.81 54 CYS B CA 1
ATOM 2560 C C . CYS B 1 54 ? -2.477 -3.729 -6.699 1 98.81 54 CYS B C 1
ATOM 2562 O O . CYS B 1 54 ? -2.094 -2.727 -6.094 1 98.81 54 CYS B O 1
ATOM 2564 N N . GLY B 1 55 ? -3 -3.635 -7.887 1 98.06 55 GLY B N 1
ATOM 2565 C CA . GLY B 1 55 ? -3.518 -2.336 -8.297 1 98.06 55 GLY B CA 1
ATOM 2566 C C . GLY B 1 55 ? -2.803 -1.762 -9.5 1 98.06 55 GLY B C 1
ATOM 2567 O O . GLY B 1 55 ? -3.291 -0.819 -10.125 1 98.06 55 GLY B O 1
ATOM 2568 N N . PHE B 1 56 ? -1.582 -2.311 -9.867 1 98.44 56 PHE B N 1
ATOM 2569 C CA . PHE B 1 56 ? -0.822 -1.7 -10.953 1 98.44 56 PHE B CA 1
ATOM 2570 C C . PHE B 1 56 ? -1.23 -2.289 -12.297 1 98.44 56 PHE B C 1
ATOM 2572 O O . PHE B 1 56 ? -1.573 -1.552 -13.227 1 98.44 56 PHE B O 1
ATOM 2579 N N . HIS B 1 57 ? -1.256 -3.604 -12.453 1 98.44 57 HIS B N 1
ATOM 2580 C CA . HIS B 1 57 ? -1.697 -4.191 -13.711 1 98.44 57 HIS B CA 1
ATOM 2581 C C . HIS B 1 57 ? -3.205 -4.414 -13.719 1 98.44 57 HIS B C 1
ATOM 2583 O O . HIS B 1 57 ? -3.822 -4.492 -14.781 1 98.44 57 HIS B O 1
ATOM 2589 N N . ALA B 1 58 ? -3.703 -4.633 -12.5 1 98.19 58 ALA B N 1
ATOM 2590 C CA . ALA B 1 58 ? -5.121 -4.871 -12.234 1 98.19 58 ALA B CA 1
ATOM 2591 C C . ALA B 1 58 ? -5.41 -4.828 -10.734 1 98.19 58 ALA B C 1
ATOM 2593 O O . ALA B 1 58 ? -4.496 -4.66 -9.922 1 98.19 58 ALA B O 1
ATOM 2594 N N . GLY B 1 59 ? -6.695 -4.945 -10.406 1 97.88 59 GLY B N 1
ATOM 2595 C CA . GLY B 1 59 ? -7.086 -4.879 -9.008 1 97.88 59 GLY B CA 1
ATOM 2596 C C . GLY B 1 59 ? -7.223 -3.457 -8.5 1 97.88 59 GLY B C 1
ATOM 2597 O O . GLY B 1 59 ? -6.754 -2.512 -9.141 1 97.88 59 GLY B O 1
ATOM 2598 N N . ASP B 1 60 ? -7.848 -3.322 -7.441 1 97.81 60 ASP B N 1
ATOM 2599 C CA . ASP B 1 60 ? -7.969 -2.074 -6.695 1 97.81 60 ASP B CA 1
ATOM 2600 C C . ASP B 1 60 ? -8.227 -2.342 -5.215 1 97.81 60 ASP B C 1
ATOM 2602 O O . ASP B 1 60 ? -8.344 -3.496 -4.797 1 97.81 60 ASP B O 1
ATOM 2606 N N . PHE B 1 61 ? -8.281 -1.321 -4.477 1 98.62 61 PHE B N 1
ATOM 2607 C CA . PHE B 1 61 ? -8.328 -1.456 -3.023 1 98.62 61 PHE B CA 1
ATOM 2608 C C . PHE B 1 61 ? -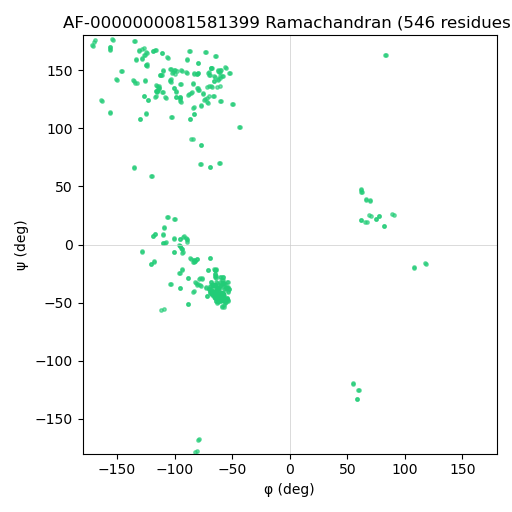9.609 -2.164 -2.592 1 98.62 61 PHE B C 1
ATOM 2610 O O . PHE B 1 61 ? -9.617 -2.885 -1.593 1 98.62 61 PHE B O 1
ATOM 2617 N N . ASN B 1 62 ? -10.727 -2.006 -3.289 1 98.62 62 ASN B N 1
ATOM 2618 C CA . ASN B 1 62 ? -11.953 -2.709 -2.947 1 98.62 62 ASN B CA 1
ATOM 2619 C C . ASN B 1 62 ? -11.867 -4.191 -3.289 1 98.62 62 ASN B C 1
ATOM 2621 O O . ASN B 1 62 ? -12.266 -5.043 -2.494 1 98.62 62 ASN B O 1
ATOM 2625 N N . ILE B 1 63 ? -11.359 -4.484 -4.434 1 98.5 63 ILE B N 1
ATOM 2626 C CA . ILE B 1 63 ? -11.227 -5.867 -4.871 1 98.5 63 ILE B CA 1
ATOM 2627 C C . ILE B 1 63 ? -10.219 -6.598 -3.98 1 98.5 63 ILE B C 1
ATOM 2629 O O . ILE B 1 63 ? -10.461 -7.738 -3.578 1 98.5 63 ILE B O 1
ATOM 2633 N N . MET B 1 64 ? -9.148 -5.926 -3.68 1 98.75 64 MET B N 1
ATOM 2634 C CA . MET B 1 64 ? -8.141 -6.504 -2.791 1 98.75 64 MET B CA 1
ATOM 2635 C C . MET B 1 64 ? -8.758 -6.887 -1.449 1 98.75 64 MET B C 1
ATOM 2637 O O . MET B 1 64 ? -8.531 -7.988 -0.949 1 98.75 64 MET B O 1
ATOM 2641 N N . ALA B 1 65 ? -9.516 -5.953 -0.853 1 98.81 65 ALA B N 1
ATOM 2642 C CA . ALA B 1 65 ? -10.18 -6.211 0.419 1 98.81 65 ALA B CA 1
ATOM 2643 C C . ALA B 1 65 ? -11.109 -7.422 0.315 1 98.81 65 ALA B C 1
ATOM 2645 O O . ALA B 1 65 ? -11.094 -8.297 1.187 1 98.81 65 ALA B O 1
ATOM 2646 N N . LYS B 1 66 ? -11.844 -7.465 -0.738 1 98.5 66 LYS B N 1
ATOM 2647 C CA . LYS B 1 66 ? -12.789 -8.555 -0.958 1 98.5 66 LYS B CA 1
ATOM 2648 C C . LYS B 1 66 ? -12.062 -9.891 -1.116 1 98.5 66 LYS B C 1
ATOM 2650 O O . LYS B 1 66 ? -12.492 -10.906 -0.562 1 98.5 66 LYS B O 1
ATOM 2655 N N . MET B 1 67 ? -11 -9.906 -1.858 1 98.75 67 MET B N 1
ATOM 2656 C CA . MET B 1 67 ? -10.258 -11.133 -2.113 1 98.75 67 MET B CA 1
ATOM 2657 C C . MET B 1 67 ? -9.625 -11.664 -0.831 1 98.75 67 MET B C 1
ATOM 2659 O O . MET B 1 67 ? -9.609 -12.875 -0.597 1 98.75 67 MET B O 1
ATOM 2663 N N . VAL B 1 68 ? -9.086 -10.789 -0.003 1 98.94 68 VAL B N 1
ATOM 2664 C CA . VAL B 1 68 ? -8.477 -11.203 1.255 1 98.94 68 VAL B CA 1
ATOM 2665 C C . VAL B 1 68 ? -9.531 -11.852 2.15 1 98.94 68 VAL B C 1
ATOM 2667 O O . VAL B 1 68 ? -9.289 -12.922 2.721 1 98.94 68 VAL B O 1
ATOM 2670 N N . LYS B 1 69 ? -10.664 -11.234 2.238 1 98.81 69 LYS B N 1
ATOM 2671 C CA . LYS B 1 69 ? -11.742 -11.797 3.053 1 98.81 69 LYS B CA 1
ATOM 2672 C C . LYS B 1 69 ? -12.195 -13.148 2.514 1 98.81 69 LYS B C 1
ATOM 2674 O O . LYS B 1 69 ? -12.461 -14.078 3.285 1 98.81 69 LYS B O 1
ATOM 2679 N N . LEU B 1 70 ? -12.328 -13.211 1.214 1 98.69 70 LEU B N 1
ATOM 2680 C CA . LEU B 1 70 ? -12.734 -14.461 0.577 1 98.69 70 LEU B CA 1
ATOM 2681 C C . LEU B 1 70 ? -11.703 -15.555 0.824 1 98.69 70 LEU B C 1
ATOM 2683 O O . LEU B 1 70 ? -12.062 -16.703 1.079 1 98.69 70 LEU B O 1
ATOM 2687 N N . ALA B 1 71 ? -10.438 -15.219 0.653 1 98.88 71 ALA B N 1
ATOM 2688 C CA . ALA B 1 71 ? -9.367 -16.172 0.913 1 98.88 71 ALA B CA 1
ATOM 2689 C C . ALA B 1 71 ? -9.43 -16.688 2.35 1 98.88 71 ALA B C 1
ATOM 2691 O O . ALA B 1 71 ? -9.25 -17.875 2.6 1 98.88 71 ALA B O 1
ATOM 2692 N N . LYS B 1 72 ? -9.625 -15.797 3.283 1 98.75 72 LYS B N 1
ATOM 2693 C CA . LYS B 1 72 ? -9.758 -16.188 4.684 1 98.75 72 LYS B CA 1
ATOM 2694 C C . LYS B 1 72 ? -10.906 -17.172 4.867 1 98.75 72 LYS B C 1
ATOM 2696 O O . LYS B 1 72 ? -10.758 -18.203 5.543 1 98.75 72 LYS B O 1
ATOM 2701 N N . LYS B 1 73 ? -12.039 -16.844 4.289 1 98.44 73 LYS B N 1
ATOM 2702 C CA . LYS B 1 73 ? -13.242 -17.672 4.391 1 98.44 73 LYS B CA 1
ATOM 2703 C C . LYS B 1 73 ? -12.961 -19.109 3.953 1 98.44 73 LYS B C 1
ATOM 2705 O O . LYS B 1 73 ? -13.469 -20.047 4.551 1 98.44 73 LYS B O 1
ATOM 2710 N N . TYR B 1 74 ? -12.141 -19.312 2.973 1 98.06 74 TYR B N 1
ATOM 2711 C CA . TYR B 1 74 ? -11.961 -20.625 2.379 1 98.06 74 TYR B CA 1
ATOM 2712 C C . TYR B 1 74 ? -10.594 -21.188 2.721 1 98.06 74 TYR B C 1
ATOM 2714 O O . TYR B 1 74 ? -10.148 -22.172 2.113 1 98.06 74 TYR B O 1
ATOM 2722 N N . ASP B 1 75 ? -9.852 -20.531 3.609 1 97.69 75 ASP B N 1
ATOM 2723 C CA . ASP B 1 75 ? -8.562 -21 4.105 1 97.69 75 ASP B CA 1
ATOM 2724 C C . ASP B 1 75 ? -7.543 -21.094 2.969 1 97.69 75 ASP B C 1
ATOM 2726 O O . ASP B 1 75 ? -6.887 -22.125 2.801 1 97.69 75 ASP B O 1
ATOM 2730 N N . VAL B 1 76 ? -7.523 -20.094 2.176 1 98.56 76 VAL B N 1
ATOM 2731 C CA . VAL B 1 76 ? -6.582 -19.969 1.069 1 98.56 76 VAL B CA 1
ATOM 2732 C C . VAL B 1 76 ? -5.422 -19.062 1.483 1 98.56 76 VAL B C 1
ATOM 2734 O O . VAL B 1 76 ? -5.637 -17.984 2.045 1 98.56 76 VAL B O 1
ATOM 2737 N N . LYS B 1 77 ? -4.121 -19.484 1.237 1 98.75 77 LYS B N 1
ATOM 2738 C CA . LYS B 1 77 ? -2.965 -18.641 1.491 1 98.75 77 LYS B CA 1
ATOM 2739 C C . LYS B 1 77 ? -2.889 -17.5 0.48 1 98.75 77 LYS B C 1
ATOM 2741 O O . LYS B 1 77 ? -3.279 -17.656 -0.677 1 98.75 77 LYS B O 1
ATOM 2746 N N . VAL B 1 78 ? -2.359 -16.359 0.943 1 98.94 78 VAL B N 1
ATOM 2747 C CA . VAL B 1 78 ? -2.412 -15.203 0.065 1 98.94 78 VAL B CA 1
ATOM 2748 C C . VAL B 1 78 ? -1.014 -14.609 -0.097 1 98.94 78 VAL B C 1
ATOM 2750 O O . VAL B 1 78 ? -0.306 -14.391 0.89 1 98.94 78 VAL B O 1
ATOM 2753 N N . GLY B 1 79 ? -0.593 -14.422 -1.306 1 98.94 79 GLY B N 1
ATOM 2754 C CA . GLY B 1 79 ? 0.584 -13.648 -1.656 1 98.94 79 GLY B CA 1
ATOM 2755 C C . GLY B 1 79 ? 0.268 -12.445 -2.533 1 98.94 79 GLY B C 1
ATOM 2756 O O . GLY B 1 79 ? -0.854 -12.312 -3.023 1 98.94 79 GLY B O 1
ATOM 2757 N N . SER B 1 80 ? 1.252 -11.547 -2.656 1 98.94 80 SER B N 1
ATOM 2758 C CA . SER B 1 80 ? 1.071 -10.383 -3.521 1 98.94 80 SER B CA 1
ATOM 2759 C C . SER B 1 80 ? 1.377 -10.727 -4.977 1 98.94 80 SER B C 1
ATOM 2761 O O . SER B 1 80 ? 2.225 -11.578 -5.254 1 98.94 80 SER B O 1
ATOM 2763 N N . HIS B 1 81 ? 0.665 -10.07 -5.855 1 98.88 81 HIS B N 1
ATOM 2764 C CA . HIS B 1 81 ? 0.823 -10.227 -7.297 1 98.88 81 HIS B CA 1
ATOM 2765 C C . HIS B 1 81 ? 1.201 -8.906 -7.953 1 98.88 81 HIS B C 1
ATOM 2767 O O . HIS B 1 81 ? 0.52 -8.445 -8.875 1 98.88 81 HIS B O 1
ATOM 2773 N N . PRO B 1 82 ? 2.34 -8.328 -7.512 1 98.94 82 PRO B N 1
ATOM 2774 C CA . PRO B 1 82 ? 2.723 -7.027 -8.062 1 98.94 82 PRO B CA 1
ATOM 2775 C C . PRO B 1 82 ? 2.986 -7.078 -9.57 1 98.94 82 PRO B C 1
ATOM 2777 O O . PRO B 1 82 ? 3.521 -8.07 -10.07 1 98.94 82 PRO B O 1
ATOM 2780 N N . GLY B 1 83 ? 2.605 -6.07 -10.289 1 98.69 83 GLY B N 1
ATOM 2781 C CA . GLY B 1 83 ? 2.832 -5.934 -11.719 1 98.69 83 GLY B CA 1
ATOM 2782 C C . GLY B 1 83 ? 3.32 -4.555 -12.117 1 98.69 83 GLY B C 1
ATOM 2783 O O . GLY B 1 83 ? 3.508 -3.686 -11.266 1 98.69 83 GLY B O 1
ATOM 2784 N N . LEU B 1 84 ? 3.641 -4.402 -13.406 1 98.25 84 LEU B N 1
ATOM 2785 C CA . LEU B 1 84 ? 4.023 -3.102 -13.945 1 98.25 84 LEU B CA 1
ATOM 2786 C C . LEU B 1 84 ? 2.828 -2.156 -13.992 1 98.25 84 LEU B C 1
ATOM 2788 O O . LEU B 1 84 ? 1.685 -2.602 -14.102 1 98.25 84 LEU B O 1
ATOM 2792 N N . PRO B 1 85 ? 3.105 -0.852 -13.773 1 97.25 85 PRO B N 1
ATOM 2793 C CA . PRO B 1 85 ? 2.01 0.118 -13.836 1 97.25 85 PRO B CA 1
ATOM 2794 C C . PRO B 1 85 ? 1.464 0.308 -15.25 1 97.25 85 PRO B C 1
ATOM 2796 O O . PRO B 1 85 ? 1.587 1.395 -15.82 1 97.25 85 PRO B O 1
ATOM 2799 N N . ASP B 1 86 ? 0.836 -0.688 -15.828 1 97.38 86 ASP B N 1
ATOM 2800 C CA . ASP B 1 86 ? 0.321 -0.808 -17.188 1 97.38 86 ASP B CA 1
ATOM 2801 C C . ASP B 1 86 ? -1.087 -1.4 -17.188 1 97.38 86 ASP B C 1
ATOM 2803 O O . ASP B 1 86 ? -1.326 -2.441 -17.812 1 97.38 86 ASP B O 1
ATOM 2807 N N . LEU B 1 87 ? -2.027 -0.623 -16.625 1 96.12 87 LEU B N 1
ATOM 2808 C CA . LEU B 1 87 ? -3.406 -1.087 -16.516 1 96.12 87 LEU B CA 1
ATOM 2809 C C . LEU B 1 87 ? -3.977 -1.418 -17.891 1 96.12 87 LEU B C 1
ATOM 2811 O O . LEU B 1 87 ? -4.574 -2.479 -18.094 1 96.12 87 LEU B O 1
ATOM 2815 N N . LEU B 1 88 ? -3.742 -0.583 -18.859 1 95 88 LEU B N 1
ATOM 2816 C CA . LEU B 1 88 ? -4.301 -0.758 -20.203 1 95 88 LEU B CA 1
ATOM 2817 C C . LEU B 1 88 ? -3.732 -2.008 -20.875 1 95 88 LEU B C 1
ATOM 2819 O O . LEU B 1 88 ? -4.434 -2.686 -21.625 1 95 88 LEU B O 1
ATOM 2823 N N . GLY B 1 89 ? -2.514 -2.256 -20.609 1 96.19 89 GLY B N 1
ATOM 2824 C CA . GLY B 1 89 ? -1.861 -3.414 -21.203 1 96.19 89 GLY B CA 1
ATOM 2825 C C . GLY B 1 89 ? -1.885 -4.637 -20.297 1 96.19 89 GLY B C 1
ATOM 2826 O O . GLY B 1 89 ? -1.215 -5.633 -20.578 1 96.19 89 GLY B O 1
ATOM 2827 N N . PHE B 1 90 ? -2.555 -4.543 -19.156 1 96.62 90 PHE B N 1
ATOM 2828 C CA . PHE B 1 90 ? -2.713 -5.602 -18.172 1 96.62 90 PHE B CA 1
ATOM 2829 C C . PHE B 1 90 ? -1.359 -6.035 -17.609 1 96.62 90 PHE B C 1
ATOM 2831 O O . PHE B 1 90 ? -1.193 -7.184 -17.188 1 96.62 90 PHE B O 1
ATOM 2838 N N . GLY B 1 91 ? -0.365 -5.133 -17.734 1 96.94 91 GLY B N 1
ATOM 2839 C CA . GLY B 1 91 ? 0.965 -5.398 -17.219 1 96.94 91 GLY B CA 1
ATOM 2840 C C . GLY B 1 91 ? 1.755 -6.379 -18.062 1 96.94 91 GLY B C 1
ATOM 2841 O O . GLY B 1 91 ? 2.676 -7.031 -17.562 1 96.94 91 GLY B O 1
ATOM 2842 N N . ARG B 1 92 ? 1.383 -6.52 -19.312 1 95.69 92 ARG B N 1
ATOM 2843 C CA . ARG B 1 92 ? 1.996 -7.566 -20.125 1 95.69 92 ARG B CA 1
ATOM 2844 C C . ARG B 1 92 ? 2.906 -6.965 -21.203 1 95.69 92 ARG B C 1
ATOM 2846 O O . ARG B 1 92 ? 3.529 -7.691 -21.969 1 95.69 92 ARG B O 1
ATOM 2853 N N . ARG B 1 93 ? 3.033 -5.602 -21.219 1 95.88 93 ARG B N 1
ATOM 2854 C CA . ARG B 1 93 ? 3.918 -4.949 -22.188 1 95.88 93 ARG B CA 1
ATOM 2855 C C . ARG B 1 93 ? 5.297 -4.703 -21.578 1 95.88 93 ARG B C 1
ATOM 2857 O O . ARG B 1 93 ? 5.418 -4.465 -20.375 1 95.88 93 ARG B O 1
ATOM 2864 N N . ARG B 1 94 ? 6.273 -4.715 -22.391 1 94.88 94 ARG B N 1
ATOM 2865 C CA . ARG B 1 94 ? 7.641 -4.508 -21.922 1 94.88 94 ARG B CA 1
ATOM 2866 C C . ARG B 1 94 ? 7.883 -3.041 -21.562 1 94.88 94 ARG B C 1
ATOM 2868 O O . ARG B 1 94 ? 7.508 -2.146 -22.328 1 94.88 94 ARG B O 1
ATOM 2875 N N . PHE B 1 95 ? 8.336 -2.799 -20.344 1 93.69 95 PHE B N 1
ATOM 2876 C CA . PHE B 1 95 ? 8.852 -1.512 -19.891 1 93.69 95 PHE B CA 1
ATOM 2877 C C . PHE B 1 95 ? 10.328 -1.609 -19.547 1 93.69 95 PHE B C 1
ATOM 2879 O O . PHE B 1 95 ? 10.773 -2.594 -18.953 1 93.69 95 PHE B O 1
ATOM 2886 N N . ALA B 1 96 ? 11.07 -0.71 -20.031 1 94.81 96 ALA B N 1
ATOM 2887 C CA . ALA B 1 96 ? 12.438 -0.585 -19.547 1 94.81 96 ALA B CA 1
ATOM 2888 C C . ALA B 1 96 ? 12.5 0.252 -18.281 1 94.81 96 ALA B C 1
ATOM 2890 O O . ALA B 1 96 ? 12.539 1.483 -18.344 1 94.81 96 ALA B O 1
ATOM 2891 N N . ILE B 1 97 ? 12.398 -0.376 -17.141 1 95.44 97 ILE B N 1
ATOM 2892 C CA . ILE B 1 97 ? 12.367 0.265 -15.836 1 95.44 97 ILE B CA 1
ATOM 2893 C C . ILE B 1 97 ? 13.602 -0.143 -15.031 1 95.44 97 ILE B C 1
ATOM 2895 O O . ILE B 1 97 ? 13.953 -1.324 -14.984 1 95.44 97 ILE B O 1
ATOM 2899 N N . PRO B 1 98 ? 14.336 0.809 -14.422 1 96.31 98 PRO B N 1
ATOM 2900 C CA . PRO B 1 98 ? 15.508 0.461 -13.617 1 96.31 98 PRO B CA 1
ATOM 2901 C C . PRO B 1 98 ? 15.156 -0.439 -12.43 1 96.31 98 PRO B C 1
ATOM 2903 O O . PRO B 1 98 ? 14.078 -0.312 -11.852 1 96.31 98 PRO B O 1
ATOM 2906 N N . PRO B 1 99 ? 16.078 -1.315 -12.023 1 98.38 99 PRO B N 1
ATOM 2907 C CA . PRO B 1 99 ? 15.852 -2.268 -10.938 1 98.38 99 PRO B CA 1
ATOM 2908 C C . PRO B 1 99 ? 15.414 -1.587 -9.641 1 98.38 99 PRO B C 1
ATOM 2910 O O . PRO B 1 99 ? 14.555 -2.109 -8.93 1 98.38 99 PRO B O 1
ATOM 2913 N N . ASP B 1 100 ? 15.969 -0.409 -9.344 1 98.12 100 ASP B N 1
ATOM 2914 C CA . ASP B 1 100 ? 15.594 0.277 -8.117 1 98.12 100 ASP B CA 1
ATOM 2915 C C . ASP B 1 100 ? 14.117 0.67 -8.141 1 98.12 100 ASP B C 1
ATOM 2917 O O . ASP B 1 100 ? 13.445 0.646 -7.105 1 98.12 100 ASP B O 1
ATOM 2921 N N . GLU B 1 101 ? 13.703 1.095 -9.281 1 98.19 101 GLU B N 1
ATOM 2922 C CA . GLU B 1 101 ? 12.289 1.429 -9.43 1 98.19 101 GLU B CA 1
ATOM 2923 C C . GLU B 1 101 ? 11.414 0.182 -9.336 1 98.19 101 GLU B C 1
ATOM 2925 O O . GLU B 1 101 ? 10.312 0.234 -8.789 1 98.19 101 GLU B O 1
ATOM 2930 N N . ILE B 1 102 ? 11.898 -0.964 -9.82 1 98.75 102 ILE B N 1
ATOM 2931 C CA . ILE B 1 102 ? 11.195 -2.236 -9.688 1 98.75 102 ILE B CA 1
ATOM 2932 C C . ILE B 1 102 ? 11.062 -2.596 -8.211 1 98.75 102 ILE B C 1
ATOM 2934 O O . ILE B 1 102 ? 9.984 -3.006 -7.762 1 98.75 102 ILE B O 1
ATOM 2938 N N . PHE B 1 103 ? 12.18 -2.408 -7.512 1 98.88 103 PHE B N 1
ATOM 2939 C CA . PHE B 1 103 ? 12.133 -2.635 -6.074 1 98.88 103 PHE B CA 1
ATOM 2940 C C . PHE B 1 103 ? 11.023 -1.811 -5.43 1 98.88 103 PHE B C 1
ATOM 2942 O O . PHE B 1 103 ? 10.203 -2.344 -4.684 1 98.88 103 PHE B O 1
ATOM 2949 N N . ASN B 1 104 ? 10.938 -0.568 -5.758 1 98.88 104 ASN B N 1
ATOM 2950 C CA . ASN B 1 104 ? 9.977 0.339 -5.141 1 98.88 104 ASN B CA 1
ATOM 2951 C C . ASN B 1 104 ? 8.539 -0.03 -5.508 1 98.88 104 ASN B C 1
ATOM 2953 O O . ASN B 1 104 ? 7.645 0.032 -4.66 1 98.88 104 ASN B O 1
ATOM 2957 N N . LEU B 1 105 ? 8.328 -0.352 -6.758 1 98.75 105 LEU B N 1
ATOM 2958 C CA . LEU B 1 105 ? 6.949 -0.648 -7.148 1 98.75 105 LEU B CA 1
ATOM 2959 C C . LEU B 1 105 ? 6.473 -1.95 -6.512 1 98.75 105 LEU B C 1
ATOM 2961 O O . LEU B 1 105 ? 5.297 -2.086 -6.176 1 98.75 105 LEU B O 1
ATOM 2965 N N . VAL B 1 106 ? 7.395 -2.932 -6.301 1 98.94 106 VAL B N 1
ATOM 2966 C CA . VAL B 1 106 ? 7.027 -4.172 -5.625 1 98.94 106 VAL B CA 1
ATOM 2967 C C . VAL B 1 106 ? 6.73 -3.887 -4.152 1 98.94 106 VAL B C 1
ATOM 2969 O O . VAL B 1 106 ? 5.754 -4.395 -3.602 1 98.94 106 VAL B O 1
ATOM 2972 N N . MET B 1 107 ? 7.555 -3.045 -3.543 1 98.94 107 MET B N 1
ATOM 2973 C CA . MET B 1 107 ? 7.355 -2.67 -2.146 1 98.94 107 MET B CA 1
ATOM 2974 C C . MET B 1 107 ? 5.992 -2.016 -1.946 1 98.94 107 MET B C 1
ATOM 2976 O O . MET B 1 107 ? 5.25 -2.387 -1.035 1 98.94 107 MET B O 1
ATOM 2980 N N . TYR B 1 108 ? 5.688 -1.107 -2.787 1 98.94 108 TYR B N 1
ATOM 2981 C CA . TYR B 1 108 ? 4.441 -0.355 -2.705 1 98.94 108 TYR B CA 1
ATOM 2982 C C . TYR B 1 108 ? 3.236 -1.285 -2.783 1 98.94 108 TYR B C 1
ATOM 2984 O O . TYR B 1 108 ? 2.357 -1.25 -1.918 1 98.94 108 TYR B O 1
ATOM 2992 N N . GLN B 1 109 ? 3.221 -2.1 -3.82 1 98.94 109 GLN B N 1
ATOM 2993 C CA . GLN B 1 109 ? 2.1 -2.992 -4.098 1 98.94 109 GLN B CA 1
ATOM 2994 C C . GLN B 1 109 ? 1.946 -4.039 -2.998 1 98.94 109 GLN B C 1
ATOM 2996 O O . GLN B 1 109 ? 0.837 -4.285 -2.52 1 98.94 109 GLN B O 1
ATOM 3001 N N . THR B 1 110 ? 3.064 -4.621 -2.557 1 98.94 110 THR B N 1
ATOM 3002 C CA . THR B 1 110 ? 3.037 -5.668 -1.537 1 98.94 110 THR B CA 1
ATOM 3003 C C . THR B 1 110 ? 2.641 -5.09 -0.181 1 98.94 110 THR B C 1
ATOM 3005 O O . THR B 1 110 ? 1.894 -5.715 0.573 1 98.94 110 THR B O 1
ATOM 3008 N N . GLY B 1 111 ? 3.141 -3.879 0.107 1 98.94 111 GLY B N 1
ATOM 3009 C CA . GLY B 1 111 ? 2.746 -3.213 1.338 1 98.94 111 GLY B CA 1
ATOM 3010 C C . GLY B 1 111 ? 1.258 -2.932 1.415 1 98.94 111 GLY B C 1
ATOM 3011 O O . GLY B 1 111 ? 0.64 -3.113 2.467 1 98.94 111 GLY B O 1
ATOM 3012 N N . ALA B 1 112 ? 0.712 -2.482 0.319 1 98.94 112 ALA B N 1
ATOM 3013 C CA . ALA B 1 112 ? -0.724 -2.221 0.26 1 98.94 112 ALA B CA 1
ATOM 3014 C C . ALA B 1 112 ? -1.524 -3.48 0.579 1 98.94 112 ALA B C 1
ATOM 3016 O O . ALA B 1 112 ? -2.434 -3.451 1.411 1 98.94 112 ALA B O 1
ATOM 3017 N N . LEU B 1 113 ? -1.155 -4.605 -0.034 1 98.94 113 LEU B N 1
ATOM 3018 C CA . LEU B 1 113 ? -1.861 -5.859 0.223 1 98.94 113 LEU B CA 1
ATOM 3019 C C . LEU B 1 113 ? -1.683 -6.297 1.672 1 98.94 113 LEU B C 1
ATOM 3021 O O . LEU B 1 113 ? -2.629 -6.773 2.303 1 98.94 113 LEU B O 1
ATOM 3025 N N . LYS B 1 114 ? -0.467 -6.188 2.188 1 98.94 114 LYS B N 1
ATOM 3026 C CA . LYS B 1 114 ? -0.153 -6.656 3.533 1 98.94 114 LYS B CA 1
ATOM 3027 C C . LYS B 1 114 ? -1.03 -5.965 4.574 1 98.94 114 LYS B C 1
ATOM 3029 O O . LYS B 1 114 ? -1.394 -6.57 5.586 1 98.94 114 LYS B O 1
ATOM 3034 N N . ALA B 1 115 ? -1.37 -4.707 4.316 1 98.88 115 ALA B N 1
ATOM 3035 C CA . ALA B 1 115 ? -2.24 -3.99 5.246 1 98.88 115 ALA B CA 1
ATOM 3036 C C . ALA B 1 115 ? -3.59 -4.688 5.383 1 98.88 115 ALA B C 1
ATOM 3038 O O . ALA B 1 115 ? -4.121 -4.812 6.488 1 98.88 115 ALA B O 1
ATOM 3039 N N . PHE B 1 116 ? -4.168 -5.121 4.293 1 98.88 116 PHE B N 1
ATOM 3040 C CA . PHE B 1 116 ? -5.445 -5.82 4.324 1 98.88 116 PHE B CA 1
ATOM 3041 C C . PHE B 1 116 ? -5.301 -7.184 4.988 1 98.88 116 PHE B C 1
ATOM 3043 O O . PHE B 1 116 ? -6.184 -7.613 5.738 1 98.88 116 PHE B O 1
ATOM 3050 N N . LEU B 1 117 ? -4.191 -7.859 4.691 1 98.94 117 LEU B N 1
ATOM 3051 C CA . LEU B 1 117 ? -3.939 -9.148 5.324 1 98.94 117 LEU B CA 1
ATOM 3052 C C . LEU B 1 117 ? -3.826 -9 6.84 1 98.94 117 LEU B C 1
ATOM 3054 O O . LEU B 1 117 ? -4.469 -9.734 7.59 1 98.94 117 LEU B O 1
ATOM 3058 N N . ASP B 1 118 ? -3.059 -8.039 7.273 1 98.62 118 ASP B N 1
ATOM 3059 C CA . ASP B 1 118 ? -2.879 -7.797 8.703 1 98.62 118 ASP B CA 1
ATOM 3060 C C . ASP B 1 118 ? -4.215 -7.492 9.375 1 98.62 118 ASP B C 1
ATOM 3062 O O . ASP B 1 118 ? -4.469 -7.949 10.492 1 98.62 118 ASP B O 1
ATOM 3066 N N . ALA B 1 119 ? -4.996 -6.723 8.727 1 98.44 119 ALA B N 1
ATOM 3067 C CA . ALA B 1 119 ? -6.297 -6.355 9.281 1 98.44 119 ALA B CA 1
ATOM 3068 C C . ALA B 1 119 ? -7.164 -7.59 9.516 1 98.44 119 ALA B C 1
ATOM 3070 O O . ALA B 1 119 ? -8.016 -7.598 10.406 1 98.44 119 ALA B O 1
ATOM 3071 N N . GLU B 1 120 ? -6.926 -8.633 8.727 1 98.56 120 GLU B N 1
ATOM 3072 C CA . GLU B 1 120 ? -7.707 -9.859 8.836 1 98.56 120 GLU B CA 1
ATOM 3073 C C . GLU B 1 120 ? -6.953 -10.93 9.617 1 98.56 120 GLU B C 1
ATOM 3075 O O . GLU B 1 120 ? -7.395 -12.078 9.695 1 98.56 120 GLU B O 1
ATOM 3080 N N . GLY B 1 121 ? -5.785 -10.578 10.172 1 98.44 121 GLY B N 1
ATOM 3081 C CA . GLY B 1 121 ? -4.984 -11.516 10.93 1 98.44 121 GLY B CA 1
ATOM 3082 C C . GLY B 1 121 ? -4.371 -12.609 10.07 1 98.44 121 GLY B C 1
ATOM 3083 O O . GLY B 1 121 ? -4.137 -13.719 10.547 1 98.44 121 GLY B O 1
ATOM 3084 N N . MET B 1 122 ? -4.184 -12.336 8.812 1 98.75 122 MET B N 1
ATOM 3085 C CA . MET B 1 122 ? -3.586 -13.289 7.883 1 98.75 122 MET B CA 1
ATOM 3086 C C . MET B 1 122 ? -2.137 -12.914 7.586 1 98.75 122 MET B C 1
ATOM 3088 O O . MET B 1 122 ? -1.809 -11.734 7.445 1 98.75 122 MET B O 1
ATOM 3092 N N . PRO B 1 123 ? -1.291 -13.875 7.469 1 98.75 123 PRO B N 1
ATOM 3093 C CA . PRO B 1 123 ? 0.086 -13.586 7.066 1 98.75 123 PRO B CA 1
ATOM 3094 C C . PRO B 1 123 ? 0.232 -13.383 5.559 1 98.75 123 PRO B C 1
ATOM 3096 O O . PRO B 1 123 ? -0.52 -13.977 4.781 1 98.75 123 PRO B O 1
ATOM 3099 N N . LEU B 1 124 ? 1.155 -12.523 5.141 1 98.94 124 LEU B N 1
ATOM 3100 C CA . LEU B 1 124 ? 1.623 -12.531 3.76 1 98.94 124 LEU B CA 1
ATOM 3101 C C . LEU B 1 124 ? 2.379 -13.812 3.443 1 98.94 124 LEU B C 1
ATOM 3103 O O . LEU B 1 124 ? 3.354 -14.148 4.121 1 98.94 124 LEU B O 1
ATOM 3107 N N . ASN B 1 125 ? 2.002 -14.469 2.4 1 98.88 125 ASN B N 1
ATOM 3108 C CA . ASN B 1 125 ? 2.531 -15.805 2.146 1 98.88 125 ASN B CA 1
ATOM 3109 C C . ASN B 1 125 ? 3.727 -15.766 1.201 1 98.88 125 ASN B C 1
ATOM 3111 O O . ASN B 1 125 ? 4.664 -16.562 1.344 1 98.88 125 ASN B O 1
ATOM 3115 N N . HIS B 1 126 ? 3.727 -14.922 0.225 1 98.94 126 HIS B N 1
ATOM 3116 C CA . HIS B 1 126 ? 4.754 -14.883 -0.81 1 98.94 126 HIS B CA 1
ATOM 3117 C C . HIS B 1 126 ? 4.598 -13.656 -1.696 1 98.94 126 HIS B C 1
ATOM 3119 O O . HIS B 1 126 ? 3.631 -12.906 -1.56 1 98.94 126 HIS B O 1
ATOM 3125 N N . ILE B 1 127 ? 5.578 -13.43 -2.566 1 98.94 127 ILE B N 1
ATOM 3126 C CA . ILE B 1 127 ? 5.5 -12.477 -3.67 1 98.94 127 ILE B CA 1
ATOM 3127 C C . ILE B 1 127 ? 5.609 -13.219 -5 1 98.94 127 ILE B C 1
ATOM 3129 O O . ILE B 1 127 ? 6.527 -14.023 -5.195 1 98.94 127 ILE B O 1
ATOM 3133 N N . LYS B 1 128 ? 4.68 -13 -5.887 1 98.88 128 LYS B N 1
ATOM 3134 C CA . LYS B 1 128 ? 4.75 -13.531 -7.246 1 98.88 128 LYS B CA 1
ATOM 3135 C C . LYS B 1 128 ? 4.5 -12.438 -8.281 1 98.88 128 LYS B C 1
ATOM 3137 O O . LYS B 1 128 ? 3.354 -12.047 -8.523 1 98.88 128 LYS B O 1
ATOM 3142 N N . PRO B 1 129 ? 5.559 -12.031 -8.992 1 98.75 129 PRO B N 1
ATOM 3143 C CA . PRO B 1 129 ? 5.375 -10.992 -10 1 98.75 129 PRO B CA 1
ATOM 3144 C C . PRO B 1 129 ? 4.379 -11.391 -11.094 1 98.75 129 PRO B C 1
ATOM 3146 O O . PRO B 1 129 ? 4.25 -12.57 -11.406 1 98.75 129 PRO B O 1
ATOM 3149 N N . HIS B 1 130 ? 3.764 -10.422 -11.602 1 98.06 130 HIS B N 1
ATOM 3150 C CA . HIS B 1 130 ? 2.766 -10.633 -12.641 1 98.06 130 HIS B CA 1
ATOM 3151 C C . HIS B 1 130 ? 3.332 -10.305 -14.023 1 98.06 130 HIS B C 1
ATOM 3153 O O . HIS B 1 130 ? 4.109 -9.352 -14.164 1 98.06 130 HIS B O 1
ATOM 3159 N N . GLY B 1 131 ? 2.83 -11.047 -15.039 1 96.31 131 GLY B N 1
ATOM 3160 C CA . GLY B 1 131 ? 2.904 -10.609 -16.422 1 96.31 131 GLY B CA 1
ATOM 3161 C C . GLY B 1 131 ? 4.324 -10.367 -16.891 1 96.31 131 GLY B C 1
ATOM 3162 O O . GLY B 1 131 ? 5.199 -11.219 -16.719 1 96.31 131 GLY B O 1
ATOM 3163 N N . GLU B 1 132 ? 4.469 -9.203 -17.547 1 96.69 132 GLU B N 1
ATOM 3164 C CA . GLU B 1 132 ? 5.793 -8.852 -18.062 1 96.69 132 GLU B CA 1
ATOM 3165 C C . GLU B 1 132 ? 6.828 -8.82 -16.938 1 96.69 132 GLU B C 1
ATOM 3167 O O . GLU B 1 132 ? 7.988 -9.18 -17.156 1 96.69 132 GLU B O 1
ATOM 3172 N N . LEU B 1 133 ? 6.461 -8.391 -15.742 1 98.31 133 LEU B N 1
ATOM 3173 C CA . LEU B 1 133 ? 7.414 -8.375 -14.633 1 98.31 133 LEU B CA 1
ATOM 3174 C C . LEU B 1 133 ? 7.891 -9.781 -14.305 1 98.31 133 LEU B C 1
ATOM 3176 O O . LEU B 1 133 ? 9.062 -9.977 -13.961 1 98.31 133 LEU B O 1
ATOM 3180 N N . TYR B 1 134 ? 7.004 -10.758 -14.383 1 97.44 134 TYR B N 1
ATOM 3181 C CA . TYR B 1 134 ? 7.336 -12.164 -14.195 1 97.44 134 TYR B CA 1
ATOM 3182 C C . TYR B 1 134 ? 8.461 -12.594 -15.133 1 97.44 134 TYR B C 1
ATOM 3184 O O . TYR B 1 134 ? 9.461 -13.156 -14.688 1 97.44 134 TYR B O 1
ATOM 3192 N N . PHE B 1 135 ? 8.352 -12.227 -16.344 1 95 135 PHE B N 1
ATOM 3193 C CA . PHE B 1 135 ? 9.336 -12.594 -17.344 1 95 135 PHE B CA 1
ATOM 3194 C C . PHE B 1 135 ? 10.586 -11.734 -17.234 1 95 135 PHE B C 1
ATOM 3196 O O . PHE B 1 135 ? 11.695 -12.203 -17.484 1 95 135 PHE B O 1
ATOM 3203 N N . TYR B 1 136 ? 10.367 -10.477 -16.875 1 96.38 136 TYR B N 1
ATOM 3204 C CA . TYR B 1 136 ? 11.469 -9.539 -16.688 1 96.38 136 TYR B CA 1
ATOM 3205 C C . TYR B 1 136 ? 12.445 -10.055 -15.625 1 96.38 136 TYR B C 1
ATOM 3207 O O . TYR B 1 136 ? 13.664 -10.016 -15.828 1 96.38 136 TYR B O 1
ATOM 3215 N N . VAL B 1 137 ? 11.953 -10.594 -14.578 1 97 137 VAL B N 1
ATOM 3216 C CA . VAL B 1 137 ? 12.727 -11.164 -13.484 1 97 137 VAL B CA 1
ATOM 3217 C C . VAL B 1 137 ? 13.562 -12.336 -13.992 1 97 137 VAL B C 1
ATOM 3219 O O . VAL B 1 137 ? 14.727 -12.484 -13.617 1 97 137 VAL B O 1
ATOM 3222 N N . GLU B 1 138 ? 13.031 -13.109 -14.859 1 93.25 138 GLU B N 1
ATOM 3223 C CA . GLU B 1 138 ? 13.719 -14.297 -15.359 1 93.25 138 GLU B CA 1
ATOM 3224 C C . GLU B 1 138 ? 14.805 -13.93 -16.375 1 93.25 138 GLU B C 1
ATOM 3226 O O . GLU B 1 138 ? 15.828 -14.609 -16.469 1 93.25 138 GLU B O 1
ATOM 3231 N N . ARG B 1 139 ? 14.57 -12.852 -17.031 1 93.62 139 ARG B N 1
ATOM 3232 C CA . ARG B 1 139 ? 15.484 -12.539 -18.125 1 93.62 139 ARG B CA 1
ATOM 3233 C C . ARG B 1 139 ? 16.578 -11.578 -17.672 1 93.62 139 ARG B C 1
ATOM 3235 O O . ARG B 1 139 ? 17.641 -11.508 -18.297 1 93.62 139 ARG B O 1
ATOM 3242 N N . ASP B 1 140 ? 16.359 -10.789 -16.656 1 97.25 140 ASP B N 1
ATOM 3243 C CA . ASP B 1 140 ? 17.281 -9.766 -16.188 1 97.25 140 ASP B CA 1
ATOM 3244 C C . ASP B 1 140 ? 17.609 -9.961 -14.711 1 97.25 140 ASP B C 1
ATOM 3246 O O . ASP B 1 140 ? 16.75 -9.719 -13.844 1 97.25 140 ASP B O 1
ATOM 3250 N N . GLU B 1 141 ? 18.844 -10.297 -14.43 1 98.25 141 GLU B N 1
ATOM 3251 C CA . GLU B 1 141 ? 19.234 -10.672 -13.07 1 98.25 141 GLU B CA 1
ATOM 3252 C C . GLU B 1 141 ? 19.125 -9.477 -12.125 1 98.25 141 GLU B C 1
ATOM 3254 O O . GLU B 1 141 ? 18.812 -9.648 -10.938 1 98.25 141 GLU B O 1
ATOM 3259 N N . GLU B 1 142 ? 19.422 -8.258 -12.617 1 98.62 142 GLU B N 1
ATOM 3260 C CA . GLU B 1 142 ? 19.297 -7.09 -11.75 1 98.62 142 GLU B CA 1
ATOM 3261 C C . GLU B 1 142 ? 17.859 -6.867 -11.328 1 98.62 142 GLU B C 1
ATOM 3263 O O . GLU B 1 142 ? 17.594 -6.477 -10.188 1 98.62 142 GLU B O 1
ATOM 3268 N N . VAL B 1 143 ? 16.969 -7.086 -12.242 1 98.56 143 VAL B N 1
ATOM 3269 C CA . VAL B 1 143 ? 15.547 -7.004 -11.938 1 98.56 143 VAL B CA 1
ATOM 3270 C C . VAL B 1 143 ? 15.156 -8.133 -10.984 1 98.56 143 VAL B C 1
ATOM 3272 O O . VAL B 1 143 ? 14.406 -7.906 -10.031 1 98.56 143 VAL B O 1
ATOM 3275 N N . MET B 1 144 ? 15.688 -9.328 -11.266 1 98.75 144 MET B N 1
ATOM 3276 C CA . MET B 1 144 ? 15.492 -10.461 -10.375 1 98.75 144 MET B CA 1
ATOM 3277 C C . MET B 1 144 ? 15.906 -10.117 -8.945 1 98.75 144 MET B C 1
ATOM 3279 O O . MET B 1 144 ? 15.133 -10.312 -8.008 1 98.75 144 MET B O 1
ATOM 3283 N N . ARG B 1 145 ? 17.031 -9.562 -8.789 1 98.88 145 ARG B N 1
ATOM 3284 C CA . ARG B 1 145 ? 17.578 -9.211 -7.48 1 98.88 145 ARG B CA 1
ATOM 3285 C C . ARG B 1 145 ? 16.75 -8.125 -6.809 1 98.88 145 ARG B C 1
ATOM 3287 O O . ARG B 1 145 ? 16.609 -8.109 -5.582 1 98.88 145 ARG B O 1
ATOM 3294 N N . ALA B 1 146 ? 16.203 -7.203 -7.586 1 98.88 146 ALA B N 1
ATOM 3295 C CA . ALA B 1 146 ? 15.336 -6.164 -7.035 1 98.88 146 ALA B CA 1
ATOM 3296 C C . ALA B 1 146 ? 14.094 -6.77 -6.387 1 98.88 146 ALA B C 1
ATOM 3298 O O . ALA B 1 146 ? 13.711 -6.375 -5.285 1 98.88 146 ALA B O 1
ATOM 3299 N N . VAL B 1 147 ? 13.492 -7.73 -7.023 1 98.94 147 VAL B N 1
ATOM 3300 C CA . VAL B 1 147 ? 12.305 -8.391 -6.492 1 98.94 147 VAL B CA 1
ATOM 3301 C C . VAL B 1 147 ? 12.68 -9.219 -5.266 1 98.94 147 VAL B C 1
ATOM 3303 O O . VAL B 1 147 ? 11.953 -9.227 -4.27 1 98.94 147 VAL B O 1
ATOM 3306 N N . LEU B 1 148 ? 13.805 -9.875 -5.34 1 98.94 148 LEU B N 1
ATOM 3307 C CA . LEU B 1 148 ? 14.266 -10.688 -4.219 1 98.94 148 LEU B CA 1
ATOM 3308 C C . LEU B 1 148 ? 14.578 -9.812 -3.01 1 98.94 148 LEU B C 1
ATOM 3310 O O . LEU B 1 148 ? 14.359 -10.227 -1.869 1 98.94 148 LEU B O 1
ATOM 3314 N N . ARG B 1 149 ? 15.078 -8.641 -3.24 1 98.88 149 ARG B N 1
ATOM 3315 C CA . ARG B 1 149 ? 15.328 -7.707 -2.146 1 98.88 149 ARG B CA 1
ATOM 3316 C C . ARG B 1 149 ? 14.031 -7.336 -1.438 1 98.88 149 ARG B C 1
ATOM 3318 O O . ARG B 1 149 ? 13.992 -7.238 -0.21 1 98.88 149 ARG B O 1
ATOM 3325 N N . ALA B 1 150 ? 13.008 -7.066 -2.188 1 98.88 150 ALA B N 1
ATOM 3326 C CA . ALA B 1 150 ? 11.703 -6.801 -1.579 1 98.88 150 ALA B CA 1
ATOM 3327 C C . ALA B 1 150 ? 11.242 -7.984 -0.734 1 98.88 150 ALA B C 1
ATOM 3329 O O . ALA B 1 150 ? 10.75 -7.801 0.384 1 98.88 150 ALA B O 1
ATOM 3330 N N . ALA B 1 151 ? 11.43 -9.18 -1.268 1 98.94 151 ALA B N 1
ATOM 3331 C CA . ALA B 1 151 ? 11.039 -10.391 -0.547 1 98.94 151 ALA B CA 1
ATOM 3332 C C . ALA B 1 151 ? 11.797 -10.508 0.772 1 98.94 151 ALA B C 1
ATOM 3334 O O . ALA B 1 151 ? 11.242 -10.977 1.771 1 98.94 151 ALA B O 1
ATOM 3335 N N . GLN B 1 152 ? 13.039 -10.125 0.772 1 98.69 152 GLN B N 1
ATOM 3336 C CA . GLN B 1 152 ? 13.828 -10.125 1.999 1 98.69 152 GLN B CA 1
ATOM 3337 C C . GLN B 1 152 ? 13.211 -9.211 3.053 1 98.69 152 GLN B C 1
ATOM 3339 O O . GLN B 1 152 ? 13.125 -9.57 4.227 1 98.69 152 GLN B O 1
ATOM 3344 N N . ILE B 1 153 ? 12.828 -8.102 2.617 1 98.5 153 ILE B N 1
ATOM 3345 C CA . ILE B 1 153 ? 12.289 -7.105 3.531 1 98.5 153 ILE B CA 1
ATOM 3346 C C . ILE B 1 153 ? 10.984 -7.613 4.145 1 98.5 153 ILE B C 1
ATOM 3348 O O . ILE B 1 153 ? 10.758 -7.473 5.348 1 98.5 153 ILE B O 1
ATOM 3352 N N . PHE B 1 154 ? 10.141 -8.203 3.342 1 98.81 154 PHE B N 1
ATOM 3353 C CA . PHE B 1 154 ? 8.852 -8.703 3.824 1 98.81 154 PHE B CA 1
ATOM 3354 C C . PHE B 1 154 ? 9.023 -10.055 4.504 1 98.81 154 PHE B C 1
ATOM 3356 O O . PHE B 1 154 ? 8.086 -10.57 5.113 1 98.81 154 PHE B O 1
ATOM 3363 N N . LYS B 1 155 ? 10.219 -10.719 4.348 1 98.69 155 LYS B N 1
ATOM 3364 C CA . LYS B 1 155 ? 10.555 -12.008 4.938 1 98.69 155 LYS B CA 1
ATOM 3365 C C . LYS B 1 155 ? 9.617 -13.102 4.434 1 98.69 155 LYS B C 1
ATOM 3367 O O . LYS B 1 155 ? 9.086 -13.883 5.223 1 98.69 155 LYS B O 1
ATOM 3372 N N . VAL B 1 156 ? 9.438 -13.125 3.164 1 98.88 156 VAL B N 1
ATOM 3373 C CA . VAL B 1 156 ? 8.617 -14.156 2.527 1 98.88 156 VAL B CA 1
ATOM 3374 C C . VAL B 1 156 ? 9.344 -14.711 1.305 1 98.88 156 VAL B C 1
ATOM 3376 O O . VAL B 1 156 ? 10.25 -14.07 0.769 1 98.88 156 VAL B O 1
ATOM 3379 N N . PRO B 1 157 ? 8.977 -15.938 0.827 1 98.88 157 PRO B N 1
ATOM 3380 C CA . PRO B 1 157 ? 9.531 -16.453 -0.425 1 98.88 157 PRO B CA 1
ATOM 3381 C C . PRO B 1 157 ? 8.961 -15.766 -1.657 1 98.88 157 PRO B C 1
ATOM 3383 O O . PRO B 1 157 ? 7.992 -15 -1.549 1 98.88 157 PRO B O 1
ATOM 3386 N N . VAL B 1 158 ? 9.617 -15.984 -2.746 1 98.88 158 VAL B N 1
ATOM 3387 C CA . VAL B 1 158 ? 9.055 -15.625 -4.043 1 98.88 158 VAL B CA 1
ATOM 3388 C C . VAL B 1 158 ? 8.555 -16.891 -4.754 1 98.88 158 VAL B C 1
ATOM 3390 O O . VAL B 1 158 ? 9.031 -17.984 -4.484 1 98.88 158 VAL B O 1
ATOM 3393 N N . VAL B 1 159 ? 7.527 -16.656 -5.586 1 98.62 159 VAL B N 1
ATOM 3394 C CA . VAL B 1 159 ? 7.023 -17.734 -6.422 1 98.62 159 VAL B CA 1
ATOM 3395 C C . VAL B 1 159 ? 7.359 -17.469 -7.887 1 98.62 159 VAL B C 1
ATOM 3397 O O . VAL B 1 159 ? 7.188 -16.344 -8.367 1 98.62 159 VAL B O 1
ATOM 3400 N N . GLY B 1 160 ? 7.883 -18.438 -8.523 1 97.06 160 GLY B N 1
ATOM 3401 C CA . GLY B 1 160 ? 8.195 -18.375 -9.945 1 97.06 160 GLY B CA 1
ATOM 3402 C C . GLY B 1 160 ? 8.25 -19.75 -10.602 1 97.06 160 GLY B C 1
ATOM 3403 O O . GLY B 1 160 ? 8.219 -20.766 -9.922 1 97.06 160 GLY B O 1
ATOM 3404 N N . ALA B 1 161 ? 8.32 -19.703 -11.914 1 95.12 161 ALA B N 1
ATOM 3405 C CA . ALA B 1 161 ? 8.484 -20.953 -12.648 1 95.12 161 ALA B CA 1
ATOM 3406 C C . ALA B 1 161 ? 9.797 -21.641 -12.281 1 95.12 161 ALA B C 1
ATOM 3408 O O . ALA B 1 161 ? 10.766 -20.984 -11.898 1 95.12 161 ALA B O 1
ATOM 3409 N N . LYS B 1 162 ? 9.797 -22.891 -12.352 1 93.75 162 LYS B N 1
ATOM 3410 C CA . LYS B 1 162 ? 11.055 -23.609 -12.164 1 93.75 162 LYS B CA 1
ATOM 3411 C C . LYS B 1 162 ? 12.156 -23.031 -13.039 1 93.75 162 LYS B C 1
ATOM 3413 O O . LYS B 1 162 ? 11.977 -22.875 -14.25 1 93.75 162 LYS B O 1
ATOM 3418 N N . ASN B 1 163 ? 13.227 -22.578 -12.445 1 94.81 163 ASN B N 1
ATOM 3419 C CA . ASN B 1 163 ? 14.32 -21.844 -13.078 1 94.81 163 ASN B CA 1
ATOM 3420 C C . ASN B 1 163 ? 15.617 -21.984 -12.281 1 94.81 163 ASN B C 1
ATOM 3422 O O . ASN B 1 163 ? 15.742 -21.422 -11.195 1 94.81 163 ASN B O 1
ATOM 3426 N N . ALA B 1 164 ? 16.594 -22.672 -12.914 1 97 164 ALA B N 1
ATOM 3427 C CA . ALA B 1 164 ? 17.844 -22.984 -12.219 1 97 164 ALA B CA 1
ATOM 3428 C C . ALA B 1 164 ? 18.594 -21.719 -11.836 1 97 164 ALA B C 1
ATOM 3430 O O . ALA B 1 164 ? 19.125 -21.609 -10.727 1 97 164 ALA B O 1
ATOM 3431 N N . HIS B 1 165 ? 18.656 -20.812 -12.773 1 97.5 165 HIS B N 1
ATOM 3432 C CA . HIS B 1 165 ? 19.391 -19.578 -12.516 1 97.5 165 HIS B CA 1
ATOM 3433 C C . HIS B 1 165 ? 18.703 -18.75 -11.422 1 97.5 165 HIS B C 1
ATOM 3435 O O . HIS B 1 165 ? 19.359 -18.234 -10.516 1 97.5 165 HIS B O 1
ATOM 3441 N N . TYR B 1 166 ? 17.375 -18.609 -11.5 1 97.69 166 TYR B N 1
ATOM 3442 C CA . TYR B 1 166 ? 16.594 -17.906 -10.484 1 97.69 166 TYR B CA 1
ATOM 3443 C C . TYR B 1 166 ? 16.797 -18.547 -9.109 1 97.69 166 TYR B C 1
ATOM 3445 O O . TYR B 1 166 ? 16.984 -17.828 -8.125 1 97.69 166 TYR B O 1
ATOM 3453 N N . GLU B 1 167 ? 16.781 -19.844 -9.047 1 97.81 167 GLU B N 1
ATOM 3454 C CA . GLU B 1 167 ? 16.984 -20.562 -7.801 1 97.81 167 GLU B CA 1
ATOM 3455 C C . GLU B 1 167 ? 18.359 -20.281 -7.207 1 97.81 167 GLU B C 1
ATOM 3457 O O . GLU B 1 167 ? 18.484 -20.062 -6 1 97.81 167 GLU B O 1
ATOM 3462 N N . LYS B 1 168 ? 19.328 -20.281 -8.031 1 98.12 168 LYS B N 1
ATOM 3463 C CA . LYS B 1 168 ? 20.688 -20.016 -7.594 1 98.12 168 LYS B CA 1
ATOM 3464 C C . LYS B 1 168 ? 20.812 -18.609 -7.004 1 98.12 168 LYS B C 1
ATOM 3466 O O . LYS B 1 168 ? 21.359 -18.438 -5.914 1 98.12 168 LYS B O 1
ATOM 3471 N N . VAL B 1 169 ? 20.297 -17.641 -7.715 1 98.5 169 VAL B N 1
ATOM 3472 C CA . VAL B 1 169 ? 20.406 -16.25 -7.273 1 98.5 169 VAL B CA 1
ATOM 3473 C C . VAL B 1 169 ? 19.594 -16.062 -5.992 1 98.5 169 VAL B C 1
ATOM 3475 O O . VAL B 1 169 ? 20.062 -15.398 -5.059 1 98.5 169 VAL B O 1
ATOM 3478 N N . ALA B 1 170 ? 18.422 -16.625 -5.926 1 98.62 170 ALA B N 1
ATOM 3479 C CA . ALA B 1 170 ? 17.578 -16.531 -4.73 1 98.62 170 ALA B CA 1
ATOM 3480 C C . ALA B 1 170 ? 18.312 -17.109 -3.514 1 98.62 170 ALA B C 1
ATOM 3482 O O . ALA B 1 170 ? 18.312 -16.5 -2.441 1 98.62 170 ALA B O 1
ATOM 3483 N N . LYS B 1 171 ? 18.938 -18.25 -3.699 1 98.19 171 LYS B N 1
ATOM 3484 C CA . LYS B 1 171 ? 19.688 -18.891 -2.627 1 98.19 171 LYS B CA 1
ATOM 3485 C C . LYS B 1 171 ? 20.844 -18 -2.162 1 98.19 171 LYS B C 1
ATOM 3487 O O . LYS B 1 171 ? 21.078 -17.859 -0.959 1 98.19 171 LYS B O 1
ATOM 3492 N N . GLU B 1 172 ? 21.516 -17.469 -3.135 1 98.44 172 GLU B N 1
ATOM 3493 C CA . GLU B 1 172 ? 22.609 -16.547 -2.826 1 98.44 172 GLU B CA 1
ATOM 3494 C C . GLU B 1 172 ? 22.125 -15.391 -1.957 1 98.44 172 GLU B C 1
ATOM 3496 O O . GLU B 1 172 ? 22.859 -14.93 -1.079 1 98.44 172 GLU B O 1
ATOM 3501 N N . MET B 1 173 ? 20.953 -14.984 -2.156 1 98.56 173 MET B N 1
ATOM 3502 C CA . MET B 1 173 ? 20.422 -13.805 -1.467 1 98.56 173 MET B CA 1
ATOM 3503 C C . MET B 1 173 ? 19.672 -14.203 -0.207 1 98.56 173 MET B C 1
ATOM 3505 O O . MET B 1 173 ? 19.125 -13.344 0.497 1 98.56 173 MET B O 1
ATOM 3509 N N . GLY B 1 174 ? 19.547 -15.445 0.055 1 98.56 174 GLY B N 1
ATOM 3510 C CA . GLY B 1 174 ? 18.875 -15.93 1.251 1 98.56 174 GLY B CA 1
ATOM 3511 C C . GLY B 1 174 ? 17.359 -15.867 1.153 1 98.56 174 GLY B C 1
ATOM 3512 O O . GLY B 1 174 ? 16.688 -15.695 2.162 1 98.56 174 GLY B O 1
ATOM 3513 N N . VAL B 1 175 ? 16.828 -15.883 0.001 1 98.75 175 VAL B N 1
ATOM 3514 C CA . VAL B 1 175 ? 15.391 -15.898 -0.239 1 98.75 175 VAL B CA 1
ATOM 3515 C C . VAL B 1 175 ? 14.984 -17.234 -0.873 1 98.75 175 VAL B C 1
ATOM 3517 O O . VAL B 1 175 ? 15.664 -17.719 -1.776 1 98.75 175 VAL B O 1
ATOM 3520 N N . ASP B 1 176 ? 13.93 -17.859 -0.423 1 98.69 176 ASP B N 1
ATOM 3521 C CA . ASP B 1 176 ? 13.445 -19.109 -0.993 1 98.69 176 ASP B CA 1
ATOM 3522 C C . ASP B 1 176 ? 12.648 -18.859 -2.268 1 98.69 176 ASP B C 1
ATOM 3524 O O . ASP B 1 176 ? 11.844 -17.938 -2.33 1 98.69 176 ASP B O 1
ATOM 3528 N N . LEU B 1 177 ? 12.922 -19.641 -3.248 1 98.44 177 LEU B N 1
ATOM 3529 C CA . LEU B 1 177 ? 12.102 -19.656 -4.457 1 98.44 177 LEU B CA 1
ATOM 3530 C C . LEU B 1 177 ? 11.18 -20.875 -4.473 1 98.44 177 LEU B C 1
ATOM 3532 O O . LEU B 1 177 ? 11.648 -22 -4.582 1 98.44 177 LEU B O 1
ATOM 3536 N N . ILE B 1 178 ? 9.898 -20.625 -4.305 1 98.5 178 ILE B N 1
ATOM 3537 C CA . ILE B 1 178 ? 8.914 -21.672 -4.539 1 98.5 178 ILE B CA 1
ATOM 3538 C C . ILE B 1 178 ? 8.703 -21.859 -6.043 1 98.5 178 ILE B C 1
ATOM 3540 O O . ILE B 1 178 ? 8.336 -20.906 -6.738 1 98.5 178 ILE B O 1
ATOM 3544 N N . GLN B 1 179 ? 8.969 -22.984 -6.52 1 97 179 GLN B N 1
ATOM 3545 C CA . GLN B 1 179 ? 8.914 -23.234 -7.957 1 97 179 GLN B CA 1
ATOM 3546 C C . GLN B 1 179 ? 7.57 -23.828 -8.367 1 97 179 GLN B C 1
ATOM 3548 O O . GLN B 1 179 ? 7.137 -24.844 -7.824 1 97 179 GLN B O 1
ATOM 3553 N N . GLU B 1 180 ? 6.965 -23.156 -9.328 1 97.69 180 GLU B N 1
ATOM 3554 C CA . GLU B 1 180 ? 5.641 -23.562 -9.773 1 97.69 180 GLU B CA 1
ATOM 3555 C C . GLU B 1 180 ? 5.688 -24.141 -11.188 1 97.69 180 GLU B C 1
ATOM 3557 O O . GLU B 1 180 ? 6.719 -24.062 -11.859 1 97.69 180 GLU B O 1
ATOM 3562 N N . LEU B 1 181 ? 4.582 -24.828 -11.539 1 97.5 181 LEU B N 1
ATOM 3563 C CA . LEU B 1 181 ? 4.363 -25.406 -12.859 1 97.5 181 LEU B CA 1
ATOM 3564 C C . LEU B 1 181 ? 3.164 -24.75 -13.547 1 97.5 181 LEU B C 1
ATOM 3566 O O . LEU B 1 181 ? 2.127 -24.531 -12.914 1 97.5 181 LEU B O 1
ATOM 3570 N N . TYR B 1 182 ? 3.355 -24.375 -14.781 1 96.62 182 TYR B N 1
ATOM 3571 C CA . TYR B 1 182 ? 2.264 -23.891 -15.625 1 96.62 182 TYR B CA 1
ATOM 3572 C C . TYR B 1 182 ? 1.788 -24.984 -16.578 1 96.62 182 TYR B C 1
ATOM 3574 O O . TYR B 1 182 ? 2.602 -25.641 -17.219 1 96.62 182 TYR B O 1
ATOM 3582 N N . LEU B 1 183 ? 0.493 -25.125 -16.672 1 96.31 183 LEU B N 1
ATOM 3583 C CA . LEU B 1 183 ? -0.027 -26.094 -17.625 1 96.31 183 LEU B CA 1
ATOM 3584 C C . LEU B 1 183 ? -1.081 -25.453 -18.531 1 96.31 183 LEU B C 1
ATOM 3586 O O . LEU B 1 183 ? -1.581 -26.094 -19.453 1 96.31 183 LEU B O 1
ATOM 3590 N N . ASP B 1 184 ? -1.436 -24.203 -18.219 1 95.81 184 ASP B N 1
ATOM 3591 C CA . ASP B 1 184 ? -2.406 -23.531 -19.078 1 95.81 184 ASP B CA 1
ATOM 3592 C C . ASP B 1 184 ? -1.707 -22.656 -20.125 1 95.81 184 ASP B C 1
ATOM 3594 O O . ASP B 1 184 ? -2.365 -21.984 -20.922 1 95.81 184 ASP B O 1
ATOM 3598 N N . ILE B 1 185 ? -0.388 -22.609 -20.109 1 94.06 185 ILE B N 1
ATOM 3599 C CA . ILE B 1 185 ? 0.425 -22.031 -21.188 1 94.06 185 ILE B CA 1
ATOM 3600 C C . ILE B 1 185 ? 1.536 -23.016 -21.562 1 94.06 185 ILE B C 1
ATOM 3602 O O . ILE B 1 185 ? 1.781 -23.984 -20.859 1 94.06 185 ILE B O 1
ATOM 3606 N N . ASP B 1 186 ? 2.221 -22.766 -22.703 1 95.06 186 ASP B N 1
ATOM 3607 C CA . ASP B 1 186 ? 3.166 -23.719 -23.281 1 95.06 186 ASP B CA 1
ATOM 3608 C C . ASP B 1 186 ? 4.57 -23.5 -22.719 1 95.06 186 ASP B C 1
ATOM 3610 O O . ASP B 1 186 ? 4.863 -22.438 -22.156 1 95.06 186 ASP B O 1
ATOM 3614 N N . TRP B 1 187 ? 5.395 -24.516 -22.812 1 95.94 187 TRP B N 1
ATOM 3615 C CA . TRP B 1 187 ? 6.828 -24.484 -22.562 1 95.94 187 TRP B CA 1
ATOM 3616 C C . TRP B 1 187 ? 7.613 -24.688 -23.859 1 95.94 187 TRP B C 1
ATOM 3618 O O . TRP B 1 187 ? 7.168 -25.406 -24.75 1 95.94 187 TRP B O 1
ATOM 3628 N N . SER B 1 188 ? 8.781 -24.016 -23.953 1 94.88 188 SER B N 1
ATOM 3629 C CA . SER B 1 188 ? 9.695 -24.266 -25.062 1 94.88 188 SER B CA 1
ATOM 3630 C C . SER B 1 188 ? 10.625 -25.438 -24.75 1 94.88 188 SER B C 1
ATOM 3632 O O . SER B 1 188 ? 10.734 -25.859 -23.609 1 94.88 188 SER B O 1
ATOM 3634 N N . ALA B 1 189 ? 11.266 -25.906 -25.766 1 94.44 189 ALA B N 1
ATOM 3635 C CA . ALA B 1 189 ? 12.148 -27.062 -25.641 1 94.44 189 ALA B CA 1
ATOM 3636 C C . ALA B 1 189 ? 13.336 -26.75 -24.734 1 94.44 189 ALA B C 1
ATOM 3638 O O . ALA B 1 189 ? 13.922 -27.656 -24.141 1 94.44 189 ALA B O 1
ATOM 3639 N N . ASP B 1 190 ? 13.672 -25.516 -24.641 1 94.19 190 ASP B N 1
ATOM 3640 C CA . ASP B 1 190 ? 14.797 -25.141 -23.797 1 94.19 190 ASP B CA 1
ATOM 3641 C C . ASP B 1 190 ? 14.344 -24.859 -22.359 1 94.19 190 ASP B C 1
ATOM 3643 O O . ASP B 1 190 ? 15.133 -24.406 -21.531 1 94.19 190 ASP B O 1
ATOM 3647 N N . GLY B 1 191 ? 13.07 -25.094 -22.094 1 94.56 191 GLY B N 1
ATOM 3648 C CA . GLY B 1 191 ? 12.586 -25.062 -20.719 1 94.56 191 GLY B CA 1
ATOM 3649 C C . GLY B 1 191 ? 12.102 -23.688 -20.297 1 94.56 191 GLY B C 1
ATOM 3650 O O . GLY B 1 191 ? 12.172 -23.344 -19.109 1 94.56 191 GLY B O 1
ATOM 3651 N N . LYS B 1 192 ? 11.703 -22.922 -21.234 1 93.62 192 LYS B N 1
ATOM 3652 C CA . LYS B 1 192 ? 11.188 -21.594 -20.922 1 93.62 192 LYS B CA 1
ATOM 3653 C C . LYS B 1 192 ? 9.68 -21.516 -21.172 1 93.62 192 LYS B C 1
ATOM 3655 O O . LYS B 1 192 ? 9.164 -22.203 -22.062 1 93.62 192 LYS B O 1
ATOM 3660 N N . LEU B 1 193 ? 9.031 -20.688 -20.406 1 94.44 193 LEU B N 1
ATOM 3661 C CA . LEU B 1 193 ? 7.605 -20.453 -20.609 1 94.44 193 LEU B CA 1
ATOM 3662 C C . LEU B 1 193 ? 7.367 -19.672 -21.891 1 94.44 193 LEU B C 1
ATOM 3664 O O . LEU B 1 193 ? 8.102 -18.719 -22.188 1 94.44 193 LEU B O 1
ATOM 3668 N N . VAL B 1 194 ? 6.387 -20.125 -22.609 1 92.19 194 VAL B N 1
ATOM 3669 C CA . VAL B 1 194 ? 5.91 -19.375 -23.766 1 92.19 194 VAL B CA 1
ATOM 3670 C C . VAL B 1 194 ? 4.828 -18.375 -23.344 1 92.19 194 VAL B C 1
ATOM 3672 O O . VAL B 1 194 ? 3.887 -18.75 -22.641 1 92.19 194 VAL B O 1
ATOM 3675 N N . PRO B 1 195 ? 4.953 -17.109 -23.719 1 88.81 195 PRO B N 1
ATOM 3676 C CA . PRO B 1 195 ? 3.922 -16.156 -23.312 1 88.81 195 PRO B CA 1
ATOM 3677 C C . PRO B 1 195 ? 2.512 -16.609 -23.672 1 88.81 195 PRO B C 1
ATOM 3679 O O . PRO B 1 195 ? 2.318 -17.281 -24.688 1 88.81 195 PRO B O 1
ATOM 3682 N N . PRO B 1 196 ? 1.597 -16.219 -22.828 1 88.12 196 PRO B N 1
ATOM 3683 C CA . PRO B 1 196 ? 0.222 -16.688 -23.031 1 88.12 196 PRO B CA 1
ATOM 3684 C C . PRO B 1 196 ? -0.305 -16.406 -24.438 1 88.12 196 PRO B C 1
ATOM 3686 O O . PRO B 1 196 ? -0.959 -17.266 -25.031 1 88.12 196 PRO B O 1
ATOM 3689 N N . ALA B 1 197 ? -0.003 -15.258 -24.969 1 85.75 197 ALA B N 1
ATOM 3690 C CA . ALA B 1 197 ? -0.509 -14.859 -26.281 1 85.75 197 ALA B CA 1
ATOM 3691 C C . ALA B 1 197 ? 0.04 -15.766 -27.375 1 85.75 197 ALA B C 1
ATOM 3693 O O . ALA B 1 197 ? -0.557 -15.883 -28.453 1 85.75 197 ALA B O 1
ATOM 3694 N N . LEU B 1 198 ? 1.142 -16.453 -27.188 1 87.94 198 LEU B N 1
ATOM 3695 C CA . LEU B 1 198 ? 1.801 -17.297 -28.188 1 87.94 198 LEU B CA 1
ATOM 3696 C C . LEU B 1 198 ? 1.62 -18.781 -27.859 1 87.94 198 LEU B C 1
ATOM 3698 O O . LEU B 1 198 ? 2.145 -19.641 -28.562 1 87.94 198 LEU B O 1
ATOM 3702 N N . SER B 1 199 ? 0.892 -19.078 -26.797 1 91.81 199 SER B N 1
ATOM 3703 C CA . SER B 1 199 ? 0.67 -20.453 -26.359 1 91.81 199 SER B CA 1
ATOM 3704 C C . SER B 1 199 ? -0.572 -21.047 -27 1 91.81 199 SER B C 1
ATOM 3706 O O . SER B 1 199 ? -1.495 -20.312 -27.375 1 91.81 199 SER B O 1
ATOM 3708 N N . ARG B 1 200 ? -0.524 -22.359 -27.219 1 91.12 200 ARG B N 1
ATOM 3709 C CA . ARG B 1 200 ? -1.709 -23.062 -27.703 1 91.12 200 ARG B CA 1
ATOM 3710 C C . ARG B 1 200 ? -2.818 -23.031 -26.656 1 91.12 200 ARG B C 1
ATOM 3712 O O . ARG B 1 200 ? -2.553 -23.156 -25.453 1 91.12 200 ARG B O 1
ATOM 3719 N N . ALA B 1 201 ? -4.023 -22.953 -27.094 1 90.69 201 ALA B N 1
ATOM 3720 C CA . ALA B 1 201 ? -5.176 -22.953 -26.188 1 90.69 201 ALA B CA 1
ATOM 3721 C C . ALA B 1 201 ? -5.309 -24.281 -25.469 1 90.69 201 ALA B C 1
ATOM 3723 O O . ALA B 1 201 ? -5.09 -25.344 -26.062 1 90.69 201 ALA B O 1
ATOM 3724 N N . LYS B 1 202 ? -5.664 -24.219 -24.234 1 94.06 202 LYS B N 1
ATOM 3725 C CA . LYS B 1 202 ? -5.863 -25.422 -23.422 1 94.06 202 LYS B CA 1
ATOM 3726 C C . LYS B 1 202 ? -7.332 -25.578 -23.047 1 94.06 202 LYS B C 1
ATOM 3728 O O . LYS B 1 202 ? -8.047 -24.594 -22.859 1 94.06 202 LYS B O 1
ATOM 3733 N N . THR B 1 203 ? -7.734 -26.828 -22.984 1 95.44 203 THR B N 1
ATOM 3734 C CA . THR B 1 203 ? -9.047 -27.188 -22.453 1 95.44 203 THR B CA 1
ATOM 3735 C C . THR B 1 203 ? -8.922 -27.812 -21.078 1 95.44 203 THR B C 1
ATOM 3737 O O . THR B 1 203 ? -7.84 -28.266 -20.688 1 95.44 203 THR B O 1
ATOM 3740 N N . PRO B 1 204 ? -10.031 -27.812 -20.359 1 97.62 204 PRO B N 1
ATOM 3741 C CA . PRO B 1 204 ? -9.992 -28.469 -19.047 1 97.62 204 PRO B CA 1
ATOM 3742 C C . PRO B 1 204 ? -9.469 -29.906 -19.109 1 97.62 204 PRO B C 1
ATOM 3744 O O . PRO B 1 204 ? -8.695 -30.328 -18.25 1 97.62 204 PRO B O 1
ATOM 3747 N N . SER B 1 205 ? -9.844 -30.594 -20.125 1 97.5 205 SER B N 1
ATOM 3748 C CA . SER B 1 205 ? -9.398 -31.984 -20.266 1 97.5 205 SER B CA 1
ATOM 3749 C C . SER B 1 205 ? -7.895 -32.062 -20.531 1 97.5 205 SER B C 1
ATOM 3751 O O . SER B 1 205 ? -7.219 -32.969 -20.031 1 97.5 205 SER B O 1
ATOM 3753 N N . ILE B 1 206 ? -7.41 -31.141 -21.312 1 96.25 206 ILE B N 1
ATOM 3754 C CA . ILE B 1 206 ? -5.977 -31.094 -21.578 1 96.25 206 ILE B CA 1
ATOM 3755 C C . ILE B 1 206 ? -5.219 -30.797 -20.281 1 96.25 206 ILE B C 1
ATOM 3757 O O . ILE B 1 206 ? -4.195 -31.438 -20 1 96.25 206 ILE B O 1
ATOM 3761 N N . ILE B 1 207 ? -5.719 -29.906 -19.484 1 97.12 207 ILE B N 1
ATOM 3762 C CA . ILE B 1 207 ? -5.105 -29.547 -18.219 1 97.12 207 ILE B CA 1
ATOM 3763 C C . ILE B 1 207 ? -5.074 -30.766 -17.297 1 97.12 207 ILE B C 1
ATOM 3765 O O . ILE B 1 207 ? -4.035 -31.078 -16.703 1 97.12 207 ILE B O 1
ATOM 3769 N N . TYR B 1 208 ? -6.18 -31.484 -17.188 1 98 208 TYR B N 1
ATOM 3770 C CA . TYR B 1 208 ? -6.258 -32.688 -16.375 1 98 208 TYR B CA 1
ATOM 3771 C C . TYR B 1 208 ? -5.215 -33.719 -16.812 1 98 208 TYR B C 1
ATOM 3773 O O . TYR B 1 208 ? -4.426 -34.188 -16 1 98 208 TYR B O 1
ATOM 3781 N N . ASN B 1 209 ? -5.227 -34 -18.094 1 97.62 209 ASN B N 1
ATOM 3782 C CA . ASN B 1 209 ? -4.352 -35.062 -18.625 1 97.62 209 ASN B CA 1
ATOM 3783 C C . ASN B 1 209 ? -2.879 -34.688 -18.469 1 97.62 209 ASN B C 1
ATOM 3785 O O . ASN B 1 209 ? -2.057 -35.531 -18.109 1 97.62 209 ASN B O 1
ATOM 3789 N N . ASN B 1 210 ? -2.549 -33.438 -18.812 1 97.12 210 ASN B N 1
ATOM 3790 C CA . ASN B 1 210 ? -1.175 -32.969 -18.672 1 97.12 210 ASN B CA 1
ATOM 3791 C C . ASN B 1 210 ? -0.707 -33.062 -17.219 1 97.12 210 ASN B C 1
ATOM 3793 O O . ASN B 1 210 ? 0.443 -33.406 -16.953 1 97.12 210 ASN B O 1
ATOM 3797 N N . LEU B 1 211 ? -1.598 -32.688 -16.312 1 97.88 211 LEU B N 1
ATOM 3798 C CA . LEU B 1 211 ? -1.249 -32.688 -14.898 1 97.88 211 LEU B CA 1
ATOM 3799 C C . LEU B 1 211 ? -0.966 -34.125 -14.43 1 97.88 211 LEU B C 1
ATOM 3801 O O . LEU B 1 211 ? 0.029 -34.375 -13.75 1 97.88 211 LEU B O 1
ATOM 3805 N N . VAL B 1 212 ? -1.818 -35.031 -14.789 1 96.88 212 VAL B N 1
ATOM 3806 C CA . VAL B 1 212 ? -1.627 -36.438 -14.43 1 96.88 212 VAL B CA 1
ATOM 3807 C C . VAL B 1 212 ? -0.307 -36.938 -15.008 1 96.88 212 VAL B C 1
ATOM 3809 O O . VAL B 1 212 ? 0.463 -37.625 -14.32 1 96.88 212 VAL B O 1
ATOM 3812 N N . GLU B 1 213 ? -0.088 -36.562 -16.203 1 96 213 GLU B N 1
ATOM 3813 C CA . GLU B 1 213 ? 1.138 -37 -16.875 1 96 213 GLU B CA 1
ATOM 3814 C C . GLU B 1 213 ? 2.373 -36.469 -16.156 1 96 213 GLU B C 1
ATOM 3816 O O . GLU B 1 213 ? 3.309 -37.219 -15.875 1 96 213 GLU B O 1
ATOM 3821 N N . VAL B 1 214 ? 2.396 -35.188 -15.875 1 96.81 214 VAL B N 1
ATOM 3822 C CA . VAL B 1 214 ? 3.561 -34.562 -15.25 1 96.81 214 VAL B CA 1
ATOM 3823 C C . VAL B 1 214 ? 3.768 -35.156 -13.852 1 96.81 214 VAL B C 1
ATOM 3825 O O . VAL B 1 214 ? 4.902 -35.375 -13.438 1 96.81 214 VAL B O 1
ATOM 3828 N N . ALA B 1 215 ? 2.711 -35.344 -13.148 1 95.62 215 ALA B N 1
ATOM 3829 C CA . ALA B 1 215 ? 2.812 -35.875 -11.797 1 95.62 215 ALA B CA 1
ATOM 3830 C C . ALA B 1 215 ? 3.412 -37.281 -11.82 1 95.62 215 ALA B C 1
ATOM 3832 O O . ALA B 1 215 ? 4.133 -37.656 -10.898 1 95.62 215 ALA B O 1
ATOM 3833 N N . GLU B 1 216 ? 3.092 -38.031 -12.836 1 94.5 216 GLU B N 1
ATOM 3834 C CA . GLU B 1 216 ? 3.537 -39.406 -12.93 1 94.5 216 GLU B CA 1
ATOM 3835 C C . GLU B 1 216 ? 4.945 -39.5 -13.508 1 94.5 216 GLU B C 1
ATOM 3837 O O . GLU B 1 216 ? 5.762 -40.312 -13.047 1 94.5 216 GLU B O 1
ATOM 3842 N N . THR B 1 217 ? 5.266 -38.719 -14.5 1 95.81 217 THR B N 1
ATOM 3843 C CA . THR B 1 217 ? 6.488 -38.969 -15.258 1 95.81 217 THR B CA 1
ATOM 3844 C C . THR B 1 217 ? 7.453 -37.781 -15.117 1 95.81 217 THR B C 1
ATOM 3846 O O . THR B 1 217 ? 8.625 -37.875 -15.492 1 95.81 217 THR B O 1
ATOM 3849 N N . ASP B 1 218 ? 6.941 -36.625 -14.609 1 97 218 ASP B N 1
ATOM 3850 C CA . ASP B 1 218 ? 7.703 -35.375 -14.5 1 97 218 ASP B CA 1
ATOM 3851 C C . ASP B 1 218 ? 8.039 -34.812 -15.883 1 97 218 ASP B C 1
ATOM 3853 O O . ASP B 1 218 ? 9.016 -34.094 -16.031 1 97 218 ASP B O 1
ATOM 3857 N N . GLU B 1 219 ? 7.316 -35.25 -16.906 1 96.25 219 GLU B N 1
ATOM 3858 C CA . GLU B 1 219 ? 7.578 -34.875 -18.297 1 96.25 219 GLU B CA 1
ATOM 3859 C C . GLU B 1 219 ? 6.344 -34.25 -18.938 1 96.25 219 GLU B C 1
ATOM 3861 O O . GLU B 1 219 ? 5.219 -34.5 -18.5 1 96.25 219 GLU B O 1
ATOM 3866 N N . LEU B 1 220 ? 6.582 -33.406 -19.938 1 95.44 220 LEU B N 1
ATOM 3867 C CA . LEU B 1 220 ? 5.523 -32.812 -20.75 1 95.44 220 LEU B CA 1
ATOM 3868 C C . LEU B 1 220 ? 6.012 -32.531 -22.156 1 95.44 220 LEU B C 1
ATOM 3870 O O . LEU B 1 220 ? 7.18 -32.219 -22.375 1 95.44 220 LEU B O 1
ATOM 3874 N N . SER B 1 221 ? 5.148 -32.75 -23.109 1 93.12 221 SER B N 1
ATOM 3875 C CA . SER B 1 221 ? 5.473 -32.344 -24.469 1 93.12 221 SER B CA 1
ATOM 3876 C C . SER B 1 221 ? 5.465 -30.828 -24.625 1 93.12 221 SER B C 1
ATOM 3878 O O . SER B 1 221 ? 4.488 -30.156 -24.266 1 93.12 221 SER B O 1
ATOM 3880 N N . CYS B 1 222 ? 6.516 -30.266 -25.141 1 91.44 222 CYS B N 1
ATOM 3881 C CA . CYS B 1 222 ? 6.613 -28.828 -25.328 1 91.44 222 CYS B CA 1
ATOM 3882 C C . CYS B 1 222 ? 5.906 -28.391 -26.609 1 91.44 222 CYS B C 1
ATOM 3884 O O . CYS B 1 222 ? 5.266 -29.203 -27.281 1 91.44 222 CYS B O 1
ATOM 3886 N N . VAL B 1 223 ? 5.949 -27.062 -26.938 1 88 223 VAL B N 1
ATOM 3887 C CA . VAL B 1 223 ? 5.215 -26.469 -28.062 1 88 223 VAL B CA 1
ATOM 3888 C C . VAL B 1 223 ? 5.723 -27.047 -29.375 1 88 223 VAL B C 1
ATOM 3890 O O . VAL B 1 223 ? 4.953 -27.203 -30.328 1 88 223 VAL B O 1
ATOM 3893 N N . SER B 1 224 ? 6.996 -27.469 -29.469 1 89.88 224 SER B N 1
ATOM 3894 C CA . SER B 1 224 ? 7.586 -28.047 -30.672 1 89.88 224 SER B CA 1
ATOM 3895 C C . SER B 1 224 ? 7.254 -29.531 -30.797 1 89.88 224 SER B C 1
ATOM 3897 O O . SER B 1 224 ? 7.477 -30.125 -31.844 1 89.88 224 SER B O 1
ATOM 3899 N N . GLY B 1 225 ? 6.781 -30.094 -29.734 1 89.75 225 GLY B N 1
ATOM 3900 C CA . GLY B 1 225 ? 6.43 -31.5 -29.75 1 89.75 225 GLY B CA 1
ATOM 3901 C C . GLY B 1 225 ? 7.391 -32.375 -28.969 1 89.75 225 GLY B C 1
ATOM 3902 O O . GLY B 1 225 ? 7.055 -33.5 -28.578 1 89.75 225 GLY B O 1
ATOM 3903 N N . GLU B 1 226 ? 8.578 -31.891 -28.719 1 92.19 226 GLU B N 1
ATOM 3904 C CA . GLU B 1 226 ? 9.555 -32.625 -27.922 1 92.19 226 GLU B CA 1
ATOM 3905 C C . GLU B 1 226 ? 9.109 -32.719 -26.469 1 92.19 226 GLU B C 1
ATOM 3907 O O . GLU B 1 226 ? 8.367 -31.859 -25.969 1 92.19 226 GLU B O 1
ATOM 3912 N N . LYS B 1 227 ? 9.562 -33.781 -25.828 1 95.25 227 LYS B N 1
ATOM 3913 C CA . LYS B 1 227 ? 9.273 -33.906 -24.406 1 95.25 227 LYS B CA 1
ATOM 3914 C C . LYS B 1 227 ? 10.414 -33.375 -23.562 1 95.25 227 LYS B C 1
ATOM 3916 O O . LYS B 1 227 ? 11.586 -33.531 -23.891 1 95.25 227 LYS B O 1
ATOM 3921 N N . ILE B 1 228 ? 10.008 -32.656 -22.516 1 94.88 228 ILE B N 1
ATOM 3922 C CA . ILE B 1 228 ? 11.008 -32.188 -21.578 1 94.88 228 ILE B CA 1
ATOM 3923 C C . ILE B 1 228 ? 10.664 -32.656 -20.172 1 94.88 228 ILE B C 1
ATOM 3925 O O . ILE B 1 228 ? 9.516 -33 -19.875 1 94.88 228 ILE B O 1
ATOM 3929 N N . LYS B 1 229 ? 11.711 -32.75 -19.359 1 96.69 229 LYS B N 1
ATOM 3930 C CA . LYS B 1 229 ? 11.562 -33.125 -17.953 1 96.69 229 LYS B CA 1
ATOM 3931 C C . LYS B 1 229 ? 11.703 -31.891 -17.062 1 96.69 229 LYS B C 1
ATOM 3933 O O . LYS B 1 229 ? 12.578 -31.047 -17.281 1 96.69 229 LYS B O 1
ATOM 3938 N N . PHE B 1 230 ? 10.93 -31.781 -16.047 1 96.81 230 PHE B N 1
ATOM 3939 C CA . PHE B 1 230 ? 10.883 -30.578 -15.234 1 96.81 230 PHE B CA 1
ATOM 3940 C C . PHE B 1 230 ? 11.82 -30.688 -14.039 1 96.81 230 PHE B C 1
ATOM 3942 O O . PHE B 1 230 ? 12.172 -29.688 -13.414 1 96.81 230 PHE B O 1
ATOM 3949 N N . ASN B 1 231 ? 12.164 -31.938 -13.656 1 97.06 231 ASN B N 1
ATOM 3950 C CA . ASN B 1 231 ? 13.078 -32.188 -12.547 1 97.06 231 ASN B CA 1
ATOM 3951 C C . ASN B 1 231 ? 12.438 -31.828 -11.211 1 97.06 231 ASN B C 1
ATOM 3953 O O . ASN B 1 231 ? 13.109 -31.281 -10.328 1 97.06 231 ASN B O 1
ATOM 3957 N N . PHE B 1 232 ? 11.156 -32.062 -10.961 1 96.94 232 PHE B N 1
ATOM 3958 C CA . PHE B 1 232 ? 10.523 -31.938 -9.648 1 96.94 232 PHE B CA 1
ATOM 3959 C C . PHE B 1 232 ? 10.758 -33.188 -8.82 1 96.94 232 PHE B C 1
ATOM 3961 O O . PHE B 1 232 ? 10.844 -33.125 -7.594 1 96.94 232 PHE B O 1
ATOM 3968 N N . GLY B 1 233 ? 10.844 -34.312 -9.508 1 93.38 233 GLY B N 1
ATOM 3969 C CA . GLY B 1 233 ? 10.969 -35.594 -8.797 1 93.38 233 GLY B CA 1
ATOM 3970 C C . GLY B 1 233 ? 9.805 -35.875 -7.875 1 93.38 233 GLY B C 1
ATOM 3971 O O . GLY B 1 233 ? 8.648 -35.844 -8.297 1 93.38 233 GLY B O 1
ATOM 3972 N N . GLU B 1 234 ? 10.109 -36.125 -6.613 1 92.38 234 GLU B N 1
ATOM 3973 C CA . GLU B 1 234 ? 9.07 -36.438 -5.641 1 92.38 234 GLU B CA 1
ATOM 3974 C C . GLU B 1 234 ? 8.609 -35.188 -4.91 1 92.38 234 GLU B C 1
ATOM 3976 O O . GLU B 1 234 ? 7.699 -35.25 -4.078 1 92.38 234 GLU B O 1
ATOM 3981 N N . THR B 1 235 ? 9.258 -34.094 -5.215 1 96.12 235 THR B N 1
ATOM 3982 C CA . THR B 1 235 ? 8.922 -32.844 -4.566 1 96.12 235 THR B CA 1
ATOM 3983 C C . THR B 1 235 ? 7.625 -32.281 -5.133 1 96.12 235 THR B C 1
ATOM 3985 O O . THR B 1 235 ? 7.465 -32.156 -6.348 1 96.12 235 THR B O 1
ATOM 3988 N N . PRO B 1 236 ? 6.668 -31.891 -4.246 1 96.31 236 PRO B N 1
ATOM 3989 C CA . PRO B 1 236 ? 5.434 -31.297 -4.75 1 96.31 236 PRO B CA 1
ATOM 3990 C C . PRO B 1 236 ? 5.656 -29.922 -5.383 1 96.31 236 PRO B C 1
ATOM 3992 O O . PRO B 1 236 ? 6.625 -29.234 -5.047 1 96.31 236 PRO B O 1
ATOM 3995 N N . PHE B 1 237 ? 4.801 -29.547 -6.336 1 96.94 237 PHE B N 1
ATOM 3996 C CA . PHE B 1 237 ? 4.816 -28.219 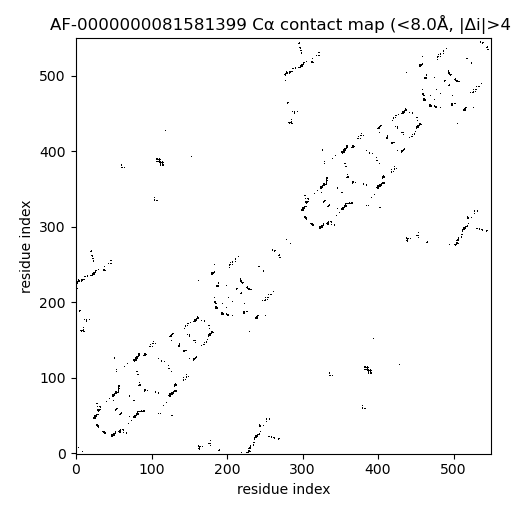-6.949 1 96.94 237 PHE B CA 1
ATOM 3997 C C . PHE B 1 237 ? 3.453 -27.547 -6.824 1 96.94 237 PHE B C 1
ATOM 3999 O O . PHE B 1 237 ? 2.469 -28.203 -6.457 1 96.94 237 PHE B O 1
ATOM 4006 N N . MET B 1 238 ? 3.471 -26.25 -7.074 1 96.12 238 MET B N 1
ATOM 4007 C CA . MET B 1 238 ? 2.24 -25.484 -7.238 1 96.12 238 MET B CA 1
ATOM 4008 C C . MET B 1 238 ? 1.862 -25.359 -8.711 1 96.12 238 MET B C 1
ATOM 4010 O O . MET B 1 238 ? 2.678 -24.953 -9.539 1 96.12 238 MET B O 1
ATOM 4014 N N . LEU B 1 239 ? 0.692 -25.812 -8.938 1 98 239 LEU B N 1
ATOM 4015 C CA . LEU B 1 239 ? 0.168 -25.609 -10.281 1 98 239 LEU B CA 1
ATOM 4016 C C . LEU B 1 239 ? -0.455 -24.234 -10.422 1 98 239 LEU B C 1
ATOM 4018 O O . LEU B 1 239 ? -1.418 -23.906 -9.719 1 98 239 LEU B O 1
ATOM 4022 N N . CYS B 1 240 ? 0.082 -23.422 -11.281 1 97.62 240 CYS B N 1
ATOM 4023 C CA . CYS B 1 240 ? -0.475 -22.094 -11.516 1 97.62 240 CYS B CA 1
ATOM 4024 C C . CYS B 1 240 ? -1.427 -22.109 -12.711 1 97.62 240 CYS B C 1
ATOM 4026 O O . CYS B 1 240 ? -1.081 -22.609 -13.781 1 97.62 240 CYS B O 1
ATOM 4028 N N . LEU B 1 241 ? -2.584 -21.641 -12.516 1 95.94 241 LEU B N 1
ATOM 4029 C CA . LEU B 1 241 ? -3.572 -21.422 -13.57 1 95.94 241 LEU B CA 1
ATOM 4030 C C . LEU B 1 241 ? -4.07 -19.984 -13.562 1 95.94 241 LEU B C 1
ATOM 4032 O O . LEU B 1 241 ? -4.258 -19.391 -12.492 1 95.94 241 LEU B O 1
ATOM 4036 N N . HIS B 1 242 ? -4.266 -19.453 -14.75 1 93.25 242 HIS B N 1
ATOM 4037 C CA . HIS B 1 242 ? -4.68 -18.062 -14.875 1 93.25 242 HIS B CA 1
ATOM 4038 C C . HIS B 1 242 ? -6.191 -17.922 -14.734 1 93.25 242 HIS B C 1
ATOM 4040 O O . HIS B 1 242 ? -6.949 -18.688 -15.328 1 93.25 242 HIS B O 1
ATOM 4046 N N . SER B 1 243 ? -6.539 -16.891 -14.023 1 92.88 243 SER B N 1
ATOM 4047 C CA . SER B 1 243 ? -7.965 -16.641 -13.844 1 92.88 243 SER B CA 1
ATOM 4048 C C . SER B 1 243 ? -8.547 -15.859 -15.016 1 92.88 243 SER B C 1
ATOM 4050 O O . SER B 1 243 ? -9.766 -15.758 -15.156 1 92.88 243 SER B O 1
ATOM 4052 N N . ASP B 1 244 ? -7.719 -15.273 -15.812 1 89.25 244 ASP B N 1
ATOM 4053 C CA . ASP B 1 244 ? -8.195 -14.391 -16.875 1 89.25 244 ASP B CA 1
ATOM 4054 C C . ASP B 1 244 ? -8.398 -15.156 -18.172 1 89.25 244 ASP B C 1
ATOM 4056 O O . ASP B 1 244 ? -8.672 -14.562 -19.219 1 89.25 244 ASP B O 1
ATOM 4060 N N . MET B 1 245 ? -8.266 -16.516 -18.141 1 89.62 245 MET B N 1
ATOM 4061 C CA . MET B 1 245 ? -8.555 -17.344 -19.312 1 89.62 245 MET B CA 1
ATOM 4062 C C . MET B 1 245 ? -10.055 -17.578 -19.453 1 89.62 245 MET B C 1
ATOM 4064 O O . MET B 1 245 ? -10.758 -17.719 -18.453 1 89.62 245 MET B O 1
ATOM 4068 N N . PRO B 1 246 ? -10.555 -17.688 -20.719 1 88.31 246 PRO B N 1
ATOM 4069 C CA . PRO B 1 246 ? -11.984 -17.938 -20.922 1 88.31 246 PRO B CA 1
ATOM 4070 C C . PRO B 1 246 ? -12.461 -19.219 -20.25 1 88.31 246 PRO B C 1
ATOM 4072 O O . PRO B 1 246 ? -13.617 -19.312 -19.828 1 88.31 246 PRO B O 1
ATOM 4075 N N . THR B 1 247 ? -11.594 -20.188 -20.078 1 92.75 247 THR B N 1
ATOM 4076 C CA . THR B 1 247 ? -11.953 -21.484 -19.516 1 92.75 247 THR B CA 1
ATOM 4077 C C . THR B 1 247 ? -11.438 -21.641 -18.094 1 92.75 247 THR B C 1
ATOM 4079 O O . THR B 1 247 ? -11.266 -22.75 -17.609 1 92.75 247 THR B O 1
ATOM 4082 N N . ALA B 1 248 ? -11.227 -20.578 -17.469 1 94.88 248 ALA B N 1
ATOM 4083 C CA . ALA B 1 248 ? -10.516 -20.562 -16.188 1 94.88 248 ALA B CA 1
ATOM 4084 C C . ALA B 1 248 ? -11.211 -21.469 -15.172 1 94.88 248 ALA B C 1
ATOM 4086 O O . ALA B 1 248 ? -10.57 -22.297 -14.516 1 94.88 248 ALA B O 1
ATOM 4087 N N . LEU B 1 249 ? -12.523 -21.359 -15.031 1 97.25 249 LEU B N 1
ATOM 4088 C CA . LEU B 1 249 ? -13.25 -22.141 -14.039 1 97.25 249 LEU B CA 1
ATOM 4089 C C . LEU B 1 249 ? -13.172 -23.625 -14.359 1 97.25 249 LEU B C 1
ATOM 4091 O O . LEU B 1 249 ? -12.914 -24.453 -13.477 1 97.25 249 LEU B O 1
ATOM 4095 N N . GLY B 1 250 ? -13.406 -23.922 -15.617 1 97.81 250 GLY B N 1
ATOM 4096 C CA . GLY B 1 250 ? -13.266 -25.312 -16.031 1 97.81 250 GLY B CA 1
ATOM 4097 C C . GLY B 1 250 ? -11.867 -25.859 -15.828 1 97.81 250 GLY B C 1
ATOM 4098 O O . GLY B 1 250 ? -11.703 -27 -15.367 1 97.81 250 GLY B O 1
ATOM 4099 N N . ASN B 1 251 ? -10.875 -25.047 -16.141 1 97.75 251 ASN B N 1
ATOM 4100 C CA . ASN B 1 251 ? -9.477 -25.438 -15.953 1 97.75 251 ASN B CA 1
ATOM 4101 C C . ASN B 1 251 ? -9.18 -25.766 -14.5 1 97.75 251 ASN B C 1
ATOM 4103 O O . ASN B 1 251 ? -8.609 -26.828 -14.203 1 97.75 251 ASN B O 1
ATOM 4107 N N . VAL B 1 252 ? -9.609 -24.938 -13.602 1 98.06 252 VAL B N 1
ATOM 4108 C CA . VAL B 1 252 ? -9.297 -25.094 -12.188 1 98.06 252 VAL B CA 1
ATOM 4109 C C . VAL B 1 252 ? -10.102 -26.266 -11.609 1 98.06 252 VAL B C 1
ATOM 4111 O O . VAL B 1 252 ? -9.602 -27.016 -10.766 1 98.06 252 VAL B O 1
ATOM 4114 N N . THR B 1 253 ? -11.32 -26.422 -12.062 1 97.94 253 THR B N 1
ATOM 4115 C CA . THR B 1 253 ? -12.148 -27.531 -11.594 1 97.94 253 THR B CA 1
ATOM 4116 C C . THR B 1 253 ? -11.5 -28.859 -11.922 1 97.94 253 THR B C 1
ATOM 4118 O O . THR B 1 253 ? -11.367 -29.734 -11.055 1 97.94 253 THR B O 1
ATOM 4121 N N . GLU B 1 254 ? -11.078 -29.016 -13.141 1 97.94 254 GLU B N 1
ATOM 4122 C CA . GLU B 1 254 ? -10.438 -30.266 -13.562 1 97.94 254 GLU B CA 1
ATOM 4123 C C . GLU B 1 254 ? -9.07 -30.438 -12.906 1 97.94 254 GLU B C 1
ATOM 4125 O O . GLU B 1 254 ? -8.656 -31.547 -12.602 1 97.94 254 GLU B O 1
ATOM 4130 N N . ALA B 1 255 ? -8.367 -29.344 -12.734 1 98 255 ALA B N 1
ATOM 4131 C CA . ALA B 1 255 ? -7.09 -29.406 -12.031 1 98 255 ALA B CA 1
ATOM 4132 C C . ALA B 1 255 ? -7.281 -29.859 -10.586 1 98 255 ALA B C 1
ATOM 4134 O O . ALA B 1 255 ? -6.484 -30.656 -10.07 1 98 255 ALA B O 1
ATOM 4135 N N . ARG B 1 256 ? -8.281 -29.328 -9.93 1 97.62 256 ARG B N 1
ATOM 4136 C CA . ARG B 1 256 ? -8.57 -29.719 -8.555 1 97.62 256 ARG B CA 1
ATOM 4137 C C . ARG B 1 256 ? -8.836 -31.203 -8.461 1 97.62 256 ARG B C 1
ATOM 4139 O O . ARG B 1 256 ? -8.305 -31.875 -7.57 1 97.62 256 ARG B O 1
ATOM 4146 N N . LYS B 1 257 ? -9.633 -31.703 -9.359 1 97.12 257 LYS B N 1
ATOM 4147 C CA . LYS B 1 257 ? -9.898 -33.156 -9.422 1 97.12 257 LYS B CA 1
ATOM 4148 C C . LYS B 1 257 ? -8.602 -33.938 -9.555 1 97.12 257 LYS B C 1
ATOM 4150 O O . LYS B 1 257 ? -8.359 -34.875 -8.789 1 97.12 257 LYS B O 1
ATOM 4155 N N . ALA B 1 258 ? -7.773 -33.562 -10.484 1 97.62 258 ALA B N 1
ATOM 4156 C CA . ALA B 1 258 ? -6.516 -34.25 -10.742 1 97.62 258 ALA B CA 1
ATOM 4157 C C . ALA B 1 258 ? -5.586 -34.188 -9.531 1 97.62 258 ALA B C 1
ATOM 4159 O O . ALA B 1 258 ? -4.984 -35.188 -9.133 1 97.62 258 ALA B O 1
ATOM 4160 N N . ILE B 1 259 ? -5.453 -33 -8.93 1 97.38 259 ILE B N 1
ATOM 4161 C CA . ILE B 1 259 ? -4.562 -32.75 -7.801 1 97.38 259 ILE B CA 1
ATOM 4162 C C . ILE B 1 259 ? -4.992 -33.625 -6.621 1 97.38 259 ILE B C 1
ATOM 4164 O O . ILE B 1 259 ? -4.148 -34.219 -5.949 1 97.38 259 ILE B O 1
ATOM 4168 N N . ASP B 1 260 ? -6.262 -33.688 -6.398 1 96.62 260 ASP B N 1
ATOM 4169 C CA . ASP B 1 260 ? -6.762 -34.5 -5.297 1 96.62 260 ASP B CA 1
ATOM 4170 C C . ASP B 1 260 ? -6.461 -36 -5.531 1 96.62 260 ASP B C 1
ATOM 4172 O O . ASP B 1 260 ? -6.07 -36.688 -4.605 1 96.62 260 ASP B O 1
ATOM 4176 N N . GLU B 1 261 ? -6.648 -36.438 -6.727 1 96.81 261 GLU B N 1
ATOM 4177 C CA . GLU B 1 261 ? -6.34 -37.812 -7.074 1 96.81 261 GLU B CA 1
ATOM 4178 C C . GLU B 1 261 ? -4.852 -38.094 -6.902 1 96.81 261 GLU B C 1
ATOM 4180 O O . GLU B 1 261 ? -4.477 -39.156 -6.355 1 96.81 261 GLU B O 1
ATOM 4185 N N . ILE B 1 262 ? -4.027 -37.219 -7.355 1 96.56 262 ILE B N 1
ATOM 4186 C CA . ILE B 1 262 ? -2.578 -37.375 -7.277 1 96.56 262 ILE B CA 1
ATOM 4187 C C . ILE B 1 262 ? -2.141 -37.406 -5.812 1 96.56 262 ILE B C 1
ATOM 4189 O O . ILE B 1 262 ? -1.352 -38.25 -5.41 1 96.56 262 ILE B O 1
ATOM 4193 N N . ASN B 1 263 ? -2.629 -36.406 -5.066 1 97.12 263 ASN B N 1
ATOM 4194 C CA . ASN B 1 263 ? -2.281 -36.344 -3.65 1 97.12 263 ASN B CA 1
ATOM 4195 C C . ASN B 1 263 ? -2.705 -37.625 -2.908 1 97.12 263 ASN B C 1
ATOM 4197 O O . ASN B 1 263 ? -1.945 -38.156 -2.098 1 97.12 263 ASN B O 1
ATOM 4201 N N . LYS B 1 264 ? -3.893 -38.125 -3.203 1 95.75 264 LYS B N 1
ATOM 4202 C CA . LYS B 1 264 ? -4.367 -39.375 -2.602 1 95.75 264 LYS B CA 1
ATOM 4203 C C . LYS B 1 264 ? -3.455 -40.531 -2.957 1 95.75 264 LYS B C 1
ATOM 4205 O O . LYS B 1 264 ? -3.061 -41.312 -2.082 1 95.75 264 LYS B O 1
ATOM 4210 N N . LYS B 1 265 ? -3.133 -40.656 -4.16 1 95 265 LYS B N 1
ATOM 4211 C CA . LYS B 1 265 ? -2.283 -41.719 -4.641 1 95 265 LYS B CA 1
ATOM 4212 C C . LYS B 1 265 ? -0.912 -41.688 -3.971 1 95 265 LYS B C 1
ATOM 4214 O O . LYS B 1 265 ? -0.312 -42.75 -3.717 1 95 265 LYS B O 1
ATOM 4219 N N . ARG B 1 266 ? -0.437 -40.5 -3.656 1 94 266 ARG B N 1
ATOM 4220 C CA . ARG B 1 266 ? 0.9 -40.344 -3.098 1 94 266 ARG B CA 1
ATOM 4221 C C . ARG B 1 266 ? 0.862 -40.344 -1.572 1 94 266 ARG B C 1
ATOM 4223 O O . ARG B 1 266 ? 1.903 -40.25 -0.919 1 94 266 ARG B O 1
ATOM 4230 N N . GLY B 1 267 ? -0.316 -40.344 -0.974 1 93.31 267 GLY B N 1
ATOM 4231 C CA . GLY B 1 267 ? -0.481 -40.344 0.471 1 93.31 267 GLY B CA 1
ATOM 4232 C C . GLY B 1 267 ? -0.36 -38.969 1.1 1 93.31 267 GLY B C 1
ATOM 4233 O O . GLY B 1 267 ? -0.058 -38.844 2.289 1 93.31 267 GLY B O 1
ATOM 4234 N N . PHE B 1 268 ? -0.45 -37.969 0.247 1 92.56 268 PHE B N 1
ATOM 4235 C CA . PHE B 1 268 ? -0.462 -36.594 0.757 1 92.56 268 PHE B CA 1
ATOM 4236 C C . PHE B 1 268 ? -1.846 -36.219 1.277 1 92.56 268 PHE B C 1
ATOM 4238 O O . PHE B 1 268 ? -2.836 -36.875 0.941 1 92.56 268 PHE B O 1
ATOM 4245 N N . PRO B 1 269 ? -1.885 -35.188 2.217 1 87.12 269 PRO B N 1
ATOM 4246 C CA . PRO B 1 269 ? -3.197 -34.75 2.691 1 87.12 269 PRO B CA 1
ATOM 4247 C C . PRO B 1 269 ? -4.082 -34.219 1.566 1 87.12 269 PRO B C 1
ATOM 4249 O O . PRO B 1 269 ? -3.574 -33.625 0.606 1 87.12 269 PRO B O 1
ATOM 4252 N N . VAL B 1 270 ? -5.34 -34.469 1.688 1 82.69 270 VAL B N 1
ATOM 4253 C CA . VAL B 1 270 ? -6.285 -33.969 0.707 1 82.69 270 VAL B CA 1
ATOM 4254 C C . VAL B 1 270 ? -7.219 -32.938 1.375 1 82.69 270 VAL B C 1
ATOM 4256 O O . VAL B 1 270 ? -7.543 -33.094 2.559 1 82.69 270 VAL B O 1
ATOM 4259 N N . ARG B 1 271 ? -7.438 -31.812 0.644 1 71.75 271 ARG B N 1
ATOM 4260 C CA . ARG B 1 271 ? -8.297 -30.75 1.141 1 71.75 271 ARG B CA 1
ATOM 4261 C C . ARG B 1 271 ? -9.719 -31.266 1.377 1 71.75 271 ARG B C 1
ATOM 4263 O O . ARG B 1 271 ? -10.258 -32.031 0.566 1 71.75 271 ARG B O 1
ATOM 4270 N N . THR B 1 272 ? -10.172 -31.094 2.631 1 59.12 272 THR B N 1
ATOM 4271 C CA . THR B 1 272 ? -11.578 -31.391 2.871 1 59.12 272 THR B CA 1
ATOM 4272 C C . THR B 1 272 ? -12.477 -30.266 2.361 1 59.12 272 THR B C 1
ATOM 4274 O O . THR B 1 272 ? -12.312 -29.109 2.752 1 59.12 272 THR B O 1
ATOM 4277 N N . LEU B 1 273 ? -12.82 -30.297 1.109 1 51.75 273 LEU B N 1
ATOM 4278 C CA . LEU B 1 273 ? -13.688 -29.25 0.585 1 51.75 273 LEU B CA 1
ATOM 4279 C C . LEU B 1 273 ? -14.844 -28.969 1.54 1 51.75 273 LEU B C 1
ATOM 4281 O O . LEU B 1 273 ? -15.492 -29.906 2.02 1 51.75 273 LEU B O 1
ATOM 4285 N N . HIS B 1 274 ? -14.773 -27.938 2.311 1 40.16 274 HIS B N 1
ATOM 4286 C CA . HIS B 1 274 ? -15.977 -27.578 3.064 1 40.16 274 HIS B CA 1
ATOM 4287 C C . HIS B 1 274 ? -17.125 -27.234 2.133 1 40.16 274 HIS B C 1
ATOM 4289 O O . HIS B 1 274 ? -17.062 -26.234 1.404 1 40.16 274 HIS B O 1
ATOM 4295 N N . ILE B 1 275 ? -17.641 -28.172 1.468 1 36.06 275 ILE B N 1
ATOM 4296 C CA . ILE B 1 275 ? -18.938 -27.891 0.862 1 36.06 275 ILE B CA 1
ATOM 4297 C C . ILE B 1 275 ? -19.922 -27.453 1.943 1 36.06 275 ILE B C 1
ATOM 4299 O O . ILE B 1 275 ? -19.984 -28.062 3.016 1 36.06 275 ILE B O 1
#

Sequence (550 aa):
MAIIPEALSGSPEVNNKYMDKYEIVCDMGEGFGKWKMGPDEELMPLIDVANIACGFHAGDFNIMAKMVKLAKKYDVKVGSHPGLPDLLGFGRRRFAIPPDEIFNLVMYQTGALKAFLDAEGMPLNHIKPHGELYFYVERDEEVMRAVLRAAQIFKVPVVGAKNAHYEKVAKEMGVDLIQELYLDIDWSADGKLVPPALSRAKTPSIIYNNLVEVAETDELSCVSGEKIKFNFGETPFMLCLHSDMPTALGNVTEARKAIDEINKKRGFPVRTLHIMAIIPEALSGSPEVNNKYMDKYEIVCDMGEGFGKWKMGPDEELMPLIDVANIACGFHAGDFNIMAKMVKLAKKYDVKVGSHPGLPDLLGFGRRRFAIPPDEIFNLVMYQTGALKAFLDAEGMPLNHIKPHGELYFYVERDEEVMRAVLRAAQIFKVPVVGAKNAHYEKVAKEMGVDLIQELYLDIDWSADGKLVPPALSRAKTPSIIYNNLVEVAETDELSCVSGEKIKFNFGETPFMLCLHSDMPTALGNVTEARKAIDEINKKRGFPVRTLHI